Protein AF-A0A7R9IS53-F1 (afdb_monomer_lite)

Radius of gyration: 29.43 Å; chains: 1; bounding box: 81×52×78 Å

Secondary structure (DSSP, 8-state):
---TTHHHHTTT-S-----------HHHHHHHHHHHHHHTT-TT----------S-------HHHHHHHHHHHHHHHHHHHHH-BTTB---TT--HHHHHHHHHHS-HHHHHHHHHHHHSTT----TT-HHHHHHHHHHHHHH-S-SS--HHHHHHHHHHHH---GGGSPPPHHHHHHHHHHHHHHHHHHHTTT-TT-----GGGGTEEEETTEEEE--TTHHHHHHHH-HHHHHHHHHHHHHT--TTT-PPTT--HHHHHHHHHHSHHHHHHHHHHHHHSTT----TT-HHHHHHHHHHHHHHHS-SS--HHHHHHHHHHHH---GGGSPPPHHHHHHHHHHHHHHHHHHHTTT-SSPPPP-GGGGTEEEETTEEEE-PPP---

pLDDT: mean 72.79, std 19.68, range [24.66, 95.25]

Structure (mmCIF, N/CA/C/O backbone):
data_AF-A0A7R9IS53-F1
#
_entry.id   AF-A0A7R9IS53-F1
#
loop_
_atom_site.group_PDB
_atom_site.id
_atom_site.type_symbol
_atom_site.label_atom_id
_atom_site.label_alt_id
_atom_site.label_comp_id
_atom_site.label_asym_id
_atom_site.label_entity_id
_atom_site.label_seq_id
_atom_site.pdbx_PDB_ins_code
_atom_site.Cartn_x
_atom_site.Cartn_y
_atom_site.Cartn_z
_atom_site.occupancy
_atom_site.B_iso_or_equiv
_atom_site.auth_seq_id
_atom_site.auth_comp_id
_atom_site.auth_asym_id
_atom_site.auth_atom_id
_atom_site.pdbx_PDB_model_num
ATOM 1 N N . MET A 1 1 ? -14.153 -26.870 43.955 1.00 35.88 1 MET A N 1
ATOM 2 C CA . MET A 1 1 ? -13.475 -27.761 42.994 1.00 35.88 1 MET A CA 1
ATOM 3 C C . MET A 1 1 ? -14.556 -28.398 42.148 1.00 35.88 1 MET A C 1
ATOM 5 O O . MET A 1 1 ? -15.254 -29.265 42.645 1.00 35.88 1 MET A O 1
ATOM 9 N N . LEU A 1 2 ? -14.766 -27.876 40.944 1.00 25.80 2 LEU A N 1
ATOM 10 C CA . LEU A 1 2 ? -15.643 -28.452 39.926 1.00 25.80 2 LEU A CA 1
ATOM 11 C C . LEU A 1 2 ? -14.821 -28.462 38.636 1.00 25.80 2 LEU A C 1
ATOM 13 O O . LEU A 1 2 ? -14.177 -27.457 38.323 1.00 25.80 2 LEU A O 1
ATOM 17 N N . ASP A 1 3 ? -14.741 -29.635 38.016 1.00 32.47 3 ASP A N 1
ATOM 18 C CA . ASP A 1 3 ? -13.832 -29.966 36.923 1.00 32.47 3 ASP A CA 1
ATOM 19 C C . ASP A 1 3 ? -14.291 -29.410 35.558 1.00 32.47 3 ASP A C 1
ATOM 21 O O . ASP A 1 3 ? -15.359 -28.808 35.415 1.00 32.47 3 ASP A O 1
ATOM 25 N N . GLN A 1 4 ? -13.423 -29.578 34.559 1.00 35.78 4 GLN A N 1
ATOM 26 C CA . GLN A 1 4 ? -13.581 -29.090 33.188 1.00 35.78 4 GLN A CA 1
ATOM 27 C C . GLN A 1 4 ? -14.673 -29.812 32.369 1.00 35.78 4 GLN A C 1
ATOM 29 O O . GLN A 1 4 ? -15.009 -29.323 31.288 1.00 35.78 4 GLN A O 1
ATOM 34 N N . ASP A 1 5 ? -15.280 -30.890 32.870 1.00 35.09 5 ASP A N 1
ATOM 35 C CA . ASP A 1 5 ? -16.275 -31.693 32.149 1.00 35.09 5 ASP A CA 1
ATOM 36 C C . ASP A 1 5 ? -17.717 -31.197 32.373 1.00 35.09 5 ASP A C 1
ATOM 38 O O . ASP A 1 5 ? -18.573 -31.335 31.493 1.00 35.09 5 ASP A O 1
ATOM 42 N N . GLY A 1 6 ? -17.980 -30.463 33.461 1.00 33.03 6 GLY A N 1
ATOM 43 C CA . GLY A 1 6 ? -19.305 -29.887 33.744 1.00 33.03 6 GLY A CA 1
ATOM 44 C C . GLY A 1 6 ? -19.778 -28.806 32.753 1.00 33.03 6 GLY A C 1
ATOM 45 O O . GLY A 1 6 ? -20.973 -28.523 32.657 1.00 33.03 6 GLY A O 1
ATOM 46 N N . MET A 1 7 ? -18.872 -28.202 31.972 1.00 36.09 7 MET A N 1
ATOM 47 C CA . MET A 1 7 ? -19.232 -27.180 30.974 1.00 36.09 7 MET A CA 1
ATOM 48 C C . MET A 1 7 ? -19.668 -27.789 29.628 1.00 36.09 7 MET A C 1
ATOM 50 O O . MET A 1 7 ? -20.393 -27.140 28.870 1.00 36.09 7 MET A O 1
ATOM 54 N N . PHE A 1 8 ? -19.272 -29.034 29.331 1.00 33.66 8 PHE A N 1
ATOM 55 C CA . PHE A 1 8 ? -19.705 -29.743 28.122 1.00 33.66 8 PHE A CA 1
ATOM 56 C C . PHE A 1 8 ? -21.107 -30.352 28.271 1.00 33.66 8 PHE A C 1
ATOM 58 O O . PHE A 1 8 ? -21.862 -30.386 27.298 1.00 33.66 8 PHE A O 1
ATOM 65 N N . GLU A 1 9 ? -21.518 -30.729 29.484 1.00 34.69 9 GLU A N 1
ATOM 66 C CA . GLU A 1 9 ? -22.866 -31.261 29.735 1.00 34.69 9 GLU A CA 1
ATOM 67 C C . GLU A 1 9 ? -23.973 -30.195 29.661 1.00 34.69 9 GLU A C 1
ATOM 69 O O . GLU A 1 9 ? -25.071 -30.474 29.171 1.00 34.69 9 GLU A O 1
ATOM 74 N N . ALA A 1 10 ? -23.673 -28.937 30.005 1.00 32.28 10 ALA A N 1
ATOM 75 C CA . ALA A 1 10 ? -24.603 -27.812 29.835 1.00 32.28 10 ALA A CA 1
ATOM 76 C C . ALA A 1 10 ? -24.895 -27.460 28.357 1.00 32.28 10 ALA A C 1
ATOM 78 O O . ALA A 1 10 ? -25.845 -26.728 28.070 1.00 32.28 10 ALA A O 1
ATOM 79 N N . LEU A 1 11 ? -24.121 -28.008 27.411 1.00 33.66 11 LEU A N 1
ATOM 80 C CA . LEU A 1 11 ? -24.364 -27.907 25.968 1.00 33.66 11 LEU A CA 1
ATOM 81 C C . LEU A 1 11 ? -25.027 -29.164 25.372 1.00 33.66 11 LEU A C 1
ATOM 83 O O . LEU A 1 11 ? -25.507 -29.108 24.240 1.00 33.66 11 LEU A O 1
ATOM 87 N N . ALA A 1 12 ? -25.100 -30.278 26.111 1.00 31.00 12 ALA A N 1
ATOM 88 C CA . ALA A 1 12 ? -25.532 -31.576 25.581 1.00 31.00 12 ALA A CA 1
ATOM 89 C C . ALA A 1 12 ? -26.987 -31.968 25.913 1.00 31.00 12 ALA A C 1
ATOM 91 O O . ALA A 1 12 ? -27.542 -32.865 25.277 1.00 31.00 12 ALA A O 1
ATOM 92 N N . LEU A 1 13 ? -27.664 -31.284 26.841 1.00 30.23 13 LEU A N 1
ATOM 93 C CA . LEU A 1 13 ? -29.052 -31.595 27.214 1.00 30.23 13 LEU A CA 1
ATOM 94 C C . LEU A 1 13 ? -30.056 -30.542 26.725 1.00 30.23 13 LEU A C 1
ATOM 96 O O . LEU A 1 13 ? -30.736 -29.864 27.491 1.00 30.23 13 LEU A O 1
ATOM 100 N N . ARG A 1 14 ? -30.251 -30.504 25.401 1.00 30.44 14 ARG A N 1
ATOM 101 C CA . ARG A 1 14 ? -31.566 -30.194 24.818 1.00 30.44 14 ARG A CA 1
ATOM 102 C C . ARG A 1 14 ? -31.902 -31.227 23.740 1.00 30.44 14 ARG A C 1
ATOM 104 O O . ARG A 1 14 ? -31.305 -31.275 22.671 1.00 30.44 14 ARG A O 1
ATOM 111 N N . ARG A 1 15 ? -32.842 -32.112 24.083 1.00 30.12 15 ARG A N 1
ATOM 112 C CA . ARG A 1 15 ? -33.310 -33.258 23.291 1.00 30.12 15 ARG A CA 1
ATOM 113 C C . ARG A 1 15 ? -33.773 -32.865 21.874 1.00 30.12 15 ARG A C 1
ATOM 115 O O . ARG A 1 15 ? -34.700 -32.082 21.719 1.00 30.12 15 ARG A O 1
ATOM 122 N N . LYS A 1 16 ? -33.158 -33.520 20.881 1.00 33.72 16 LYS A N 1
ATOM 123 C CA . LYS A 1 16 ? -33.708 -34.066 19.617 1.00 33.72 16 LYS A CA 1
ATOM 124 C C . LYS A 1 16 ? -34.986 -33.419 19.034 1.00 33.72 16 LYS A C 1
ATOM 126 O O . LYS A 1 16 ? -36.088 -33.832 19.382 1.00 33.72 16 LYS A O 1
ATOM 131 N N . LYS A 1 17 ? -34.823 -32.602 17.984 1.00 29.05 17 LYS A N 1
ATOM 132 C CA . LYS A 1 17 ? -35.256 -32.880 16.589 1.00 29.05 17 LYS A CA 1
ATOM 133 C C . LYS A 1 17 ? -34.875 -31.700 15.678 1.00 29.05 17 LYS A C 1
ATOM 135 O O . LYS A 1 17 ? -35.074 -30.555 16.053 1.00 29.05 17 LYS A O 1
ATOM 140 N N . SER A 1 18 ? -34.407 -32.030 14.471 1.00 26.05 18 SER A N 1
ATOM 141 C CA . SER A 1 18 ? -34.010 -31.141 13.365 1.00 26.05 18 SER A CA 1
ATOM 142 C C . SER A 1 18 ? -32.633 -30.476 13.485 1.00 26.05 18 SER A C 1
ATOM 144 O O . SER A 1 18 ? -32.428 -29.475 14.161 1.00 26.05 18 SER A O 1
ATOM 146 N N . THR A 1 19 ? -31.683 -31.068 12.769 1.00 34.72 19 THR A N 1
ATOM 147 C CA . THR A 1 19 ? -30.341 -30.582 12.456 1.00 34.72 19 THR A CA 1
ATOM 148 C C . THR A 1 19 ? -30.377 -29.273 11.665 1.00 34.72 19 THR A C 1
ATOM 150 O O . THR A 1 19 ? -30.481 -29.305 10.443 1.00 34.72 19 THR A O 1
ATOM 153 N N . VAL A 1 20 ? -30.207 -28.136 12.341 1.00 27.70 20 VAL A N 1
ATOM 154 C CA . VAL A 1 20 ? -29.546 -26.954 11.766 1.00 27.70 20 VAL A CA 1
ATOM 155 C C . VAL A 1 20 ? -28.671 -26.358 12.863 1.00 27.70 20 VAL A C 1
ATOM 157 O O . VAL A 1 20 ? -29.158 -25.866 13.877 1.00 27.70 20 VAL A O 1
ATOM 160 N N . LEU A 1 21 ? -27.357 -26.465 12.691 1.00 24.66 21 LEU A N 1
ATOM 161 C CA . LEU A 1 21 ? -26.375 -25.823 13.554 1.00 24.66 21 LEU A CA 1
ATOM 162 C C . LEU A 1 21 ? -26.307 -24.352 13.118 1.00 24.66 21 LEU A C 1
ATOM 164 O O . LEU A 1 21 ? -25.476 -23.980 12.294 1.00 24.66 21 LEU A O 1
ATOM 168 N N . GLU A 1 22 ? -27.246 -23.527 13.585 1.00 28.89 22 GLU A N 1
ATOM 169 C CA . GLU A 1 22 ? -27.208 -22.088 13.315 1.00 28.89 22 GLU A CA 1
ATOM 170 C C . GLU A 1 22 ? -26.090 -21.453 14.146 1.00 28.89 22 GLU A C 1
ATOM 172 O O . GLU A 1 22 ? -26.213 -21.217 15.347 1.00 28.89 22 GLU A O 1
ATOM 177 N N . SER A 1 23 ? -24.964 -21.183 13.487 1.00 26.31 23 SER A N 1
ATOM 178 C CA . SER A 1 23 ? -23.977 -20.211 13.946 1.00 26.31 23 SER A CA 1
ATOM 179 C C . SER A 1 23 ? -24.676 -18.855 14.072 1.00 26.31 23 SER A C 1
ATOM 181 O O . SER A 1 23 ? -24.817 -18.152 13.070 1.00 26.31 23 SER A O 1
ATOM 183 N N . GLN A 1 24 ? -25.111 -18.470 15.273 1.00 38.50 24 GLN A N 1
ATOM 184 C CA . GLN A 1 24 ? -25.578 -17.102 15.488 1.00 38.50 24 GLN A CA 1
ATOM 185 C C . GLN A 1 24 ? -24.391 -16.144 15.277 1.00 38.50 24 GLN A C 1
ATOM 187 O O . GLN A 1 24 ? -23.335 -16.331 15.890 1.00 38.50 24 GLN A O 1
ATOM 192 N N . PRO A 1 25 ? -24.494 -15.160 14.364 1.00 42.56 25 PRO A N 1
ATOM 193 C CA . PRO A 1 25 ? -23.431 -14.193 14.144 1.00 42.56 25 PRO A CA 1
ATOM 194 C C . PRO A 1 25 ? -23.166 -13.423 15.437 1.00 42.56 25 PRO A C 1
ATOM 196 O O . PRO A 1 25 ? -24.078 -12.830 16.008 1.00 42.56 25 PRO A O 1
ATOM 199 N N . MET A 1 26 ? -21.905 -13.385 15.865 1.00 47.25 26 MET A N 1
ATOM 200 C CA . MET A 1 26 ? -21.462 -12.629 17.045 1.00 47.25 26 MET A CA 1
ATOM 201 C C . MET A 1 26 ? -21.885 -11.156 16.991 1.00 47.25 26 MET A C 1
ATOM 203 O O . MET A 1 26 ? -22.112 -10.538 18.019 1.00 47.25 26 MET A O 1
ATOM 207 N N . ASP A 1 27 ? -22.031 -10.611 15.785 1.00 43.56 27 ASP A N 1
ATOM 208 C CA . ASP A 1 27 ? -22.543 -9.270 15.501 1.00 43.56 27 ASP A CA 1
ATOM 209 C C . ASP A 1 27 ? -23.934 -9.071 16.085 1.00 43.56 27 ASP A C 1
ATOM 211 O O . ASP A 1 27 ? -24.175 -8.068 16.744 1.00 43.56 27 ASP A O 1
ATOM 215 N N . ILE A 1 28 ? -24.822 -10.049 15.902 1.00 49.22 28 ILE A N 1
ATOM 216 C CA . ILE A 1 28 ? -26.193 -9.998 16.406 1.00 49.22 28 ILE A CA 1
ATOM 217 C C . ILE A 1 28 ? -26.189 -10.077 17.934 1.00 49.22 28 ILE A C 1
ATOM 219 O O . ILE A 1 28 ? -26.941 -9.351 18.573 1.00 49.22 28 ILE A O 1
ATOM 223 N N . GLU A 1 29 ? -25.315 -10.887 18.536 1.00 51.66 29 GLU A N 1
ATOM 224 C CA . GLU A 1 29 ? -25.179 -10.961 19.997 1.00 51.66 29 GLU A CA 1
ATOM 225 C C . GLU A 1 29 ? -24.571 -9.683 20.595 1.00 51.66 29 GLU A C 1
ATOM 227 O O . GLU A 1 29 ? -25.049 -9.202 21.620 1.00 51.66 29 GLU A O 1
ATOM 232 N N . CYS A 1 30 ? -23.558 -9.092 19.951 1.00 52.84 30 CYS A N 1
ATOM 233 C CA . CYS A 1 30 ? -22.977 -7.808 20.347 1.00 52.84 30 CYS A CA 1
ATOM 234 C C . CYS A 1 30 ? -23.987 -6.672 20.225 1.00 52.84 30 CYS A C 1
ATOM 236 O O . CYS A 1 30 ? -24.124 -5.885 21.156 1.00 52.84 30 CYS A O 1
ATOM 238 N N . VAL A 1 31 ? -24.711 -6.603 19.110 1.00 53.12 31 VAL A N 1
ATOM 239 C CA . VAL A 1 31 ? -25.750 -5.597 18.876 1.00 53.12 31 VAL A CA 1
ATOM 240 C C . VAL A 1 31 ? -26.910 -5.794 19.856 1.00 53.12 31 VAL A C 1
ATOM 242 O O . VAL A 1 31 ? -27.308 -4.828 20.498 1.00 53.12 31 VAL A O 1
ATOM 245 N N . SER A 1 32 ? -27.385 -7.027 20.074 1.00 51.19 32 SER A N 1
ATOM 246 C CA . SER A 1 32 ? -28.417 -7.337 21.079 1.00 51.19 32 SER A CA 1
ATOM 247 C C . SER A 1 32 ? -27.964 -6.954 22.487 1.00 51.19 32 SER A C 1
ATOM 249 O O . SER A 1 32 ? -28.707 -6.281 23.189 1.00 51.19 32 SER A O 1
ATOM 251 N N . LEU A 1 33 ? -26.729 -7.295 22.883 1.00 57.53 33 LEU A N 1
ATOM 252 C CA . LEU A 1 33 ? -26.181 -6.891 24.180 1.00 57.53 33 LEU A CA 1
ATOM 253 C C . LEU A 1 33 ? -26.144 -5.371 24.322 1.00 57.53 33 LEU A C 1
ATOM 255 O O . LEU A 1 33 ? -26.526 -4.854 25.365 1.00 57.53 33 LEU A O 1
ATOM 259 N N . LEU A 1 34 ? -25.673 -4.658 23.298 1.00 55.75 34 LEU A N 1
ATOM 260 C CA . LEU A 1 34 ? -25.646 -3.199 23.316 1.00 55.75 34 LEU A CA 1
ATOM 261 C C . LEU A 1 34 ? -27.067 -2.651 23.504 1.00 55.75 34 LEU A C 1
ATOM 263 O O . LEU A 1 34 ? -27.287 -1.861 24.418 1.00 55.75 34 LEU A O 1
ATOM 267 N N . HIS A 1 35 ? -28.046 -3.123 22.728 1.00 53.47 35 HIS A N 1
ATOM 268 C CA . HIS A 1 35 ? -29.448 -2.721 22.877 1.00 53.47 35 HIS A CA 1
ATOM 269 C C . HIS A 1 35 ? -30.009 -3.004 24.279 1.00 53.47 35 HIS A C 1
ATOM 271 O O . HIS A 1 35 ? -30.663 -2.131 24.852 1.00 53.47 35 HIS A O 1
ATOM 277 N N . ASP A 1 36 ? -29.713 -4.167 24.858 1.00 51.78 36 ASP A N 1
ATOM 278 C CA . ASP A 1 36 ? -30.255 -4.577 26.154 1.00 51.78 36 ASP A CA 1
ATOM 279 C C . ASP A 1 36 ? -29.560 -3.879 27.345 1.00 51.78 36 ASP A C 1
ATOM 281 O O . ASP A 1 36 ? -30.212 -3.498 28.319 1.00 51.78 36 ASP A O 1
ATOM 285 N N . ILE A 1 37 ? -28.247 -3.619 27.267 1.00 51.16 37 ILE A N 1
ATOM 286 C CA . ILE A 1 37 ? -27.527 -2.768 28.235 1.00 51.16 37 ILE A CA 1
ATOM 287 C C . ILE A 1 37 ? -28.109 -1.346 28.208 1.00 51.16 37 ILE A C 1
ATOM 289 O O . ILE A 1 37 ? -28.293 -0.732 29.261 1.00 51.16 37 ILE A O 1
ATOM 293 N N . HIS A 1 38 ? -28.424 -0.823 27.019 1.00 51.47 38 HIS A N 1
ATOM 294 C CA . HIS A 1 38 ? -29.022 0.503 26.867 1.00 51.47 38 HIS A CA 1
ATOM 295 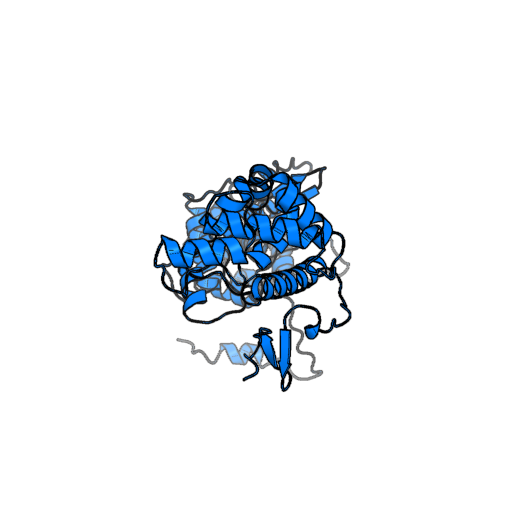C C . HIS A 1 38 ? -30.486 0.565 27.345 1.00 51.47 38 HIS A C 1
ATOM 297 O O . HIS A 1 38 ? -30.906 1.622 27.817 1.00 51.47 38 HIS A O 1
ATOM 303 N N . SER A 1 39 ? -31.249 -0.534 27.271 1.00 45.12 39 SER A N 1
ATOM 304 C CA . SER A 1 39 ? -32.644 -0.598 27.741 1.00 45.12 39 SER A CA 1
ATOM 305 C C . SER A 1 39 ? -32.772 -0.812 29.258 1.00 45.12 39 SER A C 1
ATOM 307 O O . SER A 1 39 ? -33.722 -0.323 29.866 1.00 45.12 39 SER A O 1
ATOM 309 N N . SER A 1 40 ? -31.794 -1.471 29.891 1.00 46.12 40 SER A N 1
ATOM 310 C CA . SER A 1 40 ? -31.853 -1.892 31.304 1.00 46.12 40 SER A CA 1
ATOM 311 C C . SER A 1 40 ? -31.534 -0.793 32.335 1.00 46.12 40 SER A C 1
ATOM 313 O O . SER A 1 40 ? -31.538 -1.067 33.532 1.00 46.12 40 SER A O 1
ATOM 315 N N . ASN A 1 41 ? -31.260 0.447 31.903 1.00 49.06 41 ASN A N 1
ATOM 316 C CA . ASN A 1 41 ? -31.031 1.624 32.763 1.00 49.06 41 ASN A CA 1
ATOM 317 C C . ASN A 1 41 ? -30.033 1.369 33.923 1.00 49.06 41 ASN A C 1
ATOM 319 O O . ASN A 1 41 ? -30.275 1.736 35.074 1.00 49.06 41 ASN A O 1
ATOM 323 N N . ILE A 1 42 ? -28.914 0.705 33.612 1.00 51.59 42 ILE A N 1
ATOM 324 C CA . ILE A 1 42 ? -27.867 0.313 34.569 1.00 51.59 42 ILE A CA 1
ATOM 325 C C . ILE A 1 42 ? -27.257 1.564 35.231 1.00 51.59 42 ILE A C 1
ATOM 327 O O . ILE A 1 42 ? -26.819 2.491 34.544 1.00 51.59 42 ILE A O 1
ATOM 331 N N . SER A 1 43 ? -27.185 1.586 36.568 1.00 43.00 43 SER A N 1
ATOM 332 C CA . SER A 1 43 ? -26.551 2.674 37.329 1.00 43.00 43 SER A CA 1
ATOM 333 C C . SER A 1 43 ? -25.096 2.890 36.887 1.00 43.00 43 SER A C 1
ATOM 335 O O . SER A 1 43 ? -24.345 1.921 36.783 1.00 43.00 43 SER A O 1
ATOM 337 N N . ASN A 1 44 ? -24.692 4.149 36.681 1.00 46.28 44 ASN A N 1
ATOM 338 C CA . ASN A 1 44 ? -23.384 4.587 36.154 1.00 46.28 44 ASN A CA 1
ATOM 339 C C . ASN A 1 44 ? -23.141 4.361 34.646 1.00 46.28 44 ASN A C 1
ATOM 341 O O . ASN A 1 44 ? -22.014 4.550 34.186 1.00 46.28 44 ASN A O 1
ATOM 345 N N . TYR A 1 45 ? -24.164 4.017 33.852 1.00 41.31 45 TYR A N 1
ATOM 346 C CA . TYR A 1 45 ? -24.045 3.951 32.390 1.00 41.31 45 TYR A CA 1
ATOM 347 C C . TYR A 1 45 ? -24.630 5.193 31.699 1.00 41.31 45 TYR A C 1
ATOM 349 O O . TYR A 1 45 ? -25.839 5.407 31.671 1.00 41.31 45 TYR A O 1
ATOM 357 N N . ASN A 1 46 ? -23.758 6.027 31.121 1.00 39.50 46 ASN A N 1
ATOM 358 C CA . ASN A 1 46 ? -24.105 7.361 30.606 1.00 39.50 46 ASN A CA 1
ATOM 359 C C . ASN A 1 46 ? -24.607 7.388 29.145 1.00 39.50 46 ASN A C 1
ATOM 361 O O . ASN A 1 46 ? -24.782 8.468 28.579 1.00 39.50 46 ASN A O 1
ATOM 365 N N . TYR A 1 47 ? -24.822 6.235 28.506 1.00 41.19 47 TYR A N 1
ATOM 366 C CA . TYR A 1 47 ? -25.097 6.149 27.066 1.00 41.19 47 TYR A CA 1
ATOM 367 C C . TYR A 1 47 ? -26.454 5.479 26.807 1.00 41.19 47 TYR A C 1
ATOM 369 O O . TYR A 1 47 ? -26.726 4.406 27.345 1.00 41.19 47 TYR A O 1
ATOM 377 N N . ARG A 1 48 ? -27.313 6.099 25.984 1.00 40.91 48 ARG A N 1
ATOM 378 C CA . ARG A 1 48 ? -28.653 5.587 25.627 1.00 40.91 48 ARG A CA 1
ATOM 379 C C . ARG A 1 48 ? -28.804 5.501 24.102 1.00 40.91 48 ARG A C 1
ATOM 381 O O . ARG A 1 48 ? -28.517 6.475 23.415 1.00 40.91 48 ARG A O 1
ATOM 388 N N . GLY A 1 49 ? -29.251 4.361 23.585 1.00 34.16 49 GLY A N 1
ATOM 389 C CA . GLY A 1 49 ? -29.625 4.175 22.177 1.00 34.16 49 GLY A CA 1
ATOM 390 C C . GLY A 1 49 ? -31.144 4.082 22.003 1.00 34.16 49 GLY A C 1
ATOM 391 O O . GLY A 1 49 ? -31.877 3.979 22.984 1.00 34.16 49 GLY A O 1
ATOM 392 N N . TYR A 1 50 ? -31.623 4.120 20.759 1.00 31.58 50 TYR A N 1
ATOM 393 C CA . TYR A 1 50 ? -33.036 3.915 20.412 1.00 31.58 50 TYR A CA 1
ATOM 394 C C . TYR A 1 50 ? -33.306 2.438 20.096 1.00 31.58 50 TYR A C 1
ATOM 396 O O . TYR A 1 50 ? -32.552 1.810 19.349 1.00 31.58 50 TYR A O 1
ATOM 404 N N . THR A 1 51 ? -34.399 1.897 20.634 1.00 33.78 51 THR A N 1
ATOM 405 C CA . THR A 1 51 ? -34.904 0.559 20.303 1.00 33.78 51 THR A CA 1
ATOM 406 C C . THR A 1 51 ? -35.852 0.658 19.107 1.00 33.78 51 THR A C 1
ATOM 408 O O . THR A 1 51 ? -36.864 1.350 19.187 1.00 33.78 51 THR A O 1
ATOM 411 N N . ILE A 1 52 ? -35.563 -0.043 18.006 1.00 32.38 52 ILE A N 1
ATOM 412 C CA . ILE A 1 52 ? -36.571 -0.325 16.973 1.00 32.38 52 ILE A CA 1
ATOM 413 C C . ILE A 1 52 ? -37.244 -1.631 17.397 1.00 32.38 52 ILE A C 1
ATOM 415 O O . ILE A 1 52 ? -36.737 -2.718 17.126 1.00 32.38 52 ILE A O 1
ATOM 419 N N . LEU A 1 53 ? -38.337 -1.523 18.151 1.00 34.72 53 LEU A N 1
ATOM 420 C CA . LEU A 1 53 ? -39.103 -2.681 18.602 1.00 34.72 53 LEU A CA 1
ATOM 421 C C . LEU A 1 53 ? -39.876 -3.281 17.420 1.00 34.72 53 LEU A C 1
ATOM 423 O O . LEU A 1 53 ? -40.796 -2.664 16.885 1.00 34.72 53 LEU A O 1
ATOM 427 N N . GLY A 1 54 ? -39.509 -4.500 17.026 1.00 33.72 54 GLY A N 1
ATOM 428 C CA . GLY A 1 54 ? -40.415 -5.398 16.315 1.00 33.72 54 GLY A CA 1
ATOM 429 C C . GLY A 1 54 ? -41.390 -6.018 17.315 1.00 33.72 54 GLY A C 1
ATOM 430 O O . GLY A 1 54 ? -40.983 -6.397 18.410 1.00 33.72 54 GLY A O 1
ATOM 431 N N . GLN A 1 55 ? -42.669 -6.111 16.945 1.00 33.47 55 GLN A N 1
ATOM 432 C CA . GLN A 1 55 ? -43.747 -6.699 17.749 1.00 33.47 55 GLN A CA 1
ATOM 433 C C . GLN A 1 55 ? -43.394 -8.133 18.185 1.00 33.47 55 GLN A C 1
ATOM 435 O O . GLN A 1 55 ? -43.608 -9.056 17.407 1.00 33.47 55 GLN A O 1
ATOM 440 N N . ASN A 1 56 ? -42.798 -8.317 19.369 1.00 37.62 56 ASN A N 1
ATOM 441 C CA . ASN A 1 56 ? -42.810 -9.523 20.217 1.00 37.62 56 ASN A CA 1
ATOM 442 C C . ASN A 1 56 ? -41.730 -9.394 21.305 1.00 37.62 56 ASN A C 1
ATOM 444 O O . ASN A 1 56 ? -40.670 -10.023 21.237 1.00 37.62 56 ASN A O 1
ATOM 448 N N . ASP A 1 57 ? -42.012 -8.585 22.327 1.00 40.53 57 ASP A N 1
ATOM 449 C CA . ASP A 1 57 ? -41.148 -8.439 23.497 1.00 40.53 57 ASP A CA 1
ATOM 450 C C . ASP A 1 57 ? -41.139 -9.721 24.337 1.00 40.53 57 ASP A C 1
ATOM 452 O O . ASP A 1 57 ? -42.027 -9.997 25.143 1.00 40.53 57 ASP A O 1
ATOM 456 N N . LYS A 1 58 ? -40.085 -10.517 24.160 1.00 38.78 58 LYS A N 1
ATOM 457 C CA . LYS A 1 58 ? -39.610 -11.447 25.183 1.00 38.78 58 LYS A CA 1
ATOM 458 C C . LYS A 1 58 ? -38.310 -10.877 25.721 1.00 38.78 58 LYS A C 1
ATOM 460 O O . LYS A 1 58 ? -37.313 -10.893 25.002 1.00 38.78 58 LYS A O 1
ATOM 465 N N . TYR A 1 59 ? -38.326 -10.402 26.967 1.00 39.94 59 TYR A N 1
ATOM 466 C CA . TYR A 1 59 ? -37.119 -10.037 27.708 1.00 39.94 59 TYR A CA 1
ATOM 467 C C . TYR A 1 59 ? -36.110 -11.188 27.610 1.00 39.94 59 TYR A C 1
ATOM 469 O O . TYR A 1 59 ? -36.358 -12.289 28.109 1.00 39.94 59 TYR A O 1
ATOM 477 N N . ARG A 1 60 ? -35.005 -10.965 26.895 1.00 42.34 60 ARG A N 1
ATOM 478 C CA . ARG A 1 60 ? -33.920 -11.939 26.783 1.00 42.34 60 ARG A CA 1
ATOM 479 C C . ARG A 1 60 ? -32.933 -11.671 27.908 1.00 42.34 60 ARG A C 1
ATOM 481 O O . ARG A 1 60 ? -32.398 -10.577 28.034 1.00 42.34 60 ARG A O 1
ATOM 488 N N . GLU A 1 61 ? -32.702 -12.683 28.733 1.00 41.34 61 GLU A N 1
ATOM 489 C CA . GLU A 1 61 ? -31.643 -12.655 29.736 1.00 41.34 61 GLU A CA 1
ATOM 490 C C . GLU A 1 61 ? -30.285 -12.470 29.042 1.00 41.34 61 GLU A C 1
ATOM 492 O O . GLU A 1 61 ? -29.916 -13.219 28.129 1.00 41.34 61 GLU A O 1
ATOM 497 N N . ILE A 1 62 ? -29.539 -11.455 29.472 1.00 49.47 62 ILE A N 1
ATOM 498 C CA . ILE A 1 62 ? -28.313 -11.017 28.818 1.00 49.47 62 ILE A CA 1
ATOM 499 C C . ILE A 1 62 ? -27.131 -11.898 29.256 1.00 49.47 62 ILE A C 1
ATOM 501 O O . ILE A 1 62 ? -26.253 -11.495 30.024 1.00 49.47 62 ILE A O 1
ATOM 505 N N . LYS A 1 63 ? -27.075 -13.128 28.741 1.00 53.09 63 LYS A N 1
ATOM 506 C CA . LYS A 1 63 ? -26.007 -14.099 29.055 1.00 53.09 63 LYS A CA 1
ATOM 507 C C . LYS A 1 63 ? -24.600 -13.541 28.825 1.00 53.09 63 LYS A C 1
ATOM 509 O O . LYS A 1 63 ? -23.664 -13.893 29.540 1.00 53.09 63 LYS A O 1
ATOM 514 N N . MET A 1 64 ? -24.451 -12.639 27.854 1.00 56.09 64 MET A N 1
ATOM 515 C CA . MET A 1 64 ? -23.161 -12.051 27.514 1.00 56.09 64 MET A CA 1
ATOM 516 C C . MET A 1 64 ? -22.670 -11.027 28.551 1.00 56.09 64 MET A C 1
ATOM 518 O O . MET A 1 64 ? -21.473 -10.985 28.809 1.00 56.09 64 MET A O 1
ATOM 522 N N . TYR A 1 65 ? -23.555 -10.281 29.225 1.00 62.25 65 TYR A N 1
ATOM 523 C CA . TYR A 1 65 ? -23.160 -9.367 30.308 1.00 62.25 65 TYR A CA 1
ATOM 524 C C . TYR A 1 65 ? -22.570 -10.138 31.494 1.00 62.25 65 TYR A C 1
ATOM 526 O O . TYR A 1 65 ? -21.481 -9.820 31.971 1.00 62.25 65 TYR A O 1
ATOM 534 N N . HIS A 1 66 ? -23.248 -11.210 31.914 1.00 66.38 66 HIS A N 1
ATOM 535 C CA . HIS A 1 66 ? -22.772 -12.080 32.991 1.00 66.38 66 HIS A CA 1
ATOM 536 C C . HIS A 1 66 ? -21.462 -12.796 32.629 1.00 66.38 66 HIS A C 1
ATOM 538 O O . HIS A 1 66 ? -20.598 -12.959 33.487 1.00 66.38 66 HIS A O 1
ATOM 544 N N . ALA A 1 67 ? -21.277 -13.172 31.360 1.00 66.06 67 ALA A N 1
ATOM 545 C CA . ALA A 1 67 ? -20.054 -13.819 30.886 1.00 66.06 67 ALA A CA 1
ATOM 546 C C . ALA A 1 67 ? -18.863 -12.855 30.702 1.00 66.06 67 ALA A C 1
ATOM 548 O O . ALA A 1 67 ? -17.710 -13.270 30.823 1.00 66.06 67 ALA A O 1
ATOM 549 N N . LEU A 1 68 ? -19.119 -11.587 30.367 1.00 72.69 68 LEU A N 1
ATOM 550 C CA . LEU A 1 68 ? -18.087 -10.567 30.147 1.00 72.69 68 LEU A CA 1
ATOM 551 C C . LEU A 1 68 ? -17.702 -9.820 31.424 1.00 72.69 68 LEU A C 1
ATOM 553 O O . LEU A 1 68 ? -16.571 -9.345 31.543 1.00 72.69 68 LEU A O 1
ATOM 557 N N . GLY A 1 69 ? -18.646 -9.687 32.351 1.00 80.62 69 GLY A N 1
ATOM 558 C CA . GLY A 1 69 ? -18.544 -8.778 33.478 1.00 80.62 69 GLY A CA 1
ATOM 559 C C . GLY A 1 69 ? -18.770 -7.313 33.076 1.00 80.62 69 GLY A C 1
ATOM 560 O O . GLY A 1 69 ? -18.823 -6.969 31.887 1.00 80.62 69 GLY A O 1
ATOM 561 N N . PRO A 1 70 ? -18.892 -6.416 34.067 1.00 79.69 70 PRO A N 1
ATOM 562 C CA . PRO A 1 70 ? -19.314 -5.036 33.848 1.00 79.69 70 PRO A CA 1
ATOM 563 C C . PRO A 1 70 ? -18.343 -4.265 32.945 1.00 79.69 70 PRO A C 1
ATOM 565 O O . PRO A 1 70 ? -18.757 -3.715 31.931 1.00 79.69 70 PRO A O 1
ATOM 568 N N . LYS A 1 71 ? -17.036 -4.289 33.237 1.00 84.81 71 LYS A N 1
ATOM 569 C CA . LYS A 1 71 ? -16.029 -3.514 32.488 1.00 84.81 71 LYS A CA 1
ATOM 570 C C . LYS A 1 71 ? -15.961 -3.872 31.001 1.00 84.81 71 LYS A C 1
ATOM 572 O O . LYS A 1 71 ? -15.981 -2.988 30.151 1.00 84.81 71 LYS A O 1
ATOM 577 N N . ARG A 1 72 ? -15.915 -5.163 30.659 1.00 85.12 72 ARG A N 1
ATOM 578 C CA . ARG A 1 72 ? -15.849 -5.592 29.249 1.00 85.12 72 ARG A CA 1
ATOM 579 C C . ARG A 1 72 ? -17.166 -5.374 28.513 1.00 85.12 72 ARG A C 1
ATOM 581 O O . ARG A 1 72 ? -17.145 -5.077 27.325 1.00 85.12 72 ARG A O 1
ATOM 588 N N . SER A 1 73 ? -18.293 -5.448 29.218 1.00 82.06 73 SER A N 1
ATOM 589 C CA . SER A 1 73 ? -19.597 -5.095 28.649 1.00 82.06 73 SER A CA 1
ATOM 590 C C . SER A 1 73 ? -19.657 -3.615 28.257 1.00 82.06 73 SER A C 1
ATOM 592 O O . SER A 1 73 ? -20.084 -3.289 27.154 1.00 82.06 73 SER A O 1
ATOM 594 N N . LEU A 1 74 ? -19.139 -2.725 29.111 1.00 80.62 74 LEU A N 1
ATOM 595 C CA . LEU A 1 74 ? -19.018 -1.290 28.821 1.00 80.62 74 LEU A CA 1
ATOM 596 C C . LEU A 1 74 ? -18.064 -1.006 27.648 1.00 80.62 74 LEU A C 1
ATOM 598 O O . LEU A 1 74 ? -18.330 -0.140 26.817 1.00 80.62 74 LEU A O 1
ATOM 602 N N . ALA A 1 75 ? -16.970 -1.761 27.563 1.00 87.75 75 ALA A N 1
ATOM 603 C CA . ALA A 1 75 ? -15.961 -1.635 26.515 1.00 87.75 75 ALA A CA 1
ATOM 604 C C . ALA A 1 75 ? -16.402 -2.191 25.146 1.00 87.75 75 ALA A C 1
ATOM 606 O O . ALA A 1 75 ? -15.736 -1.943 24.136 1.00 87.75 75 ALA A O 1
ATOM 607 N N . LEU A 1 76 ? -17.509 -2.940 25.085 1.00 84.19 76 LEU A N 1
ATOM 608 C CA . LEU A 1 76 ? -17.891 -3.688 23.889 1.00 84.19 76 LEU A CA 1
ATOM 609 C C . LEU A 1 76 ? -18.140 -2.786 22.676 1.00 84.19 76 LEU A C 1
ATOM 611 O O . LEU A 1 76 ? -17.785 -3.157 21.562 1.00 84.19 76 LEU A O 1
ATOM 615 N N . LEU A 1 77 ? -18.708 -1.598 22.885 1.00 82.69 77 LEU A N 1
ATOM 616 C CA . LEU A 1 77 ? -19.037 -0.670 21.805 1.00 82.69 77 LEU A CA 1
ATOM 617 C C . LEU A 1 77 ? -17.788 -0.262 21.007 1.00 82.69 77 LEU A C 1
ATOM 619 O O . LEU A 1 77 ? -17.747 -0.367 19.781 1.00 82.69 77 LEU A O 1
ATOM 623 N N . MET A 1 78 ? -16.735 0.136 21.720 1.00 89.81 78 MET A N 1
ATOM 624 C CA . MET A 1 78 ? -15.451 0.483 21.118 1.00 89.81 78 MET A CA 1
ATOM 625 C C . MET A 1 78 ? -14.715 -0.748 20.588 1.00 89.81 78 MET A C 1
ATOM 627 O O . MET A 1 78 ? -14.134 -0.692 19.508 1.00 89.81 78 MET A O 1
ATOM 631 N N . TRP A 1 79 ? -14.774 -1.885 21.286 1.00 90.69 79 TRP A N 1
ATOM 632 C CA . TRP A 1 79 ? -14.185 -3.131 20.785 1.00 90.69 79 TRP A CA 1
ATOM 633 C C . TRP A 1 79 ? -14.831 -3.595 19.467 1.00 90.69 79 TRP A C 1
ATOM 635 O O . TRP A 1 79 ? -14.142 -4.060 18.554 1.00 90.69 79 TRP A O 1
ATOM 645 N N . HIS A 1 80 ? -16.146 -3.427 19.327 1.00 84.06 80 HIS A N 1
ATOM 646 C CA . HIS A 1 80 ? -16.869 -3.738 18.101 1.00 84.06 80 HIS A CA 1
ATOM 647 C C . HIS A 1 80 ? -16.421 -2.830 16.948 1.00 84.06 80 HIS A C 1
ATOM 649 O O . HIS A 1 80 ? -16.065 -3.340 15.885 1.00 84.06 80 HIS A O 1
ATOM 655 N N . ALA A 1 81 ? -16.326 -1.515 17.181 1.00 84.56 81 ALA A N 1
ATOM 656 C CA . ALA A 1 81 ? -15.765 -0.580 16.205 1.00 84.56 81 ALA A CA 1
ATOM 657 C C . ALA A 1 81 ? -14.303 -0.918 15.851 1.00 84.56 81 ALA A C 1
ATOM 659 O O . ALA A 1 81 ? -13.898 -0.803 14.700 1.00 84.56 81 ALA A O 1
ATOM 660 N N . LEU A 1 82 ? -13.496 -1.370 16.810 1.00 90.50 82 LEU A N 1
ATOM 661 C CA . LEU A 1 82 ? -12.097 -1.726 16.573 1.00 90.50 82 LEU A CA 1
ATOM 662 C C . LEU A 1 82 ? -11.940 -2.986 15.713 1.00 90.50 82 LEU A C 1
ATOM 664 O O . LEU A 1 82 ? -11.013 -3.077 14.916 1.00 90.50 82 LEU A O 1
ATOM 668 N N . THR A 1 83 ? -12.808 -3.980 15.890 1.00 88.19 83 THR A N 1
ATOM 669 C CA . THR A 1 83 ? -12.668 -5.300 15.245 1.00 88.19 83 THR A CA 1
ATOM 670 C C . THR A 1 83 ? -13.388 -5.426 13.914 1.00 88.19 83 THR A C 1
ATOM 672 O O . THR A 1 83 ? -13.061 -6.315 13.122 1.00 88.19 83 THR A O 1
ATOM 675 N N . GLY A 1 84 ? -14.332 -4.526 13.664 1.00 77.94 84 GLY A N 1
ATOM 676 C CA . GLY A 1 84 ? -14.932 -4.309 12.365 1.00 77.94 84 GLY A CA 1
ATOM 677 C C . GLY A 1 84 ? -16.446 -4.121 12.436 1.00 77.94 84 GLY A C 1
ATOM 678 O O . GLY A 1 84 ? -17.165 -4.987 12.954 1.00 77.94 84 GLY A O 1
ATOM 679 N N . CYS A 1 85 ? -16.912 -3.020 11.856 1.00 75.94 85 CYS A N 1
ATOM 680 C CA . CYS A 1 85 ? -18.304 -2.722 11.516 1.00 75.94 85 CYS A CA 1
ATOM 681 C C . CYS A 1 85 ? -18.358 -2.007 10.150 1.00 75.94 85 CYS A C 1
ATOM 683 O O . CYS A 1 85 ? -17.325 -1.793 9.526 1.00 75.94 85 CYS A O 1
ATOM 685 N N . ASP A 1 86 ? -19.537 -1.632 9.656 1.00 71.75 86 ASP A N 1
ATOM 686 C CA . ASP A 1 86 ? -19.662 -1.019 8.320 1.00 71.75 86 ASP A CA 1
ATOM 687 C C . ASP A 1 86 ? -18.701 0.171 8.070 1.00 71.75 86 ASP A C 1
ATOM 689 O O . ASP A 1 86 ? -18.035 0.191 7.034 1.00 71.75 86 ASP A O 1
ATOM 693 N N . PRO A 1 87 ? -18.545 1.138 9.000 1.00 61.53 87 PRO A N 1
ATOM 694 C CA . PRO A 1 87 ? -17.592 2.242 8.844 1.00 61.53 87 PRO A CA 1
ATOM 695 C C . PRO A 1 87 ? -16.146 1.911 9.248 1.00 61.53 87 PRO A C 1
ATOM 697 O O . PRO A 1 87 ? -15.247 2.696 8.958 1.00 61.53 87 PRO A O 1
ATOM 700 N N . THR A 1 88 ? -15.875 0.793 9.921 1.00 72.38 88 THR A N 1
ATOM 701 C CA . THR A 1 88 ? -14.512 0.404 10.312 1.00 72.38 88 THR A CA 1
ATOM 702 C C . THR A 1 88 ? -14.218 -0.989 9.778 1.00 72.38 88 THR A C 1
ATOM 704 O O . THR A 1 88 ? -14.735 -1.985 10.262 1.00 72.38 88 THR A O 1
ATOM 707 N N . LEU A 1 89 ? -13.390 -1.079 8.739 1.00 72.94 89 LEU A N 1
ATOM 708 C CA . LEU A 1 89 ? -13.140 -2.342 8.044 1.00 72.94 89 LEU A CA 1
ATOM 709 C C . LEU A 1 89 ? -12.717 -3.471 9.000 1.00 72.94 89 LEU A C 1
ATOM 711 O O . LEU A 1 89 ? -11.959 -3.267 9.949 1.00 72.94 89 LEU A O 1
ATOM 715 N N . SER A 1 90 ? -13.179 -4.688 8.717 1.00 79.19 90 SER A N 1
ATOM 716 C CA . SER A 1 90 ? -12.755 -5.881 9.452 1.00 79.19 90 SER A CA 1
ATOM 717 C C . SER A 1 90 ? -11.317 -6.276 9.116 1.00 79.19 90 SER A C 1
ATOM 719 O O . SER A 1 90 ? -10.882 -6.166 7.967 1.00 79.19 90 SER A O 1
ATOM 721 N N . PHE A 1 91 ? -10.609 -6.858 10.082 1.00 84.19 91 PHE A N 1
ATOM 722 C CA . PHE A 1 91 ? -9.283 -7.431 9.853 1.00 84.19 91 PHE A CA 1
ATOM 723 C C . PHE A 1 91 ? -9.356 -8.689 8.981 1.00 84.19 91 PHE A C 1
ATOM 725 O O . PHE A 1 91 ? -9.905 -9.722 9.373 1.00 84.19 91 PHE A O 1
ATOM 732 N N . ARG A 1 92 ? -8.761 -8.628 7.790 1.00 82.12 92 ARG A N 1
ATOM 733 C CA . ARG A 1 92 ? -8.811 -9.734 6.834 1.00 82.12 92 ARG A CA 1
ATOM 734 C C . ARG A 1 92 ? -8.155 -11.000 7.393 1.00 82.12 92 ARG A C 1
ATOM 736 O O . ARG A 1 92 ? -7.061 -10.975 7.949 1.00 82.12 92 ARG A O 1
ATOM 743 N N . GLY A 1 93 ? -8.854 -12.127 7.255 1.00 82.81 93 GLY A N 1
ATOM 744 C CA . GLY A 1 93 ? -8.412 -13.414 7.800 1.00 82.81 93 GLY A CA 1
ATOM 745 C C . GLY A 1 93 ? -8.516 -13.529 9.326 1.00 82.81 93 GLY A C 1
ATOM 746 O O . GLY A 1 93 ? -8.026 -14.508 9.886 1.00 82.81 93 GLY A O 1
ATOM 747 N N . ARG A 1 94 ? -9.148 -12.566 10.015 1.00 86.62 94 ARG A N 1
ATOM 748 C CA . ARG A 1 94 ? -9.383 -12.604 11.465 1.00 86.62 94 ARG A CA 1
ATOM 749 C C . ARG A 1 94 ? -10.880 -12.535 11.743 1.00 86.62 94 ARG A C 1
ATOM 751 O O . ARG A 1 94 ? -11.534 -11.535 11.477 1.00 86.62 94 ARG A O 1
ATOM 758 N N . SER A 1 95 ? -11.435 -13.609 12.298 1.00 82.50 95 SER A N 1
ATOM 759 C CA . SER A 1 95 ? -12.841 -13.621 12.713 1.00 82.50 95 SER A CA 1
ATOM 760 C C . SER A 1 95 ? -13.040 -12.866 14.029 1.00 82.50 95 SER A C 1
ATOM 762 O O . SER A 1 95 ? -12.119 -12.775 14.846 1.00 82.50 95 SER A O 1
ATOM 764 N N . LYS A 1 96 ? -14.269 -12.417 14.311 1.00 79.69 96 LYS A N 1
ATOM 765 C CA . LYS A 1 96 ? -14.602 -11.839 15.626 1.00 79.69 96 LYS A CA 1
ATOM 766 C C . LYS A 1 96 ? -14.372 -12.812 16.778 1.00 79.69 96 LYS A C 1
ATOM 768 O O . LYS A 1 96 ? -13.975 -12.393 17.856 1.00 79.69 96 LYS A O 1
ATOM 773 N N . LYS A 1 97 ? -14.477 -14.124 16.534 1.00 82.44 97 LYS A N 1
ATOM 774 C CA . LYS A 1 97 ? -14.084 -15.159 17.506 1.00 82.44 97 LYS A CA 1
ATOM 775 C C . LYS A 1 97 ? -12.592 -15.107 17.827 1.00 82.44 97 LYS A C 1
ATOM 777 O O . LYS A 1 97 ? -12.218 -15.200 18.992 1.00 82.44 97 LYS A O 1
ATOM 782 N N . MET A 1 98 ? -11.735 -14.933 16.820 1.00 87.69 98 MET A N 1
ATOM 783 C CA . MET A 1 98 ? -10.295 -14.752 17.037 1.00 87.69 98 MET A CA 1
ATOM 784 C C . MET A 1 98 ? -10.000 -13.440 17.762 1.00 87.69 98 MET A C 1
ATOM 786 O O . MET A 1 98 ? -9.221 -13.442 18.709 1.00 87.69 98 MET A O 1
ATOM 790 N N . ALA A 1 99 ? -10.664 -12.357 17.359 1.00 88.25 99 ALA A N 1
ATOM 791 C CA . ALA A 1 99 ? -10.570 -11.046 17.994 1.00 88.25 99 ALA A CA 1
ATOM 792 C C . ALA A 1 99 ? -10.958 -11.104 19.482 1.00 88.25 99 ALA A C 1
ATOM 794 O O . ALA A 1 99 ? -10.240 -10.628 20.358 1.00 88.25 99 ALA A O 1
ATOM 795 N N . PHE A 1 100 ? -12.048 -11.798 19.790 1.00 86.56 100 PHE A N 1
ATOM 796 C CA . PHE A 1 100 ? -12.543 -11.949 21.149 1.00 86.56 100 PHE A CA 1
ATOM 797 C C . PHE A 1 100 ? -11.617 -12.820 22.004 1.00 86.56 100 PHE A C 1
ATOM 799 O O . PHE A 1 100 ? -11.307 -12.490 23.148 1.00 86.56 100 PHE A O 1
ATOM 806 N N . ASN A 1 101 ? -11.097 -13.905 21.428 1.00 86.62 101 ASN A N 1
ATOM 807 C CA . ASN A 1 101 ? -10.084 -14.728 22.083 1.00 86.62 101 ASN A CA 1
ATOM 808 C C . ASN A 1 101 ? -8.784 -13.952 22.329 1.00 86.62 101 ASN A C 1
ATOM 810 O O . 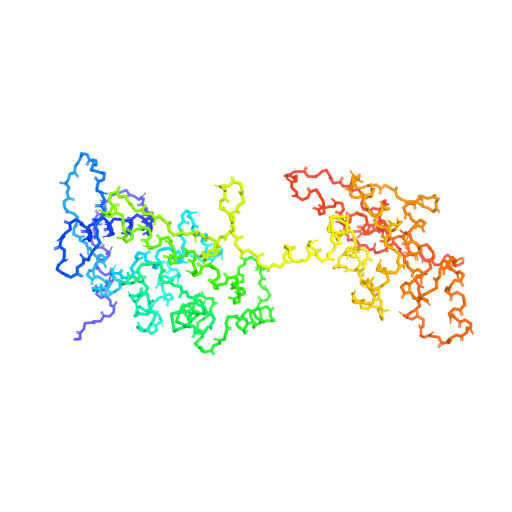ASN A 1 101 ? -8.151 -14.153 23.363 1.00 86.62 101 ASN A O 1
ATOM 814 N N . ALA A 1 102 ? -8.390 -13.062 21.415 1.00 88.88 102 ALA A N 1
ATOM 815 C CA . ALA A 1 102 ? -7.258 -12.168 21.621 1.00 88.88 102 ALA A CA 1
ATOM 816 C C . ALA A 1 102 ? -7.532 -11.193 22.772 1.00 88.88 102 ALA A C 1
ATOM 818 O O . ALA A 1 102 ? -6.669 -11.008 23.624 1.00 88.88 102 ALA A O 1
ATOM 819 N N . TRP A 1 103 ? -8.744 -10.640 22.868 1.00 88.31 103 TRP A N 1
ATOM 820 C CA . TRP A 1 103 ? -9.117 -9.748 23.968 1.00 88.31 103 TRP A CA 1
ATOM 821 C C . TRP A 1 103 ? -9.072 -10.462 25.322 1.00 88.31 103 TRP A C 1
ATOM 823 O O . TRP A 1 103 ? -8.509 -9.934 26.274 1.00 88.31 103 TRP A O 1
ATOM 833 N N . LYS A 1 104 ? -9.556 -11.710 25.392 1.00 84.56 104 LYS A N 1
ATOM 834 C CA . LYS A 1 104 ? -9.469 -12.544 26.603 1.00 84.56 104 LYS A CA 1
ATOM 835 C C . LYS A 1 104 ? -8.036 -12.820 27.057 1.00 84.56 104 LYS A C 1
ATOM 837 O O . LYS A 1 104 ? -7.809 -12.945 28.254 1.00 84.56 104 LYS A O 1
ATOM 842 N N . LYS A 1 105 ? -7.103 -12.951 26.110 1.00 83.25 105 LYS A N 1
ATOM 843 C CA . LYS A 1 105 ? -5.678 -13.201 26.372 1.00 83.25 105 LYS A CA 1
ATOM 844 C C . LYS A 1 105 ? -4.894 -11.933 26.718 1.00 83.25 105 LYS A C 1
ATOM 846 O O . LYS A 1 105 ? -3.752 -12.047 27.152 1.00 83.25 105 LYS A O 1
ATOM 851 N N . ASN A 1 106 ? -5.463 -10.751 26.485 1.00 74.88 106 ASN A N 1
ATOM 852 C CA . ASN A 1 106 ? -4.803 -9.493 26.803 1.00 74.88 106 ASN A CA 1
ATOM 853 C C . ASN A 1 106 ? -4.921 -9.156 28.295 1.00 74.88 106 ASN A C 1
ATOM 855 O O . ASN A 1 106 ? -5.918 -9.519 28.924 1.00 74.88 106 ASN A O 1
ATOM 859 N N . PRO A 1 107 ? -3.947 -8.411 28.845 1.00 68.19 107 PRO A N 1
ATOM 860 C CA . PRO A 1 107 ? -4.077 -7.821 30.169 1.00 68.19 107 PRO A CA 1
ATOM 861 C C . PRO A 1 107 ? -5.290 -6.884 30.248 1.00 68.19 107 PRO A C 1
ATOM 863 O O . PRO A 1 107 ? -5.691 -6.276 29.249 1.00 68.19 107 PRO A O 1
ATOM 866 N N . ASP A 1 108 ? -5.831 -6.700 31.454 1.00 81.56 108 ASP A N 1
ATOM 867 C CA . ASP A 1 108 ? -6.985 -5.821 31.683 1.00 81.56 108 ASP A CA 1
ATOM 868 C C . ASP A 1 108 ? -6.733 -4.365 31.268 1.00 81.56 108 ASP A C 1
ATOM 870 O O . ASP A 1 108 ? -7.683 -3.644 30.973 1.00 81.56 108 ASP A O 1
ATOM 874 N N . SER A 1 109 ? -5.471 -3.956 31.115 1.00 85.06 109 SER A N 1
ATOM 875 C CA . SER A 1 109 ? -5.086 -2.634 30.619 1.00 85.06 109 SER A CA 1
ATOM 876 C C . SER A 1 109 ? -5.611 -2.304 29.216 1.00 85.06 109 SER A C 1
ATOM 878 O O . SER A 1 109 ? -5.844 -1.134 28.927 1.00 85.06 109 SER A O 1
ATOM 880 N N . VAL A 1 110 ? -5.887 -3.298 28.358 1.00 90.44 110 VAL A N 1
ATOM 881 C CA . VAL A 1 110 ? -6.599 -3.059 27.084 1.00 90.44 110 VAL A CA 1
ATOM 882 C C . VAL A 1 110 ? -8.045 -2.643 27.337 1.00 90.44 110 VAL A C 1
ATOM 884 O O . VAL A 1 110 ? -8.554 -1.731 26.692 1.00 90.44 110 VAL A O 1
ATOM 887 N N . THR A 1 111 ? -8.708 -3.294 28.295 1.00 92.44 111 THR A N 1
ATOM 888 C CA . THR A 1 111 ? -10.078 -2.939 28.682 1.00 92.44 111 THR A CA 1
ATOM 889 C C . THR A 1 111 ? -10.103 -1.548 29.309 1.00 92.44 111 THR A C 1
ATOM 891 O O . THR A 1 111 ? -10.949 -0.748 28.934 1.00 92.44 111 THR A O 1
ATOM 894 N N . GLU A 1 112 ? -9.148 -1.221 30.184 1.00 93.31 112 GLU A N 1
ATOM 895 C CA . GLU A 1 112 ? -9.039 0.118 30.781 1.00 93.31 112 GLU A CA 1
ATOM 896 C C . GLU A 1 112 ? -8.789 1.209 29.730 1.00 93.31 112 GLU A C 1
ATOM 898 O O . GLU A 1 112 ? -9.456 2.239 29.754 1.00 93.31 112 GLU A O 1
ATOM 903 N N . ALA A 1 113 ? -7.898 0.978 28.760 1.00 94.00 113 ALA A N 1
ATOM 904 C CA . ALA A 1 113 ? -7.678 1.909 27.651 1.00 94.00 113 ALA A CA 1
ATOM 905 C C . ALA A 1 113 ? -8.961 2.147 26.837 1.00 94.00 113 ALA A C 1
ATOM 907 O O . ALA A 1 113 ? -9.301 3.284 26.513 1.00 94.00 113 ALA A O 1
ATOM 908 N N . ILE A 1 114 ? -9.711 1.080 26.546 1.00 93.69 114 ILE A N 1
ATOM 909 C CA . ILE A 1 114 ? -11.001 1.192 25.861 1.00 93.69 114 ILE A CA 1
ATOM 910 C C . ILE A 1 114 ? -12.012 1.987 26.703 1.00 93.69 114 ILE A C 1
ATOM 912 O O . ILE A 1 114 ? -12.741 2.817 26.160 1.00 93.69 114 ILE A O 1
ATOM 916 N N . LEU A 1 115 ? -12.066 1.759 28.016 1.00 92.00 115 LEU A N 1
ATOM 917 C CA . LEU A 1 115 ? -12.962 2.498 28.905 1.00 92.00 115 LEU A CA 1
ATOM 918 C C . LEU A 1 115 ? -12.614 3.990 28.950 1.00 92.00 115 LEU A C 1
ATOM 920 O O . LEU A 1 115 ? -13.519 4.810 28.834 1.00 92.00 115 LEU A O 1
ATOM 924 N N . GLN A 1 116 ? -11.330 4.351 29.000 1.00 92.75 116 GLN A N 1
ATOM 925 C CA . GLN A 1 116 ? -10.888 5.753 28.957 1.00 92.75 116 GLN A CA 1
ATOM 926 C C . GLN A 1 116 ? -11.312 6.458 27.661 1.00 92.75 116 GLN A C 1
ATOM 928 O O . GLN A 1 116 ? -11.774 7.602 27.697 1.00 92.75 116 GLN A O 1
ATOM 933 N N . ILE A 1 117 ? -11.211 5.766 26.519 1.00 91.12 117 ILE A N 1
ATOM 934 C CA . ILE A 1 117 ? -11.723 6.257 25.231 1.00 91.12 117 ILE A CA 1
ATOM 935 C C . ILE A 1 117 ? -13.232 6.498 25.316 1.00 91.12 117 ILE A C 1
ATOM 937 O O . ILE A 1 117 ? -13.726 7.536 24.877 1.00 91.12 117 ILE A O 1
ATOM 941 N N . MET A 1 118 ? -13.972 5.539 25.873 1.00 88.06 118 MET A N 1
ATOM 942 C CA . MET A 1 118 ? -15.427 5.617 25.975 1.00 88.06 118 MET A CA 1
ATOM 943 C C . MET A 1 118 ? -15.874 6.769 26.880 1.00 88.06 118 MET A C 1
ATOM 945 O O . MET A 1 118 ? -16.769 7.525 26.498 1.00 88.06 118 MET A O 1
ATOM 949 N N . GLU A 1 119 ? -15.223 6.958 28.029 1.00 89.06 119 GLU A N 1
ATOM 950 C CA . GLU A 1 119 ? -15.486 8.049 28.978 1.00 89.06 119 GLU A CA 1
ATOM 951 C C . GLU A 1 119 ? -15.305 9.440 28.358 1.00 89.06 119 GLU A C 1
ATOM 953 O O . GLU A 1 119 ? -15.993 10.388 28.747 1.00 89.06 119 GLU A O 1
ATOM 958 N N . LYS A 1 120 ? -14.415 9.571 27.367 1.00 89.75 120 LYS A N 1
ATOM 959 C CA . LYS A 1 120 ? -14.128 10.831 26.672 1.00 89.75 120 LYS A CA 1
ATOM 960 C C . LYS A 1 120 ? -14.417 10.700 25.172 1.00 89.75 120 LYS A C 1
ATOM 962 O O . LYS A 1 120 ? -13.483 10.545 24.382 1.00 89.75 120 LYS A O 1
ATOM 967 N N . PRO A 1 121 ? -15.691 10.832 24.747 1.00 84.06 121 PRO A N 1
ATOM 968 C CA . PRO A 1 121 ? -16.054 10.770 23.340 1.00 84.06 121 PRO A CA 1
ATOM 969 C C . PRO A 1 121 ? -15.203 11.706 22.478 1.00 84.06 121 PRO A C 1
ATOM 971 O O . PRO A 1 121 ? -15.010 12.884 22.789 1.00 84.06 121 PRO A O 1
ATOM 974 N N . PHE A 1 122 ? -14.737 11.162 21.362 1.00 85.44 122 PHE A N 1
ATOM 975 C CA . PHE A 1 122 ? -13.814 11.769 20.417 1.00 85.44 122 PHE A CA 1
ATOM 976 C C . PHE A 1 122 ? -12.434 12.103 21.004 1.00 85.44 122 PHE A C 1
ATOM 978 O O . PHE A 1 122 ? -11.812 13.087 20.590 1.00 85.44 122 PHE A O 1
ATOM 985 N N . MET A 1 123 ? -11.939 11.296 21.944 1.00 91.44 123 MET A N 1
ATOM 986 C CA . MET A 1 123 ? -10.546 11.342 22.389 1.00 91.44 123 MET A CA 1
ATOM 987 C C . MET A 1 123 ? -9.593 11.329 21.182 1.00 91.44 123 MET A C 1
ATOM 989 O O . MET A 1 123 ? -9.723 10.505 20.277 1.00 91.44 123 MET A O 1
ATOM 993 N N . GLU A 1 124 ? -8.652 12.271 21.141 1.00 90.69 124 GLU A N 1
ATOM 994 C CA . GLU A 1 124 ? -7.577 12.243 20.150 1.00 90.69 124 GLU A CA 1
ATOM 995 C C . GLU A 1 124 ? -6.496 11.275 20.650 1.00 90.69 124 GLU A C 1
ATOM 997 O O . GLU A 1 124 ? -6.049 11.382 21.788 1.00 90.69 124 GLU A O 1
ATOM 1002 N N . ILE A 1 125 ? -6.108 10.319 19.804 1.00 92.44 125 ILE A N 1
ATOM 1003 C CA . ILE A 1 125 ? -5.042 9.351 20.089 1.00 92.44 125 ILE A CA 1
ATOM 1004 C C . ILE A 1 125 ? -3.881 9.550 19.113 1.00 92.44 125 ILE A C 1
ATOM 1006 O O . ILE A 1 125 ? -4.082 9.897 17.943 1.00 92.44 125 ILE A O 1
ATOM 1010 N N . ASP A 1 126 ? -2.662 9.310 19.581 1.00 92.75 126 ASP A N 1
ATOM 1011 C CA . ASP A 1 126 ? -1.431 9.437 18.802 1.00 92.75 126 ASP A CA 1
ATOM 1012 C C . ASP A 1 126 ? -0.413 8.344 19.165 1.00 92.75 126 ASP A C 1
ATOM 1014 O O . ASP A 1 126 ? -0.663 7.499 20.024 1.00 92.75 126 ASP A O 1
ATOM 1018 N N . MET A 1 127 ? 0.746 8.367 18.504 1.00 88.94 127 MET A N 1
ATOM 1019 C CA . MET A 1 127 ? 1.817 7.373 18.662 1.00 88.94 127 MET A CA 1
ATOM 1020 C C . MET A 1 127 ? 2.392 7.268 20.083 1.00 88.94 127 MET A C 1
ATOM 1022 O O . MET A 1 127 ? 3.013 6.257 20.406 1.00 88.94 127 MET A O 1
ATOM 1026 N N . GLY A 1 128 ? 2.247 8.308 20.907 1.00 89.19 128 GLY A N 1
ATOM 1027 C CA . GLY A 1 128 ? 2.708 8.342 22.294 1.00 89.19 128 GLY A CA 1
ATOM 1028 C C . GLY A 1 128 ? 1.609 8.044 23.316 1.00 89.19 128 GLY A C 1
ATOM 1029 O O . GLY A 1 128 ? 1.922 7.854 24.491 1.00 89.19 128 GLY A O 1
ATOM 1030 N N . SER A 1 129 ? 0.345 7.998 22.887 1.00 93.81 129 SER A N 1
ATOM 1031 C CA . SER A 1 129 ? -0.802 7.823 23.778 1.00 93.81 129 SER A CA 1
ATOM 1032 C C . SER A 1 129 ? -0.801 6.471 24.503 1.00 93.81 129 SER A C 1
ATOM 1034 O O . SER A 1 129 ? -0.420 5.426 23.958 1.00 93.81 129 SER A O 1
ATOM 1036 N N . TYR A 1 130 ? -1.249 6.491 25.763 1.00 94.12 130 TYR A N 1
ATOM 1037 C CA . TYR A 1 130 ? -1.412 5.289 26.582 1.00 94.12 130 TYR A CA 1
ATOM 1038 C C . TYR A 1 130 ? -2.388 4.316 25.917 1.00 94.12 130 TYR A C 1
ATOM 1040 O O . TYR A 1 130 ? -2.159 3.107 25.897 1.00 94.12 130 TYR A O 1
ATOM 1048 N N . GLU A 1 131 ? -3.455 4.855 25.343 1.00 94.88 131 GLU A N 1
ATOM 1049 C CA . GLU A 1 131 ? -4.541 4.123 24.729 1.00 94.88 131 GLU A CA 1
ATOM 1050 C C . GLU A 1 131 ? -4.049 3.368 23.497 1.00 94.88 131 GLU A C 1
ATOM 1052 O O . GLU A 1 131 ? -4.227 2.151 23.430 1.00 94.88 131 GLU A O 1
ATOM 1057 N N . LEU A 1 132 ? -3.337 4.038 22.578 1.00 94.25 132 LEU A N 1
ATOM 1058 C CA . LEU A 1 132 ? -2.778 3.369 21.402 1.00 94.25 132 LEU A CA 1
ATOM 1059 C C . LEU A 1 132 ? -1.813 2.253 21.800 1.00 94.25 132 LEU A C 1
ATOM 1061 O O . LEU A 1 132 ? -1.929 1.156 21.276 1.00 94.25 132 LEU A O 1
ATOM 1065 N N . LYS A 1 133 ? -0.919 2.467 22.773 1.00 92.50 133 LYS A N 1
ATOM 1066 C CA . LYS A 1 133 ? 0.022 1.423 23.225 1.00 92.50 133 LYS A CA 1
ATOM 1067 C C . LYS A 1 133 ? -0.688 0.127 23.653 1.00 92.50 133 LYS A C 1
ATOM 1069 O O . LYS A 1 133 ? -0.168 -0.978 23.462 1.00 92.50 133 LYS A O 1
ATOM 1074 N N . HIS A 1 134 ? -1.868 0.243 24.255 1.00 92.56 134 HIS A N 1
ATOM 1075 C CA . HIS A 1 134 ? -2.654 -0.910 24.687 1.00 92.56 134 HIS A CA 1
ATOM 1076 C C . HIS A 1 134 ? -3.490 -1.506 23.548 1.00 92.56 134 HIS A C 1
ATOM 1078 O O . HIS A 1 134 ? -3.592 -2.730 23.453 1.00 92.56 134 HIS A O 1
ATOM 1084 N N . LEU A 1 135 ? -4.003 -0.684 22.631 1.00 93.44 135 LEU A N 1
ATOM 1085 C CA . LEU A 1 135 ? -4.624 -1.167 21.394 1.00 93.44 135 LEU A CA 1
ATOM 1086 C C . LEU A 1 135 ? -3.609 -1.894 20.487 1.00 93.44 135 LEU A C 1
ATOM 1088 O O . LEU A 1 135 ? -3.920 -2.960 19.959 1.00 93.44 135 LEU A O 1
ATOM 1092 N N . ASP A 1 136 ? -2.365 -1.416 20.415 1.00 91.88 136 ASP A N 1
ATOM 1093 C CA . ASP A 1 136 ? -1.253 -2.080 19.730 1.00 91.88 136 ASP A CA 1
ATOM 1094 C C . ASP A 1 136 ? -0.995 -3.464 20.329 1.00 91.88 136 ASP A C 1
ATOM 1096 O O . ASP A 1 136 ? -0.839 -4.454 19.614 1.00 91.88 136 ASP A O 1
ATOM 1100 N N . SER A 1 137 ? -0.967 -3.547 21.664 1.00 90.12 137 SER A N 1
ATOM 1101 C CA . SER A 1 137 ? -0.778 -4.811 22.386 1.00 90.12 137 SER A CA 1
ATOM 1102 C C . SER A 1 137 ? -1.884 -5.805 22.033 1.00 90.12 137 SER A C 1
ATOM 1104 O O . SER A 1 137 ? -1.611 -6.976 21.758 1.00 90.12 137 SER A O 1
ATOM 1106 N N . TYR A 1 138 ? -3.121 -5.318 21.927 1.00 92.00 138 TYR A N 1
ATOM 1107 C CA . TYR A 1 138 ? -4.235 -6.108 21.427 1.00 92.00 138 TYR A CA 1
ATOM 1108 C C . TYR A 1 138 ? -4.025 -6.590 19.984 1.00 92.00 138 TYR A C 1
ATOM 1110 O O . TYR A 1 138 ? -4.202 -7.782 19.706 1.00 92.00 138 TYR A O 1
ATOM 1118 N N . MET A 1 139 ? -3.581 -5.704 19.088 1.00 91.00 139 MET A N 1
ATOM 1119 C CA . MET A 1 139 ? -3.283 -6.025 17.691 1.00 91.00 139 MET A CA 1
ATOM 1120 C C . MET A 1 139 ? -2.194 -7.094 17.569 1.00 91.00 139 MET A C 1
ATOM 1122 O O . MET A 1 139 ? -2.306 -8.041 16.790 1.00 91.00 139 MET A O 1
ATOM 1126 N N . ILE A 1 140 ? -1.153 -6.991 18.391 1.00 89.06 140 ILE A N 1
ATOM 1127 C CA . ILE A 1 140 ? -0.066 -7.966 18.437 1.00 89.06 140 ILE A CA 1
ATOM 1128 C C . ILE A 1 140 ? -0.609 -9.341 18.819 1.00 89.06 140 ILE A C 1
ATOM 1130 O O . ILE A 1 140 ? -0.360 -10.291 18.079 1.00 89.06 140 ILE A O 1
ATOM 1134 N N . ILE A 1 141 ? -1.412 -9.443 19.886 1.00 89.12 141 ILE A N 1
ATOM 1135 C CA . ILE A 1 141 ? -2.003 -10.721 20.321 1.00 89.12 141 ILE A CA 1
ATOM 1136 C C . ILE A 1 141 ? -2.949 -11.311 19.263 1.00 89.12 141 ILE A C 1
ATOM 1138 O O . ILE A 1 141 ? -2.999 -12.532 19.082 1.00 89.12 141 ILE A O 1
ATOM 1142 N N . LEU A 1 142 ? -3.681 -10.467 18.530 1.00 90.81 142 LEU A N 1
ATOM 1143 C CA . LEU A 1 142 ? -4.577 -10.905 17.456 1.00 90.81 142 LEU A CA 1
ATOM 1144 C C . LEU A 1 142 ? -3.831 -11.598 16.301 1.00 90.81 142 LEU A C 1
ATOM 1146 O O . LEU A 1 142 ? -4.342 -12.556 15.702 1.00 90.81 142 LEU A O 1
ATOM 1150 N N . TYR A 1 143 ? -2.619 -11.136 15.990 1.00 88.44 143 TYR A N 1
ATOM 1151 C CA . TYR A 1 143 ? -1.812 -11.667 14.891 1.00 88.44 143 TYR A CA 1
ATOM 1152 C C . TYR A 1 143 ? -0.735 -12.666 15.336 1.00 88.44 143 TYR A C 1
ATOM 1154 O O . TYR A 1 143 ? -0.337 -13.513 14.532 1.00 88.44 143 TYR A O 1
ATOM 1162 N N . SER A 1 144 ? -0.304 -12.631 16.598 1.00 79.50 144 SER A N 1
ATOM 1163 C CA . SER A 1 144 ? 0.681 -13.540 17.186 1.00 79.50 144 SER A CA 1
ATOM 1164 C C . SER A 1 144 ? 0.435 -13.742 18.674 1.00 79.50 144 SER A C 1
ATOM 1166 O O . SER A 1 144 ? 0.292 -12.788 19.419 1.00 79.50 144 SER A O 1
ATOM 1168 N N . ALA A 1 145 ? 0.476 -14.983 19.155 1.00 63.28 145 ALA A N 1
ATOM 1169 C CA . ALA A 1 145 ? 0.262 -15.310 20.570 1.00 63.28 145 ALA A CA 1
ATOM 1170 C C . ALA A 1 145 ? 1.400 -14.853 21.521 1.00 63.28 145 ALA A C 1
ATOM 1172 O O . ALA A 1 145 ? 1.485 -15.340 22.644 1.00 63.28 145 ALA A O 1
ATOM 1173 N N . THR A 1 146 ? 2.287 -13.958 21.081 1.00 65.44 146 THR A N 1
ATOM 1174 C CA . THR A 1 146 ? 3.469 -13.487 21.816 1.00 65.44 146 THR A CA 1
ATOM 1175 C C . THR A 1 146 ? 3.302 -12.034 22.247 1.00 65.44 146 THR A C 1
ATOM 1177 O O . THR A 1 146 ? 3.055 -11.170 21.409 1.00 65.44 146 THR A O 1
ATOM 1180 N N . VAL A 1 147 ? 3.497 -11.754 23.536 1.00 60.72 147 VAL A N 1
ATOM 1181 C CA . VAL A 1 147 ? 3.471 -10.399 24.112 1.00 60.72 147 VAL A CA 1
ATOM 1182 C C . VAL A 1 147 ? 4.847 -9.735 23.953 1.00 60.72 147 VAL A C 1
ATOM 1184 O O . VAL A 1 147 ? 5.866 -10.400 24.121 1.00 60.72 147 VAL A O 1
ATOM 1187 N N . GLY A 1 148 ? 4.888 -8.430 23.655 1.00 61.75 148 GLY A N 1
ATOM 1188 C CA . GLY A 1 148 ? 6.103 -7.605 23.788 1.00 61.75 148 GLY A CA 1
ATOM 1189 C C . GLY A 1 148 ? 6.785 -7.131 22.497 1.00 61.75 148 GLY A C 1
ATOM 1190 O O . GLY A 1 148 ? 7.779 -6.412 22.578 1.00 61.75 148 GLY A O 1
ATOM 1191 N N . ASP A 1 149 ? 6.273 -7.480 21.314 1.00 65.75 149 ASP A N 1
ATOM 1192 C CA . ASP A 1 149 ? 6.733 -6.867 20.058 1.00 65.75 149 ASP A CA 1
ATOM 1193 C C . ASP A 1 149 ? 6.124 -5.471 19.839 1.00 65.75 149 ASP A C 1
ATOM 1195 O O . ASP A 1 149 ? 5.195 -5.067 20.524 1.00 65.75 149 ASP A O 1
ATOM 1199 N N . LYS A 1 150 ? 6.635 -4.721 18.858 1.00 82.69 150 LYS A N 1
ATOM 1200 C CA . LYS A 1 150 ? 5.904 -3.600 18.232 1.00 82.69 150 LYS A CA 1
ATOM 1201 C C . LYS A 1 150 ? 5.200 -4.115 16.978 1.00 82.69 150 LYS A C 1
ATOM 1203 O O . LYS A 1 150 ? 5.724 -5.040 16.355 1.00 82.69 150 LYS A O 1
ATOM 1208 N N . ILE A 1 151 ? 4.105 -3.494 16.533 1.00 85.44 151 ILE A N 1
ATOM 1209 C CA . ILE A 1 151 ? 3.344 -3.940 15.344 1.00 85.44 151 ILE A CA 1
ATOM 1210 C C . ILE A 1 151 ? 4.255 -4.153 14.126 1.00 85.44 151 ILE A C 1
ATOM 1212 O O . ILE A 1 151 ? 4.241 -5.218 13.507 1.00 85.44 151 ILE A O 1
ATOM 1216 N N . ASN A 1 152 ? 5.131 -3.191 13.821 1.00 87.19 152 ASN A N 1
ATOM 1217 C CA . ASN A 1 152 ? 6.080 -3.317 12.707 1.00 87.19 152 ASN A CA 1
ATOM 1218 C C . ASN A 1 152 ? 7.114 -4.439 12.923 1.00 87.19 152 ASN A C 1
ATOM 1220 O O . ASN A 1 152 ? 7.512 -5.108 11.968 1.00 87.19 152 ASN A O 1
ATOM 1224 N N . GLY A 1 153 ? 7.537 -4.665 14.171 1.00 84.19 153 GLY A N 1
ATOM 1225 C CA . GLY A 1 153 ? 8.424 -5.770 14.539 1.00 84.19 153 GLY A CA 1
ATOM 1226 C C . GLY A 1 153 ? 7.758 -7.125 14.303 1.00 84.19 153 GLY A C 1
ATOM 1227 O O . GLY A 1 153 ? 8.351 -8.001 13.671 1.00 84.19 153 GLY A O 1
ATOM 1228 N N . LEU A 1 154 ? 6.493 -7.259 14.709 1.00 85.69 154 LEU A N 1
ATOM 1229 C CA . LEU A 1 154 ? 5.688 -8.447 14.456 1.00 85.69 154 LEU A CA 1
ATOM 1230 C C . LEU A 1 154 ? 5.470 -8.677 12.955 1.00 85.69 154 LEU A C 1
ATOM 1232 O O . LEU A 1 154 ? 5.698 -9.782 12.460 1.00 85.69 154 LEU A O 1
ATOM 1236 N N . ARG A 1 155 ? 5.072 -7.633 12.216 1.00 85.81 155 ARG A N 1
ATOM 1237 C CA . ARG A 1 155 ? 4.869 -7.694 10.761 1.00 85.81 155 ARG A CA 1
ATOM 1238 C C . ARG A 1 155 ? 6.127 -8.193 10.055 1.00 85.81 155 ARG A C 1
ATOM 1240 O O . ARG A 1 155 ? 6.042 -9.088 9.218 1.00 85.81 155 ARG A O 1
ATOM 1247 N N . ARG A 1 156 ? 7.298 -7.677 10.449 1.00 81.19 156 ARG A N 1
ATOM 1248 C CA . ARG A 1 156 ? 8.600 -8.140 9.955 1.00 81.19 156 ARG A CA 1
ATOM 1249 C C . ARG A 1 156 ? 8.812 -9.627 10.255 1.00 81.19 156 ARG A C 1
ATOM 1251 O O . ARG A 1 156 ? 9.128 -10.378 9.339 1.00 81.19 156 ARG A O 1
ATOM 1258 N N . LYS A 1 157 ? 8.616 -10.074 11.499 1.00 82.81 157 LYS A N 1
ATOM 1259 C CA . LYS A 1 157 ? 8.798 -11.487 11.884 1.00 82.81 157 LYS A CA 1
ATOM 1260 C C . LYS A 1 157 ? 7.892 -12.432 11.090 1.00 82.81 157 LYS A C 1
ATOM 1262 O O . LYS A 1 157 ? 8.373 -13.444 10.589 1.00 82.81 157 LYS A O 1
ATOM 1267 N N . ILE A 1 158 ? 6.609 -12.098 10.932 1.00 81.19 158 ILE A N 1
ATOM 1268 C CA . ILE A 1 158 ? 5.660 -12.911 10.152 1.00 81.19 158 ILE A CA 1
ATOM 1269 C C . ILE A 1 158 ? 6.106 -13.013 8.690 1.00 81.19 158 ILE A C 1
ATOM 1271 O O . ILE A 1 158 ? 6.098 -14.110 8.132 1.00 81.19 158 ILE A O 1
ATOM 1275 N N . PHE A 1 159 ? 6.537 -11.895 8.098 1.00 78.69 159 PHE A N 1
ATOM 1276 C CA . PHE A 1 159 ? 7.008 -11.856 6.715 1.00 78.69 159 PHE A CA 1
ATOM 1277 C C . PHE A 1 159 ? 8.213 -12.781 6.485 1.00 78.69 159 PHE A C 1
ATOM 1279 O O . PHE A 1 159 ? 8.205 -13.571 5.546 1.00 78.69 159 PHE A O 1
ATOM 1286 N N . TYR A 1 160 ? 9.216 -12.736 7.370 1.00 72.00 160 TYR A N 1
ATOM 1287 C CA . TYR A 1 160 ? 10.431 -13.548 7.227 1.00 72.00 160 TYR A CA 1
ATOM 1288 C C . TYR A 1 160 ? 10.234 -15.033 7.554 1.00 72.00 160 TYR A C 1
ATOM 1290 O O . TYR A 1 160 ? 10.868 -15.874 6.926 1.00 72.00 160 TYR A O 1
ATOM 1298 N N . HIS A 1 161 ? 9.395 -15.372 8.537 1.00 67.44 161 HIS A N 1
ATOM 1299 C CA . HIS A 1 161 ? 9.365 -16.733 9.088 1.00 67.44 161 HIS A CA 1
ATOM 1300 C C . HIS A 1 161 ? 8.197 -17.602 8.618 1.00 67.44 161 HIS A C 1
ATOM 1302 O O . HIS A 1 161 ? 8.230 -18.807 8.855 1.00 67.44 161 HIS A O 1
ATOM 1308 N N . LYS A 1 162 ? 7.145 -17.034 8.012 1.00 61.22 162 LYS A N 1
ATOM 1309 C CA . LYS A 1 162 ? 5.911 -17.792 7.735 1.00 61.22 162 LYS A CA 1
ATOM 1310 C C . LYS A 1 162 ? 5.349 -17.678 6.320 1.00 61.22 162 LYS A C 1
ATOM 1312 O O . LYS A 1 162 ? 4.251 -18.186 6.142 1.00 61.22 162 LYS A O 1
ATOM 1317 N N . TYR A 1 163 ? 6.053 -17.044 5.369 1.00 53.75 163 TYR A N 1
ATOM 1318 C CA . TYR A 1 163 ? 5.579 -16.737 4.001 1.00 53.75 163 TYR A CA 1
ATOM 1319 C C . TYR A 1 163 ? 4.044 -16.681 3.915 1.00 53.75 163 TYR A C 1
ATOM 1321 O O . TYR A 1 163 ? 3.378 -17.626 3.493 1.00 53.75 163 TYR A O 1
ATOM 1329 N N . GLN A 1 164 ? 3.465 -15.603 4.441 1.00 62.09 164 GLN A N 1
ATOM 1330 C CA . GLN A 1 164 ? 2.015 -15.438 4.461 1.00 62.09 164 GLN A CA 1
ATOM 1331 C C . GLN A 1 164 ? 1.561 -14.559 3.304 1.00 62.09 164 GLN A C 1
ATOM 1333 O O . GLN A 1 164 ? 2.273 -13.639 2.902 1.00 62.09 164 GLN A O 1
ATOM 1338 N N . ASN A 1 165 ? 0.344 -14.818 2.814 1.00 72.44 165 ASN A N 1
ATOM 1339 C CA . ASN A 1 165 ? -0.341 -13.909 1.903 1.00 72.44 165 ASN A CA 1
ATOM 1340 C C . ASN A 1 165 ? -0.283 -12.478 2.502 1.00 72.44 165 ASN A C 1
ATOM 1342 O O . ASN A 1 165 ? -0.701 -12.290 3.652 1.00 72.44 165 ASN A O 1
ATOM 1346 N N . PRO A 1 166 ? 0.223 -11.469 1.763 1.00 73.31 166 PRO A N 1
ATOM 1347 C CA . PRO A 1 166 ? 0.313 -10.089 2.240 1.00 73.31 166 PRO A CA 1
ATOM 1348 C C . PRO A 1 166 ? -0.999 -9.527 2.806 1.00 73.31 166 PRO A C 1
ATOM 1350 O O . PRO A 1 166 ? -0.973 -8.657 3.676 1.00 73.31 166 PRO A O 1
ATOM 1353 N N . GLU A 1 167 ? -2.135 -10.048 2.343 1.00 73.06 167 GLU A N 1
ATOM 1354 C CA . GLU A 1 167 ? -3.485 -9.640 2.730 1.00 73.06 167 GLU A CA 1
ATOM 1355 C C . GLU A 1 167 ? -3.909 -10.092 4.138 1.00 73.06 167 GLU A C 1
ATOM 1357 O O . GLU A 1 167 ? -4.884 -9.561 4.663 1.00 73.06 167 GLU A O 1
ATOM 1362 N N . ILE A 1 168 ? -3.212 -11.058 4.752 1.00 80.62 168 ILE A N 1
ATOM 1363 C CA . ILE A 1 168 ? -3.495 -11.553 6.119 1.00 80.62 168 ILE A CA 1
ATOM 1364 C C . ILE A 1 168 ? -2.434 -11.125 7.146 1.00 80.62 168 ILE A C 1
ATOM 1366 O O . ILE A 1 168 ? -2.445 -11.581 8.297 1.00 80.62 168 ILE A O 1
ATOM 1370 N N . MET A 1 169 ? -1.500 -10.265 6.729 1.00 83.94 169 MET A N 1
ATOM 1371 C CA . MET A 1 169 ? -0.468 -9.704 7.598 1.00 83.94 169 MET A CA 1
ATOM 1372 C C . MET A 1 169 ? -1.053 -8.640 8.541 1.00 83.94 169 MET A C 1
ATOM 1374 O O . MET A 1 169 ? -1.990 -7.943 8.153 1.00 83.94 169 MET A O 1
ATOM 1378 N N . PRO A 1 170 ? -0.484 -8.457 9.750 1.00 87.50 170 PRO A N 1
ATOM 1379 C CA . PRO A 1 170 ? -0.882 -7.359 10.636 1.00 87.50 170 PRO A CA 1
ATOM 1380 C C . PRO A 1 170 ? -0.689 -6.010 9.942 1.00 87.50 170 PRO A C 1
ATOM 1382 O O . PRO A 1 170 ? 0.215 -5.914 9.108 1.00 87.50 170 PRO A O 1
ATOM 1385 N N . PRO A 1 171 ? -1.463 -4.965 10.277 1.00 87.62 171 PRO A N 1
ATOM 1386 C CA . PRO A 1 171 ? -1.265 -3.631 9.708 1.00 87.62 171 PRO A CA 1
ATOM 1387 C C . PRO A 1 171 ? 0.161 -3.107 9.959 1.00 87.62 171 PRO A C 1
ATOM 1389 O O . PRO A 1 171 ? 0.921 -3.656 10.757 1.00 87.62 171 PRO A O 1
ATOM 1392 N N . THR A 1 172 ? 0.567 -2.052 9.252 1.00 87.31 172 THR A N 1
ATOM 1393 C CA . THR A 1 172 ? 1.713 -1.248 9.710 1.00 87.31 172 THR A CA 1
ATOM 1394 C C . THR A 1 172 ? 1.286 -0.409 10.913 1.00 87.31 172 THR A C 1
ATOM 1396 O O . THR A 1 172 ? 0.099 -0.150 11.087 1.00 87.31 172 THR A O 1
ATOM 1399 N N . GLN A 1 173 ? 2.243 0.057 11.718 1.00 89.25 173 GLN A N 1
ATOM 1400 C CA . GLN A 1 173 ? 1.953 0.918 12.872 1.00 89.25 173 GLN A CA 1
ATOM 1401 C C . GLN A 1 173 ? 1.137 2.168 12.490 1.00 89.25 173 GLN A C 1
ATOM 1403 O O . GLN A 1 173 ? 0.200 2.534 13.192 1.00 89.25 173 GLN A O 1
ATOM 1408 N N . ASP A 1 174 ? 1.455 2.793 11.354 1.00 83.88 174 ASP A N 1
ATOM 1409 C CA . ASP A 1 174 ? 0.734 3.981 10.889 1.00 83.88 174 ASP A CA 1
ATOM 1410 C C . ASP A 1 174 ? -0.708 3.640 10.495 1.00 83.88 174 ASP A C 1
ATOM 1412 O O . ASP A 1 174 ? -1.634 4.363 10.852 1.00 83.88 174 ASP A O 1
ATOM 1416 N N . CYS A 1 175 ? -0.917 2.521 9.790 1.00 84.31 175 CYS A N 1
ATOM 1417 C CA . CYS A 1 175 ? -2.258 2.052 9.438 1.00 84.31 175 CYS A CA 1
ATOM 1418 C C . CYS A 1 175 ? -3.072 1.688 10.683 1.00 84.31 175 CYS A C 1
ATOM 1420 O O . CYS A 1 175 ? -4.262 1.991 10.732 1.00 84.31 175 CYS A O 1
ATOM 1422 N N . ASP A 1 176 ? -2.438 1.079 11.687 1.00 89.81 176 ASP A N 1
ATOM 1423 C CA . ASP A 1 176 ? -3.099 0.724 12.940 1.00 89.81 176 ASP A CA 1
ATOM 1424 C C . ASP A 1 176 ? -3.553 1.959 13.725 1.00 89.81 176 ASP A C 1
ATOM 1426 O O . ASP A 1 176 ? -4.703 2.025 14.154 1.00 89.81 176 ASP A O 1
ATOM 1430 N N . LEU A 1 177 ? -2.711 2.997 13.804 1.00 91.62 177 LEU A N 1
ATOM 1431 C CA . LEU A 1 177 ? -3.090 4.284 14.391 1.00 91.62 177 LEU A CA 1
ATOM 1432 C C . LEU A 1 177 ? -4.326 4.876 13.701 1.00 91.62 177 LEU A C 1
ATOM 1434 O O . LEU A 1 177 ? -5.263 5.306 14.376 1.00 91.62 177 LEU A O 1
ATOM 1438 N N . GLN A 1 178 ? -4.346 4.917 12.364 1.00 86.94 178 GLN A N 1
ATOM 1439 C CA . GLN A 1 178 ? -5.497 5.465 11.638 1.00 86.94 178 GLN A CA 1
ATOM 1440 C C . GLN A 1 178 ? -6.752 4.612 11.854 1.00 86.94 178 GLN A C 1
ATOM 1442 O O . GLN A 1 178 ? -7.839 5.160 12.031 1.00 86.94 178 GLN A O 1
ATOM 1447 N N . HIS A 1 179 ? -6.610 3.287 11.910 1.00 89.75 179 HIS A N 1
ATOM 1448 C CA . HIS A 1 179 ? -7.715 2.380 12.213 1.00 89.75 179 HIS A CA 1
ATOM 1449 C C . HIS A 1 179 ? -8.282 2.591 13.613 1.00 89.75 179 HIS A C 1
ATOM 1451 O O . HIS A 1 179 ? -9.492 2.758 13.768 1.00 89.75 179 HIS A O 1
ATOM 1457 N N . CYS A 1 180 ? -7.415 2.692 14.620 1.00 92.75 180 CYS A N 1
ATOM 1458 C CA . CYS A 1 180 ? -7.816 3.002 15.985 1.00 92.75 180 CYS A CA 1
ATOM 1459 C C . CYS A 1 180 ? -8.532 4.356 16.056 1.00 92.75 180 CYS A C 1
ATOM 1461 O O . CYS A 1 180 ? -9.576 4.461 16.695 1.00 92.75 180 CYS A O 1
ATOM 1463 N N . LYS A 1 181 ? -8.045 5.378 15.340 1.00 91.12 181 LYS A N 1
ATOM 1464 C CA . LYS A 1 181 ? -8.699 6.693 15.271 1.00 91.12 181 LYS A CA 1
ATOM 1465 C C . LYS A 1 181 ? -10.121 6.614 14.710 1.00 91.12 181 LYS A C 1
ATOM 1467 O O . LYS A 1 181 ? -11.029 7.230 15.272 1.00 91.12 181 LYS A O 1
ATOM 1472 N N . ARG A 1 182 ? -10.335 5.828 13.650 1.00 87.88 182 ARG A N 1
ATOM 1473 C CA . ARG A 1 182 ? -11.675 5.613 13.079 1.00 87.88 182 ARG A CA 1
ATOM 1474 C C . ARG A 1 182 ? -12.585 4.865 14.044 1.00 87.88 182 ARG A C 1
ATOM 1476 O O . ARG A 1 182 ? -13.739 5.254 14.210 1.00 87.88 182 ARG A O 1
ATOM 1483 N N . ALA A 1 183 ? -12.057 3.841 14.713 1.00 90.69 183 ALA A N 1
ATOM 1484 C CA . ALA A 1 183 ? -12.786 3.101 15.736 1.00 90.69 183 ALA A CA 1
ATOM 1485 C C . ALA A 1 183 ? -13.225 4.012 16.890 1.00 90.69 183 ALA A C 1
ATOM 1487 O O . ALA A 1 183 ? -14.397 3.991 17.260 1.00 90.69 183 ALA A O 1
ATOM 1488 N N . VAL A 1 184 ? -12.334 4.885 17.380 1.00 91.31 184 VAL A N 1
ATOM 1489 C CA . VAL A 1 184 ? -12.663 5.892 18.402 1.00 91.31 184 VAL A CA 1
ATOM 1490 C C . VAL A 1 184 ? -13.793 6.795 17.921 1.00 91.31 184 VAL A C 1
ATOM 1492 O O . VAL A 1 184 ? -14.764 7.004 18.646 1.00 91.31 184 VAL A O 1
ATOM 1495 N N . PHE A 1 185 ? -13.701 7.322 16.699 1.00 86.06 185 PHE A N 1
ATOM 1496 C CA . PHE A 1 185 ? -14.724 8.205 16.143 1.00 86.06 185 PHE A CA 1
ATOM 1497 C C . PHE A 1 185 ? -16.089 7.527 16.056 1.00 86.06 185 PHE A C 1
ATOM 1499 O O . PHE A 1 185 ? -17.081 8.084 16.528 1.00 86.06 185 PHE A O 1
ATOM 1506 N N . GLN A 1 186 ? -16.128 6.304 15.526 1.00 83.75 186 GLN A N 1
ATOM 1507 C CA . GLN A 1 186 ? -17.363 5.545 15.395 1.00 83.75 186 GLN A CA 1
ATOM 1508 C C . GLN A 1 186 ? -17.973 5.195 16.756 1.00 83.75 186 GLN A C 1
ATOM 1510 O O . GLN A 1 186 ? -19.163 5.412 16.981 1.00 83.75 186 GLN A O 1
ATOM 1515 N N . ALA A 1 187 ? -17.156 4.709 17.690 1.00 84.06 187 ALA A N 1
ATOM 1516 C CA . ALA A 1 187 ? -17.605 4.399 19.041 1.00 84.06 187 ALA A CA 1
ATOM 1517 C C . ALA A 1 187 ? -18.134 5.644 19.763 1.00 84.06 187 ALA A C 1
ATOM 1519 O O . ALA A 1 187 ? -19.123 5.573 20.486 1.00 84.06 187 ALA A O 1
ATOM 1520 N N . SER A 1 188 ? -17.529 6.804 19.508 1.00 82.31 188 SER A N 1
ATOM 1521 C CA . SER A 1 188 ? -17.954 8.082 20.081 1.00 82.31 188 SER A CA 1
ATOM 1522 C C . SER A 1 188 ? -19.310 8.536 19.549 1.00 82.31 188 SER A C 1
ATOM 1524 O O . SER A 1 188 ? -20.144 8.990 20.332 1.00 82.31 188 SER A O 1
ATOM 1526 N N . ILE A 1 189 ? -19.557 8.376 18.242 1.00 77.19 189 ILE A N 1
ATOM 1527 C CA . ILE A 1 189 ? -20.877 8.603 17.631 1.00 77.19 189 ILE A CA 1
ATOM 1528 C C . ILE A 1 189 ? -21.928 7.757 18.346 1.00 77.19 189 ILE A C 1
ATOM 1530 O O . ILE A 1 189 ? -22.947 8.282 18.794 1.00 77.19 189 ILE A O 1
ATOM 1534 N N . TRP A 1 190 ? -21.664 6.458 18.492 1.00 78.56 190 TRP A N 1
ATOM 1535 C CA . TRP A 1 190 ? -22.594 5.541 19.140 1.00 78.56 190 TRP A CA 1
ATOM 1536 C C . TRP A 1 190 ? -22.819 5.881 20.615 1.00 78.56 190 TRP A C 1
ATOM 1538 O O . TRP A 1 190 ? -23.964 5.935 21.063 1.00 78.56 190 TRP A O 1
ATOM 1548 N N . ALA A 1 191 ? -21.754 6.200 21.352 1.00 73.69 191 ALA A N 1
ATOM 1549 C CA . ALA A 1 191 ? -21.829 6.628 22.743 1.00 73.69 191 ALA A CA 1
ATOM 1550 C C . ALA A 1 191 ? -22.741 7.862 22.901 1.00 73.69 191 ALA A C 1
ATOM 1552 O O . ALA A 1 191 ? -23.571 7.945 23.806 1.00 73.69 191 ALA A O 1
ATOM 1553 N N . MET A 1 192 ? -22.667 8.817 21.976 1.00 70.25 192 MET A N 1
ATOM 1554 C CA . MET A 1 192 ? -23.466 10.045 22.031 1.00 70.25 192 MET A CA 1
ATOM 1555 C C . MET A 1 192 ? -24.805 9.979 21.294 1.00 70.25 192 MET A C 1
ATOM 1557 O O . MET A 1 192 ? -25.464 11.011 21.169 1.00 70.25 192 MET A O 1
ATOM 1561 N N . SER A 1 193 ? -25.244 8.796 20.859 1.00 66.75 193 SER A N 1
ATOM 1562 C CA . SER A 1 193 ? -26.502 8.617 20.116 1.00 66.75 193 SER A CA 1
ATOM 1563 C C . SER A 1 193 ? -27.746 9.141 20.853 1.00 66.75 193 SER A C 1
ATOM 1565 O O . SER A 1 193 ? -28.698 9.572 20.205 1.00 66.75 193 SER A O 1
ATOM 1567 N N . HIS A 1 194 ? -27.709 9.221 22.188 1.00 68.06 194 HIS A N 1
ATOM 1568 C CA . HIS A 1 194 ? -28.751 9.826 23.029 1.00 68.06 194 HIS A CA 1
ATOM 1569 C C . HIS A 1 194 ? -28.932 11.345 22.853 1.00 68.06 194 HIS A C 1
ATOM 1571 O O . HIS A 1 194 ? -29.921 11.907 23.327 1.00 68.06 194 HIS A O 1
ATOM 1577 N N . LYS A 1 195 ? -27.984 12.046 22.220 1.00 66.12 195 LYS A N 1
ATOM 1578 C CA . LYS A 1 195 ? -28.033 13.504 22.037 1.00 66.12 195 LYS A CA 1
ATOM 1579 C C . LYS A 1 195 ? -28.711 13.840 20.707 1.00 66.12 195 LYS A C 1
ATOM 1581 O O . LYS A 1 195 ? -28.129 13.639 19.647 1.00 66.12 195 LYS A O 1
ATOM 1586 N N . SER A 1 196 ? -29.903 14.443 20.757 1.00 45.34 196 SER A N 1
ATOM 1587 C CA . SER A 1 196 ? -30.757 14.703 19.577 1.00 45.34 196 SER A CA 1
ATOM 1588 C C . SER A 1 196 ? -30.170 15.641 18.508 1.00 45.34 196 SER A C 1
ATOM 1590 O O . SER A 1 196 ? -30.716 15.738 17.413 1.00 45.34 196 SER A O 1
ATOM 1592 N N . LYS A 1 197 ? -29.063 16.339 18.797 1.00 61.34 197 LYS A N 1
ATOM 1593 C CA . LYS A 1 197 ? -28.368 17.259 17.876 1.00 61.34 197 LYS A CA 1
ATOM 1594 C C . LYS A 1 197 ? -26.853 17.157 18.033 1.00 61.34 197 LYS A C 1
ATOM 1596 O O . LYS A 1 197 ? -26.172 18.147 18.309 1.00 61.34 197 LYS A O 1
ATOM 1601 N N . MET A 1 198 ? -26.319 15.943 17.928 1.00 63.19 198 MET A N 1
ATOM 1602 C CA . MET A 1 198 ? -24.873 15.747 17.952 1.00 63.19 198 MET A CA 1
ATOM 1603 C C . MET A 1 198 ? -24.227 16.529 16.799 1.00 63.19 198 MET A C 1
ATOM 1605 O O . MET A 1 198 ? -24.568 16.324 15.638 1.00 63.19 198 MET A O 1
ATOM 1609 N N . LYS A 1 199 ? -23.280 17.419 17.117 1.00 62.22 199 LYS A N 1
ATOM 1610 C CA . LYS A 1 199 ? -22.377 18.010 16.123 1.00 62.22 199 LYS A CA 1
ATOM 1611 C C . LYS A 1 199 ? -21.192 17.052 15.959 1.00 62.22 199 LYS A C 1
ATOM 1613 O O . LYS A 1 199 ? -20.352 17.020 16.863 1.00 62.22 199 LYS A O 1
ATOM 1618 N N . PRO A 1 200 ? -21.134 16.228 14.896 1.00 59.88 200 PRO A N 1
ATOM 1619 C CA . PRO A 1 200 ? -20.003 15.332 14.699 1.00 59.88 200 PRO A CA 1
ATOM 1620 C C . PRO A 1 200 ? -18.718 16.157 14.575 1.00 59.88 200 PRO A C 1
ATOM 1622 O O . PRO A 1 200 ? -18.704 17.216 13.943 1.00 59.88 200 PRO A O 1
ATOM 1625 N N . ARG A 1 201 ? -17.636 15.697 15.214 1.00 74.81 201 ARG A N 1
ATOM 1626 C CA . ARG A 1 201 ? -16.319 16.318 15.026 1.00 74.81 201 ARG A CA 1
ATOM 1627 C C . ARG A 1 201 ? -15.833 16.083 13.599 1.00 74.81 201 ARG A C 1
ATOM 1629 O O . ARG A 1 201 ? -16.274 15.146 12.943 1.00 74.81 201 ARG A O 1
ATOM 1636 N N . ASN A 1 202 ? -14.909 16.928 13.139 1.00 74.12 202 ASN A N 1
ATOM 1637 C CA . ASN A 1 202 ? -14.315 16.784 11.814 1.00 74.12 202 ASN A CA 1
ATOM 1638 C C . ASN A 1 202 ? -13.652 15.394 11.680 1.00 74.12 202 ASN A C 1
ATOM 1640 O O . ASN A 1 202 ? -12.670 15.140 12.388 1.00 74.12 202 ASN A O 1
ATOM 1644 N N . PRO A 1 203 ? -14.144 14.516 10.786 1.00 76.12 203 PRO A N 1
ATOM 1645 C CA . PRO A 1 203 ? -13.609 13.168 10.611 1.00 76.12 203 PRO A CA 1
ATOM 1646 C C . PRO A 1 203 ? -12.141 13.147 10.174 1.00 76.12 203 PRO A C 1
ATOM 1648 O O . PRO A 1 203 ? -11.461 12.147 10.401 1.00 76.12 203 PRO A O 1
ATOM 1651 N N . SER A 1 204 ? -11.621 14.251 9.614 1.00 74.50 204 SER A N 1
ATOM 1652 C CA . SER A 1 204 ? -10.230 14.333 9.155 1.00 74.50 204 SER A CA 1
ATOM 1653 C C . SER A 1 204 ? -9.193 14.115 10.257 1.00 74.50 204 SER A C 1
ATOM 1655 O O . SER A 1 204 ? -8.094 13.620 10.019 1.00 74.50 204 SER A O 1
ATOM 1657 N N . LYS A 1 205 ? -9.562 14.430 11.501 1.00 79.19 205 LYS A N 1
ATOM 1658 C CA . LYS A 1 205 ? -8.726 14.184 12.680 1.00 79.19 205 LYS A CA 1
ATOM 1659 C C . LYS A 1 205 ? -8.722 12.722 13.132 1.00 79.19 205 LYS A C 1
ATOM 1661 O O . LYS A 1 205 ? -7.864 12.328 13.920 1.00 79.19 205 LYS A O 1
ATOM 1666 N N . TYR A 1 206 ? -9.658 11.923 12.625 1.00 79.44 206 TYR A N 1
ATOM 1667 C CA . TYR A 1 206 ? -9.951 10.576 13.099 1.00 79.44 206 TYR A CA 1
ATOM 1668 C C . TYR A 1 206 ? -9.729 9.500 12.030 1.00 79.44 206 TYR A C 1
ATOM 1670 O O . TYR A 1 206 ? -10.469 8.524 11.959 1.00 79.44 206 TYR A O 1
ATOM 1678 N N . GLY A 1 207 ? -8.698 9.654 11.201 1.00 68.81 207 GLY A N 1
ATOM 1679 C CA . GLY A 1 207 ? -8.307 8.610 10.251 1.00 68.81 207 GLY A CA 1
ATOM 1680 C C . GLY A 1 207 ? -9.115 8.575 8.956 1.00 68.81 207 GLY A C 1
ATOM 1681 O O . GLY A 1 207 ? -9.008 7.594 8.213 1.00 68.81 207 GLY A O 1
ATOM 1682 N N . TRP A 1 208 ? -9.864 9.646 8.673 1.00 71.50 208 TRP A N 1
ATOM 1683 C CA . TRP A 1 208 ? -10.529 9.891 7.395 1.00 71.50 208 TRP A CA 1
ATOM 1684 C C . TRP A 1 208 ? -9.897 11.072 6.644 1.00 71.50 208 TRP A C 1
ATOM 1686 O O . TRP A 1 208 ? -9.281 11.945 7.233 1.00 71.50 208 TRP A O 1
ATOM 1696 N N . ASN A 1 209 ? -10.081 11.125 5.337 1.00 62.72 209 ASN A N 1
ATOM 1697 C CA . ASN A 1 209 ? -9.841 12.247 4.449 1.00 62.72 209 ASN A CA 1
ATOM 1698 C C . ASN A 1 209 ? -11.202 12.705 3.938 1.00 62.72 209 ASN A C 1
ATOM 1700 O O . ASN A 1 209 ? -11.994 11.887 3.476 1.00 62.72 209 ASN A O 1
ATOM 1704 N N . VAL A 1 210 ? -11.482 14.003 4.014 1.00 56.62 210 VAL A N 1
ATOM 1705 C CA . VAL A 1 210 ? -12.725 14.568 3.479 1.00 56.62 210 VAL A CA 1
ATOM 1706 C C . VAL A 1 210 ? -12.416 15.134 2.097 1.00 56.62 210 VAL A C 1
ATOM 1708 O O . VAL A 1 210 ? -11.675 16.109 1.993 1.00 56.62 210 VAL A O 1
ATOM 1711 N N . LYS A 1 211 ? -12.965 14.531 1.040 1.00 48.25 211 LYS A N 1
ATOM 1712 C CA . LYS A 1 211 ? -12.934 15.091 -0.322 1.00 48.25 211 LYS A CA 1
ATOM 1713 C C . LYS A 1 211 ? -14.369 15.175 -0.830 1.00 48.25 211 LYS A C 1
ATOM 1715 O O . LYS A 1 211 ? -15.080 14.181 -0.779 1.00 48.25 211 LYS A O 1
ATOM 1720 N N . GLU A 1 212 ? -14.802 16.365 -1.252 1.00 41.22 212 GLU A N 1
ATOM 1721 C CA . GLU A 1 212 ? -16.133 16.590 -1.853 1.00 41.22 212 GLU A CA 1
ATOM 1722 C C . GLU A 1 212 ? -17.314 16.065 -0.999 1.00 41.22 212 GLU A C 1
ATOM 1724 O O . GLU A 1 212 ? -18.273 15.507 -1.518 1.00 41.22 212 GLU A O 1
ATOM 1729 N N . ASN A 1 213 ? -17.252 16.233 0.331 1.00 45.78 213 ASN A N 1
ATOM 1730 C CA . ASN A 1 213 ? -18.218 15.694 1.313 1.00 45.78 213 ASN A CA 1
ATOM 1731 C C . ASN A 1 213 ? -18.295 14.154 1.410 1.00 45.78 213 ASN A C 1
ATOM 1733 O O . ASN A 1 213 ? -19.204 13.627 2.049 1.00 45.78 213 ASN A O 1
ATOM 1737 N N . ILE A 1 214 ? -17.323 13.431 0.853 1.00 37.91 214 ILE A N 1
ATOM 1738 C CA . ILE A 1 214 ? -17.175 11.976 0.972 1.00 37.91 214 ILE A CA 1
ATOM 1739 C C . ILE A 1 214 ? -15.984 11.664 1.895 1.00 37.91 214 ILE A C 1
ATOM 1741 O O . ILE A 1 214 ? -14.942 12.325 1.839 1.00 37.91 214 ILE A O 1
ATOM 1745 N N . LEU A 1 215 ? -16.146 10.666 2.773 1.00 42.69 215 LEU A N 1
ATOM 1746 C CA . LEU A 1 215 ? -15.104 10.194 3.688 1.00 42.69 215 LEU A CA 1
ATOM 1747 C C . LEU A 1 215 ? -14.274 9.084 3.035 1.00 42.69 215 LEU A C 1
ATOM 1749 O O . LEU A 1 215 ? -14.799 8.031 2.686 1.00 42.69 215 LEU A O 1
ATOM 1753 N N . PHE A 1 216 ? -12.969 9.309 2.915 1.00 42.66 216 PHE A N 1
ATOM 1754 C CA . PHE A 1 216 ? -11.979 8.345 2.429 1.00 42.66 216 PHE A CA 1
ATOM 1755 C C . PHE A 1 216 ? -11.044 7.930 3.560 1.00 42.66 216 PHE A C 1
ATOM 1757 O O . PHE A 1 216 ? -10.774 8.719 4.452 1.00 42.66 216 PHE A O 1
ATOM 1764 N N . GLU A 1 217 ? -10.513 6.715 3.560 1.00 46.47 217 GLU A N 1
ATOM 1765 C CA . GLU A 1 217 ? -9.562 6.295 4.593 1.00 46.47 217 GLU A CA 1
ATOM 1766 C C . GLU A 1 217 ? -8.221 7.058 4.479 1.00 46.47 217 GLU A C 1
ATOM 1768 O O . GLU A 1 217 ? -7.704 7.260 3.377 1.00 46.47 217 GLU A O 1
ATOM 1773 N N . LEU A 1 218 ? -7.622 7.474 5.604 1.00 45.88 218 LEU A N 1
ATOM 1774 C CA . LEU A 1 218 ? -6.251 8.006 5.628 1.00 45.88 218 LEU A CA 1
ATOM 1775 C C . LEU A 1 218 ? -5.236 6.871 5.405 1.00 45.88 218 LEU A C 1
ATOM 1777 O O . LEU A 1 218 ? -4.761 6.243 6.349 1.00 45.88 218 LEU A O 1
ATOM 1781 N N . SER A 1 219 ? -4.869 6.625 4.146 1.00 45.62 219 SER A N 1
ATOM 1782 C CA . SER A 1 219 ? -3.725 5.788 3.766 1.00 45.62 219 SER A CA 1
ATOM 1783 C C . SER A 1 219 ? -2.518 6.675 3.421 1.00 45.62 219 SER A C 1
ATOM 1785 O O . SER A 1 219 ? -2.379 7.140 2.286 1.00 45.62 219 SER A O 1
ATOM 1787 N N . TYR A 1 220 ? -1.630 6.950 4.382 1.00 45.44 220 TYR A N 1
ATOM 1788 C CA . TYR A 1 220 ? -0.424 7.740 4.103 1.00 45.44 220 TYR A CA 1
ATOM 1789 C C . TYR A 1 220 ? 0.587 6.946 3.267 1.00 45.44 220 TYR A C 1
ATOM 1791 O O . TYR A 1 220 ? 1.188 5.981 3.740 1.00 45.44 220 TYR A O 1
ATOM 1799 N N . LYS A 1 221 ? 0.744 7.391 2.013 1.00 53.41 221 LYS A N 1
ATOM 1800 C CA . LYS A 1 221 ? 2.009 7.650 1.281 1.00 53.41 221 LYS A CA 1
ATOM 1801 C C . LYS A 1 221 ? 1.774 7.908 -0.208 1.00 53.41 221 LYS A C 1
ATOM 1803 O O . LYS A 1 221 ? 2.646 8.454 -0.867 1.00 53.41 221 LYS A O 1
ATOM 1808 N N . LEU A 1 222 ? 0.601 7.566 -0.740 1.00 52.50 222 LEU A N 1
ATOM 1809 C CA . LEU A 1 222 ? 0.282 7.790 -2.152 1.00 52.50 222 LEU A CA 1
ATOM 1810 C C . LEU A 1 222 ? 0.109 9.272 -2.500 1.00 52.50 222 LEU A C 1
ATOM 1812 O O . LEU A 1 222 ? 0.591 9.683 -3.545 1.00 52.50 222 LEU A O 1
ATOM 1816 N N . GLU A 1 223 ? -0.518 10.076 -1.637 1.00 57.34 223 GLU A N 1
ATOM 1817 C CA . GLU A 1 223 ? -0.788 11.495 -1.925 1.00 57.34 223 GLU A CA 1
ATOM 1818 C C . GLU A 1 223 ? 0.485 12.352 -1.892 1.00 57.34 223 GLU A C 1
ATOM 1820 O O . GLU A 1 223 ? 0.747 13.103 -2.825 1.00 57.34 223 GLU A O 1
ATOM 1825 N N . GLU A 1 224 ? 1.353 12.171 -0.895 1.00 66.19 224 GLU A N 1
ATOM 1826 C CA . GLU A 1 224 ? 2.668 12.829 -0.860 1.00 66.19 224 GLU A CA 1
ATOM 1827 C C . GLU A 1 224 ? 3.561 12.393 -2.027 1.00 66.19 224 GLU A C 1
ATOM 1829 O O . GLU A 1 224 ? 4.212 13.227 -2.655 1.00 66.19 224 GLU A O 1
ATOM 1834 N N . MET A 1 225 ? 3.569 11.095 -2.358 1.00 63.25 225 MET A N 1
ATOM 1835 C CA . MET A 1 225 ? 4.276 10.598 -3.540 1.00 63.25 225 MET A CA 1
ATOM 1836 C C . MET A 1 225 ? 3.702 11.208 -4.817 1.00 63.25 225 MET A C 1
ATOM 1838 O O . MET A 1 225 ? 4.470 11.617 -5.682 1.00 63.25 225 MET A O 1
ATOM 1842 N N . TYR A 1 226 ? 2.378 11.318 -4.919 1.00 72.38 226 TYR A N 1
ATOM 1843 C CA . TYR A 1 226 ? 1.700 11.933 -6.051 1.00 72.38 226 TYR A CA 1
ATOM 1844 C C . TYR A 1 226 ? 2.074 13.410 -6.199 1.00 72.38 226 TYR A C 1
ATOM 1846 O O . TYR A 1 226 ? 2.441 13.842 -7.290 1.00 72.38 226 TYR A O 1
ATOM 1854 N N . HIS A 1 227 ? 2.073 14.174 -5.105 1.00 78.31 227 HIS A N 1
ATOM 1855 C CA . HIS A 1 227 ? 2.490 15.576 -5.111 1.00 78.31 227 HIS A CA 1
ATOM 1856 C C . HIS A 1 227 ? 3.980 15.747 -5.435 1.00 78.31 227 HIS A C 1
ATOM 1858 O O . HIS A 1 227 ? 4.337 16.639 -6.201 1.00 78.31 227 HIS A O 1
ATOM 1864 N N . ALA A 1 228 ? 4.851 14.880 -4.913 1.00 76.94 228 ALA A N 1
ATOM 1865 C CA . ALA A 1 228 ? 6.288 14.935 -5.177 1.00 76.94 228 ALA A CA 1
ATOM 1866 C C . ALA A 1 228 ? 6.661 14.511 -6.610 1.00 76.94 228 ALA A C 1
ATOM 1868 O O . ALA A 1 228 ? 7.650 14.991 -7.168 1.00 76.94 228 ALA A O 1
ATOM 1869 N N . LEU A 1 229 ? 5.905 13.582 -7.200 1.00 79.62 229 LEU A N 1
ATOM 1870 C CA . LEU A 1 229 ? 6.120 13.093 -8.563 1.00 79.62 229 LEU A CA 1
ATOM 1871 C C . LEU A 1 229 ? 5.441 13.982 -9.609 1.00 79.62 229 LEU A C 1
ATOM 1873 O O . LEU A 1 229 ? 5.965 14.136 -10.713 1.00 79.62 229 LEU A O 1
ATOM 1877 N N . GLY A 1 230 ? 4.290 14.554 -9.265 1.00 85.06 230 GLY A N 1
ATOM 1878 C CA . GLY A 1 230 ? 3.374 15.194 -10.195 1.00 85.06 230 GLY A CA 1
ATOM 1879 C C . GLY A 1 230 ? 2.485 14.184 -10.939 1.00 85.06 230 GLY A C 1
ATOM 1880 O O . GLY A 1 230 ? 2.742 12.973 -10.922 1.00 85.06 230 GLY A O 1
ATOM 1881 N N . PRO A 1 231 ? 1.437 14.667 -11.630 1.00 82.31 231 PRO A N 1
ATOM 1882 C CA . PRO A 1 231 ? 0.406 13.824 -12.240 1.00 82.31 231 PRO A CA 1
ATOM 1883 C C . PRO A 1 231 ? 0.971 12.839 -13.272 1.00 82.31 231 PRO A C 1
ATOM 1885 O O . PRO A 1 231 ? 0.731 11.636 -13.186 1.00 82.31 231 PRO A O 1
ATOM 1888 N N . LYS A 1 232 ? 1.797 13.326 -14.206 1.00 86.75 232 LYS A N 1
ATOM 1889 C CA . LYS A 1 232 ? 2.354 12.514 -15.301 1.00 86.75 232 LYS A CA 1
ATOM 1890 C C . LYS A 1 232 ? 3.241 11.372 -14.801 1.00 86.75 232 LYS A C 1
ATOM 1892 O O . LYS A 1 232 ? 3.057 10.220 -15.181 1.00 86.75 232 LYS A O 1
ATOM 1897 N N . ARG A 1 233 ? 4.181 11.660 -13.896 1.00 86.81 233 ARG A N 1
ATOM 1898 C CA . ARG A 1 233 ? 5.084 10.632 -13.347 1.00 86.81 233 ARG A CA 1
ATOM 1899 C C . ARG A 1 233 ? 4.372 9.647 -12.432 1.00 86.81 233 ARG A C 1
ATOM 1901 O O . ARG A 1 233 ? 4.773 8.491 -12.370 1.00 86.81 233 ARG A O 1
ATOM 1908 N N . SER A 1 234 ? 3.321 10.085 -11.746 1.00 86.44 234 SER A N 1
ATOM 1909 C CA . SER A 1 234 ? 2.502 9.190 -10.929 1.00 86.44 234 SER A CA 1
ATOM 1910 C C . SER A 1 234 ? 1.802 8.139 -11.788 1.00 86.44 234 SER A C 1
ATOM 1912 O O . SER A 1 234 ? 1.851 6.957 -11.460 1.00 86.44 234 SER A O 1
ATOM 1914 N N . LEU A 1 235 ? 1.240 8.545 -12.932 1.00 83.50 235 LEU A N 1
ATOM 1915 C CA . LEU A 1 235 ? 0.649 7.625 -13.911 1.00 83.50 235 LEU A CA 1
ATOM 1916 C C . LEU A 1 235 ? 1.702 6.708 -14.555 1.00 83.50 235 LEU A C 1
ATOM 1918 O O . LEU A 1 235 ? 1.463 5.519 -14.756 1.00 83.50 235 LEU A O 1
ATOM 1922 N N . ALA A 1 236 ? 2.897 7.236 -14.816 1.00 89.25 236 ALA A N 1
ATOM 1923 C CA . ALA A 1 236 ? 4.002 6.480 -15.399 1.00 89.25 236 ALA A CA 1
ATOM 1924 C C . ALA A 1 236 ? 4.674 5.485 -14.430 1.00 89.25 236 ALA A C 1
ATOM 1926 O O . ALA A 1 236 ? 5.431 4.614 -14.865 1.00 89.25 236 ALA A O 1
ATOM 1927 N N . LEU A 1 237 ? 4.415 5.586 -13.120 1.00 87.69 237 LEU A N 1
ATOM 1928 C CA . LEU A 1 237 ? 5.139 4.842 -12.085 1.00 87.69 237 LEU A CA 1
ATOM 1929 C C . LEU A 1 237 ? 5.009 3.321 -12.242 1.00 87.69 237 LEU A C 1
ATOM 1931 O O . LEU A 1 237 ? 5.955 2.592 -11.949 1.00 87.69 237 LEU A O 1
ATOM 1935 N N . LEU A 1 238 ? 3.858 2.848 -12.726 1.00 85.06 238 LEU A N 1
ATOM 1936 C CA . LEU A 1 238 ? 3.567 1.426 -12.893 1.00 85.06 238 LEU A CA 1
ATOM 1937 C C . LEU A 1 238 ? 4.474 0.780 -13.951 1.00 85.06 238 LEU A C 1
ATOM 1939 O O . LEU A 1 238 ? 5.160 -0.206 -13.678 1.00 85.06 238 LEU A O 1
ATOM 1943 N N . MET A 1 239 ? 4.538 1.389 -15.134 1.00 92.00 239 MET A N 1
ATOM 1944 C CA . MET A 1 239 ? 5.430 0.956 -16.209 1.00 92.00 239 MET A CA 1
ATOM 1945 C C . MET A 1 239 ? 6.898 1.199 -15.857 1.00 92.00 239 MET A C 1
ATOM 1947 O O . MET A 1 239 ? 7.737 0.333 -16.091 1.00 92.00 239 MET A O 1
ATOM 1951 N N . TRP A 1 240 ? 7.224 2.323 -15.212 1.00 92.88 240 TRP A N 1
ATOM 1952 C CA . TRP A 1 240 ? 8.583 2.579 -14.734 1.00 92.88 240 TRP A CA 1
ATOM 1953 C C . TRP A 1 240 ? 9.054 1.519 -13.722 1.00 92.88 240 TRP A C 1
ATOM 1955 O O . TRP A 1 240 ? 10.213 1.093 -13.744 1.00 92.88 240 TRP A O 1
ATOM 1965 N N . HIS A 1 241 ? 8.160 1.052 -12.846 1.00 89.38 241 HIS A N 1
ATOM 1966 C CA . HIS A 1 241 ? 8.462 -0.013 -11.897 1.00 89.38 241 HIS A CA 1
ATOM 1967 C C . HIS A 1 241 ? 8.763 -1.338 -12.611 1.00 89.38 241 HIS A C 1
ATOM 1969 O O . HIS A 1 241 ? 9.775 -1.959 -12.279 1.00 89.38 241 HIS A O 1
ATOM 1975 N N . ALA A 1 242 ? 7.957 -1.716 -13.613 1.00 86.81 242 ALA A N 1
ATOM 1976 C CA . ALA A 1 242 ? 8.208 -2.889 -14.452 1.00 86.81 242 ALA A CA 1
ATOM 1977 C C . ALA A 1 242 ? 9.535 -2.769 -15.221 1.00 86.81 242 ALA A C 1
ATOM 1979 O O . ALA A 1 242 ? 10.338 -3.698 -15.218 1.00 86.81 242 ALA A O 1
ATOM 1980 N N . LEU A 1 243 ? 9.813 -1.606 -15.812 1.00 92.12 243 LEU A N 1
ATOM 1981 C CA . LEU A 1 243 ? 11.032 -1.346 -16.581 1.00 92.12 243 LEU A CA 1
ATOM 1982 C C . LEU A 1 243 ? 12.298 -1.448 -15.727 1.00 92.12 243 LEU A C 1
ATOM 1984 O O . LEU A 1 243 ? 13.317 -1.950 -16.176 1.00 92.12 243 LEU A O 1
ATOM 1988 N N . THR A 1 244 ? 12.258 -0.966 -14.489 1.00 89.94 244 THR A N 1
ATOM 1989 C CA . THR A 1 244 ? 13.440 -0.925 -13.607 1.00 89.94 244 THR A CA 1
ATOM 1990 C C . THR A 1 244 ? 13.578 -2.160 -12.717 1.00 89.94 244 THR A C 1
ATOM 1992 O O . THR A 1 244 ? 14.443 -2.200 -11.840 1.00 89.94 244 THR A O 1
ATOM 1995 N N . GLY A 1 245 ? 12.701 -3.143 -12.920 1.00 79.50 245 GLY A N 1
ATOM 1996 C CA . GLY A 1 245 ? 12.741 -4.453 -12.294 1.00 79.50 245 GLY A CA 1
ATOM 1997 C C . GLY A 1 245 ? 11.653 -4.682 -11.255 1.00 79.50 245 GLY A C 1
ATOM 1998 O O . GLY A 1 245 ? 11.530 -3.945 -10.273 1.00 79.50 245 GLY A O 1
ATOM 1999 N N . CYS A 1 246 ? 10.904 -5.749 -11.482 1.00 78.56 246 CYS A N 1
ATOM 2000 C CA . CYS A 1 246 ? 9.984 -6.412 -10.565 1.00 78.56 246 CYS A CA 1
ATOM 2001 C C . CYS A 1 246 ? 10.182 -7.929 -10.718 1.00 78.56 246 CYS A C 1
ATOM 2003 O O . CYS A 1 246 ? 10.991 -8.340 -11.553 1.00 78.56 246 CYS A O 1
ATOM 2005 N N . ASP A 1 247 ? 9.476 -8.756 -9.944 1.00 77.69 247 ASP A N 1
ATOM 2006 C CA . ASP A 1 247 ? 9.703 -10.211 -9.957 1.00 77.69 247 ASP A CA 1
ATOM 2007 C C . ASP A 1 247 ? 9.678 -10.815 -11.380 1.00 77.69 247 ASP A C 1
ATOM 2009 O O . ASP A 1 247 ? 10.580 -11.587 -11.699 1.00 77.69 247 ASP A O 1
ATOM 2013 N N . PRO A 1 248 ? 8.751 -10.417 -12.281 1.00 66.69 248 PRO A N 1
ATOM 2014 C CA . PRO A 1 248 ? 8.717 -10.941 -13.648 1.00 66.69 248 PRO A CA 1
ATOM 2015 C C . PRO A 1 248 ? 9.707 -10.302 -14.629 1.00 66.69 248 PRO A C 1
ATOM 2017 O O . PRO A 1 248 ? 9.954 -10.880 -15.674 1.00 66.69 248 PRO A O 1
ATOM 2020 N N . THR A 1 249 ? 10.242 -9.105 -14.378 1.00 75.88 249 THR A N 1
ATOM 2021 C CA . THR A 1 249 ? 11.098 -8.403 -15.364 1.00 75.88 249 THR A CA 1
ATOM 2022 C C . THR A 1 249 ? 12.565 -8.339 -14.971 1.00 75.88 249 THR A C 1
ATOM 2024 O O . THR A 1 249 ? 13.382 -7.966 -15.802 1.00 75.88 249 THR A O 1
ATOM 2027 N N . LEU A 1 250 ? 12.892 -8.735 -13.737 1.00 74.31 250 LEU A N 1
ATOM 2028 C CA . LEU A 1 250 ? 14.229 -8.713 -13.147 1.00 74.31 250 LEU A CA 1
ATOM 2029 C C . LEU A 1 250 ? 14.849 -7.307 -13.064 1.00 74.31 250 LEU A C 1
ATOM 2031 O O . LEU A 1 250 ? 14.532 -6.374 -13.798 1.00 74.31 250 LEU A O 1
ATOM 2035 N N . SER A 1 251 ? 15.739 -7.116 -12.095 1.00 78.75 251 SER A N 1
ATOM 2036 C CA . SER A 1 251 ? 16.443 -5.845 -11.902 1.00 78.75 251 SER A CA 1
ATOM 2037 C C . SER A 1 251 ? 17.764 -5.803 -12.662 1.00 78.75 251 SER A C 1
ATOM 2039 O O . SER A 1 251 ? 18.485 -6.799 -12.712 1.00 78.75 251 SER A O 1
ATOM 2041 N N . PHE A 1 252 ? 18.161 -4.618 -13.122 1.00 84.19 252 PHE A N 1
ATOM 2042 C CA . PHE A 1 252 ? 19.495 -4.397 -13.677 1.00 84.19 252 PHE A CA 1
ATOM 2043 C C . PHE A 1 252 ? 20.577 -4.539 -12.604 1.00 84.19 252 PHE A C 1
ATOM 2045 O O . PHE A 1 252 ? 20.615 -3.796 -11.616 1.00 84.19 252 PHE A O 1
ATOM 2052 N N . ARG A 1 253 ? 21.497 -5.482 -12.804 1.00 82.25 253 ARG A N 1
ATOM 2053 C CA . ARG A 1 253 ? 22.564 -5.756 -11.842 1.00 82.25 253 ARG A CA 1
ATOM 2054 C C . ARG A 1 253 ? 23.463 -4.532 -11.644 1.00 82.25 253 ARG A C 1
ATOM 2056 O O . ARG A 1 253 ? 23.861 -3.856 -12.590 1.00 82.25 253 ARG A O 1
ATOM 2063 N N . GLY A 1 254 ? 23.752 -4.219 -10.381 1.00 82.81 254 GLY A N 1
ATOM 2064 C CA . GLY A 1 254 ? 24.537 -3.039 -10.008 1.00 82.81 254 GLY A CA 1
ATOM 2065 C C . GLY A 1 254 ? 23.799 -1.699 -10.155 1.00 82.81 254 GLY A C 1
ATOM 2066 O O . GLY A 1 254 ? 24.414 -0.653 -9.953 1.00 82.81 254 GLY A O 1
ATOM 2067 N N . ARG A 1 255 ? 22.495 -1.691 -10.478 1.00 87.81 255 ARG A N 1
ATOM 2068 C CA . ARG A 1 255 ? 21.683 -0.467 -10.583 1.00 87.81 255 ARG A CA 1
ATOM 2069 C C . ARG A 1 255 ? 20.549 -0.494 -9.562 1.00 87.81 255 ARG A C 1
ATOM 2071 O O . ARG A 1 255 ? 19.633 -1.303 -9.632 1.00 87.81 255 ARG A O 1
ATOM 2078 N N . SER A 1 256 ? 20.596 0.423 -8.597 1.00 86.56 256 SER A N 1
ATOM 2079 C CA . SER A 1 256 ? 19.535 0.546 -7.589 1.00 86.56 256 SER A CA 1
ATOM 2080 C C . SER A 1 256 ? 18.323 1.322 -8.118 1.00 86.56 256 SER A C 1
ATOM 2082 O O . SER A 1 256 ? 18.460 2.190 -8.983 1.00 86.56 256 SER A O 1
ATOM 2084 N N . LYS A 1 257 ? 17.142 1.119 -7.513 1.00 87.25 257 LYS A N 1
ATOM 2085 C CA . LYS A 1 257 ? 15.941 1.940 -7.782 1.00 87.25 257 LYS A CA 1
ATOM 2086 C C . LYS A 1 257 ? 16.198 3.439 -7.564 1.00 87.25 257 LYS A C 1
ATOM 2088 O O . LYS A 1 257 ? 15.655 4.261 -8.292 1.00 87.25 257 LYS A O 1
ATOM 2093 N N . LYS A 1 258 ? 17.082 3.805 -6.624 1.00 89.06 258 LYS A N 1
ATOM 2094 C CA . LYS A 1 258 ? 17.519 5.197 -6.413 1.00 89.06 258 LYS A CA 1
ATOM 2095 C C . LYS A 1 258 ? 18.283 5.744 -7.626 1.00 89.06 258 LYS A C 1
ATOM 2097 O O . LYS A 1 258 ? 18.014 6.860 -8.058 1.00 89.06 258 LYS A O 1
ATOM 2102 N N . MET A 1 259 ? 19.207 4.966 -8.199 1.00 90.62 259 MET A N 1
ATOM 2103 C CA . MET A 1 259 ? 19.930 5.352 -9.421 1.00 90.62 259 MET A CA 1
ATOM 2104 C C . MET A 1 259 ? 18.986 5.455 -10.619 1.00 90.62 259 MET A C 1
ATOM 2106 O O . MET A 1 259 ? 19.024 6.449 -11.340 1.00 90.62 259 MET A O 1
ATOM 2110 N N . ALA A 1 260 ? 18.100 4.472 -10.774 1.00 90.62 260 ALA A N 1
ATOM 2111 C CA . ALA A 1 260 ? 17.068 4.449 -11.803 1.00 90.62 260 ALA A CA 1
ATOM 2112 C C . ALA A 1 260 ? 16.155 5.684 -11.730 1.00 90.62 260 ALA A C 1
ATOM 2114 O O . ALA A 1 260 ? 15.838 6.298 -12.750 1.00 90.62 260 ALA A O 1
ATOM 2115 N N . PHE A 1 261 ? 15.776 6.093 -10.520 1.00 90.25 261 PHE A N 1
ATOM 2116 C CA . PHE A 1 261 ? 14.935 7.264 -10.307 1.00 90.25 261 PHE A CA 1
ATOM 2117 C C . PHE A 1 261 ? 15.689 8.568 -10.589 1.00 90.25 261 PHE A C 1
ATOM 2119 O O . PHE A 1 261 ? 15.158 9.474 -11.227 1.00 90.25 261 PHE A O 1
ATOM 2126 N N . ASN A 1 262 ? 16.961 8.652 -10.194 1.00 89.44 262 ASN A N 1
ATOM 2127 C CA . ASN A 1 262 ? 17.812 9.795 -10.525 1.00 89.44 262 ASN A CA 1
ATOM 2128 C C . ASN A 1 262 ? 18.040 9.930 -12.039 1.00 89.44 262 ASN A C 1
ATOM 2130 O O . ASN A 1 262 ? 18.069 11.050 -12.541 1.00 89.44 262 ASN A O 1
ATOM 2134 N N . ALA A 1 263 ? 18.163 8.819 -12.773 1.00 89.12 263 ALA A N 1
ATOM 2135 C CA . ALA A 1 263 ? 18.218 8.834 -14.235 1.00 89.12 263 ALA A CA 1
ATOM 2136 C C . ALA A 1 263 ? 16.916 9.388 -14.838 1.00 89.12 263 ALA A C 1
ATOM 2138 O O . ALA A 1 263 ? 16.959 10.237 -15.723 1.00 89.12 263 ALA A O 1
ATOM 2139 N N . TRP A 1 264 ? 15.761 9.000 -14.287 1.00 89.75 264 TRP A N 1
ATOM 2140 C CA . TRP A 1 264 ? 14.456 9.488 -14.746 1.00 89.75 264 TRP A CA 1
ATOM 2141 C C . TRP A 1 264 ? 14.260 10.984 -14.462 1.00 89.75 264 TRP A C 1
ATOM 2143 O O . TRP A 1 264 ? 13.659 11.707 -15.257 1.00 89.75 264 TRP A O 1
ATOM 2153 N N . LYS A 1 265 ? 14.833 11.493 -13.362 1.00 86.75 265 LYS A N 1
ATOM 2154 C CA . LYS A 1 265 ? 14.858 12.936 -13.079 1.00 86.75 265 LYS A CA 1
ATOM 2155 C C . LYS A 1 265 ? 15.642 13.742 -14.115 1.00 86.75 265 LYS A C 1
ATOM 2157 O O . LYS A 1 265 ? 15.254 14.872 -14.384 1.00 86.75 265 LYS A O 1
ATOM 2162 N N . LYS A 1 266 ? 16.713 13.174 -14.680 1.00 82.44 266 LYS A N 1
ATOM 2163 C CA . LYS A 1 266 ? 17.599 13.848 -15.645 1.00 82.44 266 LYS A CA 1
ATOM 2164 C C . LYS A 1 266 ? 17.027 13.936 -17.066 1.00 82.44 266 LYS A C 1
ATOM 2166 O O . LYS A 1 266 ? 17.513 14.753 -17.836 1.00 82.44 266 LYS A O 1
ATOM 2171 N N . ASN A 1 267 ? 16.021 13.130 -17.411 1.00 68.38 267 ASN A N 1
ATOM 2172 C CA . ASN A 1 267 ? 15.335 13.180 -18.708 1.00 68.38 267 ASN A CA 1
ATOM 2173 C C . ASN A 1 267 ? 13.811 13.098 -18.502 1.00 68.38 267 ASN A C 1
ATOM 2175 O O . ASN A 1 267 ? 13.217 12.033 -18.687 1.00 68.38 267 ASN A O 1
ATOM 2179 N N . PRO A 1 268 ? 13.195 14.183 -17.997 1.00 64.44 268 PRO A N 1
ATOM 2180 C CA . PRO A 1 268 ? 11.878 14.130 -17.381 1.00 64.44 268 PRO A CA 1
ATOM 2181 C C . PRO A 1 268 ? 10.750 13.895 -18.381 1.00 64.44 268 PRO A C 1
ATOM 2183 O O . PRO A 1 268 ? 9.913 13.034 -18.125 1.00 64.44 268 PRO A O 1
ATOM 2186 N N . ASP A 1 269 ? 10.718 14.620 -19.494 1.00 78.94 269 ASP A N 1
ATOM 2187 C CA . ASP A 1 269 ? 9.462 14.769 -20.231 1.00 78.94 269 ASP A CA 1
ATOM 2188 C C . ASP A 1 269 ? 9.319 13.702 -21.310 1.00 78.94 269 ASP A C 1
ATOM 2190 O O . ASP A 1 269 ? 8.364 12.938 -21.299 1.00 78.94 269 ASP A O 1
ATOM 2194 N N . SER A 1 270 ? 10.329 13.543 -22.161 1.00 86.50 270 SER A N 1
ATOM 2195 C CA . SER A 1 270 ? 10.266 12.642 -23.317 1.00 86.50 270 SER A CA 1
ATOM 2196 C C . SER A 1 270 ? 10.107 11.153 -22.945 1.00 86.50 270 SER A C 1
ATOM 2198 O O . SER A 1 270 ? 9.324 10.430 -23.558 1.00 86.50 270 SER A O 1
ATOM 2200 N N . VAL A 1 271 ? 10.774 10.700 -21.875 1.00 90.88 271 VAL A N 1
ATOM 2201 C CA . VAL A 1 271 ? 10.627 9.334 -21.332 1.00 90.88 271 VAL A CA 1
ATOM 2202 C C . VAL A 1 271 ? 9.265 9.151 -20.667 1.00 90.88 271 VAL A C 1
ATOM 2204 O O . VAL A 1 271 ? 8.646 8.098 -20.801 1.00 90.88 271 VAL A O 1
ATOM 2207 N N . THR A 1 272 ? 8.790 10.166 -19.941 1.00 93.25 272 THR A N 1
ATOM 2208 C CA . THR A 1 272 ? 7.481 10.096 -19.283 1.00 93.25 272 THR A CA 1
ATOM 2209 C C . THR A 1 272 ? 6.363 10.053 -20.319 1.00 93.25 272 THR A C 1
ATOM 2211 O O . THR A 1 272 ? 5.472 9.228 -20.170 1.00 93.25 272 THR A O 1
ATOM 2214 N N . GLU A 1 273 ? 6.434 10.842 -21.395 1.00 93.69 273 GLU A N 1
ATOM 2215 C CA . GLU A 1 273 ? 5.456 10.789 -22.492 1.00 93.69 273 GLU A CA 1
ATOM 2216 C C . GLU A 1 273 ? 5.435 9.422 -23.184 1.00 93.69 273 GLU A C 1
ATOM 2218 O O . GLU A 1 273 ? 4.363 8.853 -23.373 1.00 93.69 273 GLU A O 1
ATOM 2223 N N . ALA A 1 274 ? 6.600 8.841 -23.489 1.00 94.44 274 ALA A N 1
ATOM 2224 C CA . ALA A 1 274 ? 6.675 7.487 -24.043 1.00 94.44 274 ALA A CA 1
ATOM 2225 C C . ALA A 1 274 ? 6.016 6.450 -23.116 1.00 94.44 274 ALA A C 1
ATOM 2227 O O . ALA A 1 274 ? 5.231 5.616 -23.562 1.00 94.44 274 ALA A O 1
ATOM 2228 N N . ILE A 1 275 ? 6.283 6.527 -21.808 1.00 94.69 275 ILE A N 1
ATOM 2229 C CA . ILE A 1 275 ? 5.644 5.646 -20.828 1.00 94.69 275 ILE A CA 1
ATOM 2230 C C . ILE A 1 275 ? 4.122 5.864 -20.784 1.00 94.69 275 ILE A C 1
ATOM 2232 O O . ILE A 1 275 ? 3.373 4.891 -20.700 1.00 94.69 275 ILE A O 1
ATOM 2236 N N . LEU A 1 276 ? 3.651 7.110 -20.833 1.00 93.12 276 LEU A N 1
ATOM 2237 C CA . LEU A 1 276 ? 2.220 7.411 -20.819 1.00 93.12 276 LEU A CA 1
ATOM 2238 C C . LEU A 1 276 ? 1.514 6.849 -22.058 1.00 93.12 276 LEU A C 1
ATOM 2240 O O . LEU A 1 276 ? 0.471 6.222 -21.904 1.00 93.12 276 LEU A O 1
ATOM 2244 N N . GLN A 1 277 ? 2.112 6.955 -23.247 1.00 93.44 277 GLN A N 1
ATOM 2245 C CA . GLN A 1 277 ? 1.559 6.370 -24.478 1.00 93.44 277 GLN A CA 1
ATOM 2246 C C . GLN A 1 277 ? 1.404 4.844 -24.381 1.00 93.44 277 GLN A C 1
ATOM 2248 O O . GLN A 1 277 ? 0.382 4.292 -24.797 1.00 93.44 277 GLN A O 1
ATOM 2253 N N . ILE A 1 278 ? 2.383 4.161 -23.775 1.00 92.19 278 ILE A N 1
ATOM 2254 C CA . ILE A 1 278 ? 2.301 2.721 -23.482 1.00 92.19 278 ILE A CA 1
ATOM 2255 C C . ILE A 1 278 ? 1.142 2.435 -22.518 1.00 92.19 278 ILE A C 1
ATOM 2257 O O . ILE A 1 278 ? 0.373 1.496 -22.720 1.00 92.19 278 ILE A O 1
ATOM 2261 N N . MET A 1 279 ? 1.008 3.238 -21.460 1.00 89.50 279 MET A N 1
ATOM 2262 C CA . MET A 1 279 ? -0.023 3.055 -20.434 1.00 89.50 279 MET A CA 1
ATOM 2263 C C . MET A 1 279 ? -1.441 3.327 -20.955 1.00 89.50 279 MET A C 1
ATOM 2265 O O . MET A 1 279 ? -2.379 2.645 -20.543 1.00 89.50 279 MET A O 1
ATOM 2269 N N . GLU A 1 280 ? -1.605 4.275 -21.878 1.00 90.25 280 GLU A N 1
ATOM 2270 C CA . GLU A 1 280 ? -2.876 4.569 -22.552 1.00 90.25 280 GLU A CA 1
ATOM 2271 C C . GLU A 1 280 ? -3.330 3.433 -23.476 1.00 90.25 280 GLU A C 1
ATOM 2273 O O . GLU A 1 280 ? -4.531 3.225 -23.670 1.00 90.25 280 GLU A O 1
ATOM 2278 N N . LYS A 1 281 ? -2.382 2.664 -24.026 1.00 91.06 281 LYS A N 1
ATOM 2279 C CA . LYS A 1 281 ? -2.648 1.539 -24.930 1.00 91.06 281 LYS A CA 1
ATOM 2280 C C . LYS A 1 281 ? -2.048 0.244 -24.370 1.00 91.06 281 LYS A C 1
ATOM 2282 O O . LYS A 1 281 ? -1.007 -0.209 -24.852 1.00 91.06 281 LYS A O 1
ATOM 2287 N N . PRO A 1 282 ? -2.716 -0.405 -23.392 1.00 86.44 282 PRO A N 1
ATOM 2288 C CA . PRO A 1 282 ? -2.248 -1.668 -22.837 1.00 86.44 282 PRO A CA 1
ATOM 2289 C C . PRO A 1 282 ? -1.949 -2.696 -23.929 1.00 86.44 282 PRO A C 1
ATOM 2291 O O . PRO A 1 282 ? -2.747 -2.903 -24.845 1.00 86.44 282 PRO A O 1
ATOM 2294 N N . PHE A 1 283 ? -0.818 -3.377 -23.776 1.00 88.00 283 PHE A N 1
ATOM 2295 C CA . PHE A 1 283 ? -0.247 -4.340 -24.711 1.00 88.00 283 PHE A CA 1
ATOM 2296 C C . PHE A 1 283 ? 0.230 -3.747 -26.043 1.00 88.00 283 PHE A C 1
ATOM 2298 O O . PHE A 1 283 ? 0.316 -4.487 -27.025 1.00 88.00 283 PHE A O 1
ATOM 2305 N N . MET A 1 284 ? 0.570 -2.455 -26.080 1.00 92.19 284 MET A N 1
ATOM 2306 C CA . MET A 1 284 ? 1.267 -1.836 -27.209 1.00 92.19 284 MET A CA 1
ATOM 2307 C C . MET A 1 284 ? 2.456 -2.703 -27.658 1.00 92.19 284 MET A C 1
ATOM 2309 O O . MET A 1 284 ? 3.285 -3.115 -26.845 1.00 92.19 284 MET A O 1
ATOM 2313 N N . GLU A 1 285 ? 2.522 -3.013 -28.951 1.00 91.50 285 GLU A N 1
ATOM 2314 C CA . GLU A 1 285 ? 3.699 -3.651 -29.536 1.00 91.50 285 GLU A CA 1
ATOM 2315 C C . GLU A 1 285 ? 4.759 -2.564 -29.776 1.00 91.50 285 GLU A C 1
ATOM 2317 O O . GLU A 1 285 ? 4.451 -1.510 -30.328 1.00 91.50 285 GLU A O 1
ATOM 2322 N N . ILE A 1 286 ? 5.989 -2.815 -29.325 1.00 93.50 286 ILE A N 1
ATOM 2323 C CA . ILE A 1 286 ? 7.139 -1.925 -29.525 1.00 93.50 286 ILE A CA 1
ATOM 2324 C C . ILE A 1 286 ? 8.220 -2.650 -30.331 1.00 93.50 286 ILE A C 1
ATOM 2326 O O . ILE A 1 286 ? 8.417 -3.862 -30.187 1.00 93.50 286 ILE A O 1
ATOM 2330 N N . ASP A 1 287 ? 8.934 -1.907 -31.167 1.00 93.69 287 ASP A N 1
ATOM 2331 C CA . ASP A 1 287 ? 9.998 -2.402 -32.039 1.00 93.69 287 ASP A CA 1
ATOM 2332 C C . ASP A 1 287 ? 11.149 -1.390 -32.152 1.00 93.69 287 ASP A C 1
ATOM 2334 O O . ASP A 1 287 ? 11.102 -0.305 -31.576 1.00 93.69 287 ASP A O 1
ATOM 2338 N N . MET A 1 288 ? 12.193 -1.756 -32.900 1.00 90.19 288 MET A N 1
ATOM 2339 C CA . MET A 1 288 ? 13.422 -0.968 -33.061 1.00 90.19 288 MET A CA 1
ATOM 2340 C C . MET A 1 288 ? 13.220 0.438 -33.649 1.00 90.19 288 MET A C 1
ATOM 2342 O O . MET A 1 288 ? 14.089 1.293 -33.478 1.00 90.19 288 MET A O 1
ATOM 2346 N N . GLY A 1 289 ? 12.123 0.675 -34.369 1.00 89.75 289 GLY A N 1
ATOM 2347 C CA . GLY A 1 289 ? 11.791 1.967 -34.968 1.00 89.75 289 GLY A CA 1
ATOM 2348 C C . GLY A 1 289 ? 10.800 2.789 -34.145 1.00 89.75 289 GLY A C 1
ATOM 2349 O O . GLY A 1 289 ? 10.549 3.946 -34.486 1.00 89.75 289 GLY A O 1
ATOM 2350 N N . SER A 1 290 ? 10.235 2.217 -33.079 1.00 93.94 290 SER A N 1
ATOM 2351 C CA . SER A 1 290 ? 9.159 2.841 -32.315 1.00 93.94 290 SER A CA 1
ATOM 2352 C C . SER A 1 290 ? 9.639 4.081 -31.550 1.00 93.94 290 SER A C 1
ATOM 2354 O O . SER A 1 290 ? 10.762 4.148 -31.030 1.00 93.94 290 SER A O 1
ATOM 2356 N N . TYR A 1 291 ? 8.766 5.091 -31.475 1.00 93.81 291 TYR A N 1
ATOM 2357 C CA . TYR A 1 291 ? 9.020 6.311 -30.706 1.00 93.81 291 TYR A CA 1
ATOM 2358 C C . TYR A 1 291 ? 9.288 5.966 -29.239 1.00 93.81 291 TYR A C 1
ATOM 2360 O O . TYR A 1 291 ? 10.220 6.492 -28.634 1.00 93.81 291 TYR A O 1
ATOM 2368 N N . GLU A 1 292 ? 8.505 5.052 -28.681 1.00 95.25 292 GLU A N 1
ATOM 2369 C CA . GLU A 1 292 ? 8.565 4.643 -27.288 1.00 95.25 292 GLU A CA 1
ATOM 2370 C C . GLU A 1 292 ? 9.904 3.982 -26.968 1.00 95.25 292 GLU A C 1
ATOM 2372 O O . GLU A 1 292 ? 10.573 4.411 -26.026 1.00 95.25 292 GLU A O 1
ATOM 2377 N N . LEU A 1 293 ? 10.348 3.016 -27.786 1.00 94.44 293 LEU A N 1
ATOM 2378 C CA . LEU A 1 293 ? 11.635 2.356 -27.572 1.00 94.44 293 LEU A CA 1
ATOM 2379 C C . LEU A 1 293 ? 12.786 3.362 -27.621 1.00 94.44 293 LEU A C 1
ATOM 2381 O O . LEU A 1 293 ? 13.604 3.377 -26.712 1.00 94.44 293 LEU A O 1
ATOM 2385 N N . LYS A 1 294 ? 12.815 4.278 -28.597 1.00 92.50 294 LYS A N 1
ATOM 2386 C CA . LYS A 1 294 ? 13.867 5.309 -28.692 1.00 92.50 294 LYS A CA 1
ATOM 2387 C C . LYS A 1 294 ? 14.035 6.115 -27.391 1.00 92.50 294 LYS A C 1
ATOM 2389 O O . LYS A 1 294 ? 15.148 6.511 -27.024 1.00 92.50 294 LYS A O 1
ATOM 2394 N N . HIS A 1 295 ? 12.936 6.384 -26.692 1.00 92.75 295 HIS A N 1
ATOM 2395 C CA . HIS A 1 295 ? 12.951 7.133 -25.436 1.00 92.75 295 HIS A CA 1
ATOM 2396 C C . HIS A 1 295 ? 13.293 6.246 -24.232 1.00 92.75 295 HIS A C 1
ATOM 2398 O O . HIS A 1 295 ? 14.014 6.695 -23.338 1.00 92.75 295 HIS A O 1
ATOM 2404 N N . LEU A 1 296 ? 12.864 4.981 -24.229 1.00 93.44 296 LEU A N 1
ATOM 2405 C CA . LEU A 1 296 ? 13.302 3.987 -23.245 1.00 93.44 296 LEU A CA 1
ATOM 2406 C C . LEU A 1 296 ? 14.810 3.690 -23.362 1.00 93.44 296 LEU A C 1
ATOM 2408 O O . LEU A 1 296 ? 15.503 3.670 -22.345 1.00 93.44 296 LEU A O 1
ATOM 2412 N N . ASP A 1 297 ? 15.352 3.617 -24.578 1.00 91.94 297 ASP A N 1
ATOM 2413 C CA . ASP A 1 297 ? 16.788 3.481 -24.842 1.00 91.94 297 ASP A CA 1
ATOM 2414 C C . ASP A 1 297 ? 17.561 4.673 -24.271 1.00 91.94 297 ASP A C 1
ATOM 2416 O O . ASP A 1 297 ? 18.582 4.527 -23.594 1.00 91.94 297 ASP A O 1
ATOM 2420 N N . SER A 1 298 ? 17.048 5.884 -24.511 1.00 90.31 298 SER A N 1
ATOM 2421 C CA . SER A 1 298 ? 17.636 7.120 -23.988 1.00 90.31 298 SER A CA 1
ATOM 2422 C C . SER A 1 298 ? 17.681 7.107 -22.458 1.00 90.31 298 SER A C 1
ATOM 2424 O O . SER A 1 298 ? 18.663 7.545 -21.855 1.00 90.31 298 SER A O 1
ATOM 2426 N N . TYR A 1 299 ? 16.644 6.566 -21.814 1.00 92.19 299 TYR A N 1
ATOM 2427 C CA . TYR A 1 299 ? 16.634 6.335 -20.373 1.00 92.19 299 TYR A CA 1
ATOM 2428 C C . TYR A 1 299 ? 17.698 5.310 -19.943 1.00 92.19 299 TYR A C 1
ATOM 2430 O O . TYR A 1 299 ? 18.433 5.562 -18.980 1.00 92.19 299 TYR A O 1
ATOM 2438 N N . MET A 1 300 ? 17.835 4.202 -20.677 1.00 90.56 300 MET A N 1
ATOM 2439 C CA . MET A 1 300 ? 18.828 3.158 -20.410 1.00 90.56 300 MET A CA 1
ATOM 2440 C C . MET A 1 300 ? 20.261 3.693 -20.484 1.00 90.56 300 MET A C 1
ATOM 2442 O O . MET A 1 300 ? 21.082 3.452 -19.598 1.00 90.56 300 MET A O 1
ATOM 2446 N N . ILE A 1 301 ? 20.558 4.498 -21.500 1.00 89.31 301 ILE A N 1
ATOM 2447 C CA . ILE A 1 301 ? 21.864 5.140 -21.678 1.00 89.31 301 ILE A CA 1
ATOM 2448 C C . ILE A 1 301 ? 22.199 6.010 -20.461 1.00 89.31 301 ILE A C 1
ATOM 2450 O O . ILE A 1 301 ? 23.255 5.845 -19.846 1.00 89.31 301 ILE A O 1
ATOM 2454 N N . ILE A 1 302 ? 21.267 6.866 -20.034 1.00 89.12 302 ILE A N 1
ATOM 2455 C CA . ILE A 1 302 ? 21.465 7.754 -18.880 1.00 89.12 302 ILE A CA 1
ATOM 2456 C C . ILE A 1 302 ? 21.673 6.957 -17.586 1.00 89.12 302 ILE A C 1
ATOM 2458 O O . ILE A 1 302 ? 22.497 7.354 -16.756 1.00 89.12 302 ILE A O 1
ATOM 2462 N N . LEU A 1 303 ? 20.976 5.831 -17.405 1.00 90.50 303 LEU A N 1
ATOM 2463 C CA . LEU A 1 303 ? 21.139 4.961 -16.235 1.00 90.50 303 LEU A CA 1
ATOM 2464 C C . LEU A 1 303 ? 22.570 4.408 -16.100 1.00 90.50 303 LEU A C 1
ATOM 2466 O O . LEU A 1 303 ? 23.066 4.219 -14.981 1.00 90.50 303 LEU A O 1
ATOM 2470 N N . TYR A 1 304 ? 23.246 4.172 -17.224 1.00 88.25 304 TYR A N 1
ATOM 2471 C CA . TYR A 1 304 ? 24.575 3.564 -17.248 1.00 88.25 304 TYR A CA 1
ATOM 2472 C C . TYR A 1 304 ? 25.726 4.565 -17.399 1.00 88.25 304 TYR A C 1
ATOM 2474 O O . TYR A 1 304 ? 26.790 4.329 -16.820 1.00 88.25 304 TYR A O 1
ATOM 2482 N N . SER A 1 305 ? 25.539 5.678 -18.111 1.00 82.50 305 SER A N 1
ATOM 2483 C CA . SER A 1 305 ? 26.614 6.636 -18.417 1.00 82.50 305 SER A CA 1
ATOM 2484 C C . SER A 1 305 ? 26.397 8.048 -17.888 1.00 82.50 305 SER A C 1
ATOM 2486 O O . SER A 1 305 ? 27.358 8.811 -17.822 1.00 82.50 305 SER A O 1
ATOM 2488 N N . ALA A 1 306 ? 25.161 8.402 -17.518 1.00 65.94 306 ALA A N 1
ATOM 2489 C CA . ALA A 1 306 ? 24.733 9.771 -17.230 1.00 65.94 306 ALA A CA 1
ATOM 2490 C C . ALA A 1 306 ? 24.986 10.788 -18.370 1.00 65.94 306 ALA A C 1
ATOM 2492 O O . ALA A 1 306 ? 24.913 11.991 -18.121 1.00 65.94 306 ALA A O 1
ATOM 2493 N N . THR A 1 307 ? 25.247 10.322 -19.597 1.00 69.56 307 THR A N 1
ATOM 2494 C CA . THR A 1 307 ? 25.409 11.141 -20.812 1.00 69.56 307 THR A CA 1
ATOM 2495 C C . THR A 1 307 ? 24.217 10.954 -21.752 1.00 69.56 307 THR A C 1
ATOM 2497 O O . THR A 1 307 ? 23.553 9.923 -21.714 1.00 69.56 307 THR A O 1
ATOM 2500 N N . VAL A 1 308 ? 23.928 11.954 -22.589 1.00 65.88 308 VAL A N 1
ATOM 2501 C CA . VAL A 1 308 ? 22.828 11.926 -23.572 1.00 65.88 308 VAL A CA 1
ATOM 2502 C C . VAL A 1 308 ? 23.405 11.725 -24.979 1.00 65.88 308 VAL A C 1
ATOM 2504 O O . VAL A 1 308 ? 24.488 12.228 -25.267 1.00 65.88 308 VAL A O 1
ATOM 2507 N N . GLY A 1 309 ? 22.686 11.013 -25.854 1.00 65.56 309 GLY A N 1
ATOM 2508 C CA . GLY A 1 309 ? 22.959 10.988 -27.301 1.00 65.56 309 GLY A CA 1
ATOM 2509 C C . GLY A 1 309 ? 23.761 9.798 -27.841 1.00 65.56 309 GLY A C 1
ATOM 2510 O O . GLY A 1 309 ? 24.052 9.768 -29.034 1.00 65.56 309 GLY A O 1
ATOM 2511 N N . ASP A 1 310 ? 24.106 8.810 -27.011 1.00 72.75 310 ASP A N 1
ATOM 2512 C CA . ASP A 1 310 ? 24.677 7.544 -27.493 1.00 72.75 310 ASP A CA 1
ATOM 2513 C C . ASP A 1 310 ? 23.591 6.579 -28.016 1.00 72.75 310 ASP A C 1
ATOM 2515 O O . ASP A 1 310 ? 22.399 6.811 -27.848 1.00 72.75 310 ASP A O 1
ATOM 2519 N N . LYS A 1 311 ? 24.000 5.477 -28.655 1.00 84.75 311 LYS A N 1
ATOM 2520 C CA . LYS A 1 311 ? 23.156 4.280 -28.855 1.00 84.75 311 LYS A CA 1
ATOM 2521 C C . LYS A 1 311 ? 23.551 3.224 -27.826 1.00 84.75 311 LYS A C 1
ATOM 2523 O O . LYS A 1 311 ? 24.728 3.178 -27.470 1.00 84.75 311 LYS A O 1
ATOM 2528 N N . ILE A 1 312 ? 22.649 2.332 -27.408 1.00 87.88 312 ILE A N 1
ATOM 2529 C CA . ILE A 1 312 ? 22.934 1.326 -26.362 1.00 87.88 312 ILE A CA 1
ATOM 2530 C C . ILE A 1 312 ? 24.197 0.514 -26.674 1.00 87.88 312 ILE A C 1
ATOM 2532 O O . ILE A 1 312 ? 25.116 0.460 -25.857 1.00 87.88 312 ILE A O 1
ATOM 2536 N N . ASN A 1 313 ? 24.306 -0.041 -27.885 1.00 89.75 313 ASN A N 1
ATOM 2537 C CA . ASN A 1 313 ? 25.492 -0.804 -28.295 1.00 89.75 313 ASN A CA 1
ATOM 2538 C C . ASN A 1 313 ? 26.758 0.067 -28.373 1.00 89.75 313 ASN A C 1
ATOM 2540 O O . ASN A 1 313 ? 27.846 -0.389 -28.021 1.00 89.75 313 ASN A O 1
ATOM 2544 N N . GLY A 1 314 ? 26.623 1.331 -28.787 1.00 87.38 314 GLY A N 1
ATOM 2545 C CA . GLY A 1 314 ? 27.726 2.294 -28.793 1.00 87.38 314 GLY A CA 1
ATOM 2546 C C . GLY A 1 314 ? 28.228 2.590 -27.379 1.00 87.38 314 GLY A C 1
ATOM 2547 O O . GLY A 1 314 ? 29.433 2.547 -27.130 1.00 87.38 314 GLY A O 1
ATOM 2548 N N . LEU A 1 315 ? 27.308 2.797 -26.433 1.00 87.88 315 LEU A N 1
ATOM 2549 C CA . LEU A 1 315 ? 27.631 2.985 -25.026 1.00 87.88 315 LEU A CA 1
ATOM 2550 C C . LEU A 1 315 ? 28.279 1.731 -24.431 1.00 87.88 315 LEU A C 1
ATOM 2552 O O . LEU A 1 315 ? 29.316 1.831 -23.776 1.00 87.88 315 LEU A O 1
ATOM 2556 N N . ARG A 1 316 ? 27.691 0.554 -24.671 1.00 87.56 316 ARG A N 1
ATOM 2557 C CA . ARG A 1 316 ? 28.225 -0.731 -24.205 1.00 87.56 316 ARG A CA 1
ATOM 2558 C C . ARG A 1 316 ? 29.665 -0.917 -24.679 1.00 87.56 316 ARG A C 1
ATOM 2560 O O . ARG A 1 316 ? 30.537 -1.204 -23.863 1.00 87.56 316 ARG A O 1
ATOM 2567 N N . ARG A 1 317 ? 29.929 -0.649 -25.963 1.00 86.50 317 ARG A N 1
ATOM 2568 C CA . ARG A 1 317 ? 31.272 -0.678 -26.557 1.00 86.50 317 ARG A CA 1
ATOM 2569 C C . ARG A 1 317 ? 32.228 0.296 -25.859 1.00 86.50 317 ARG A C 1
ATOM 2571 O O . ARG A 1 317 ? 33.328 -0.100 -25.487 1.00 86.50 317 ARG A O 1
ATOM 2578 N N . LYS A 1 318 ? 31.821 1.551 -25.639 1.00 85.94 318 LYS A N 1
ATOM 2579 C CA . LYS A 1 318 ? 32.647 2.554 -24.939 1.00 85.94 318 LYS A CA 1
ATOM 2580 C C . LYS A 1 318 ? 32.976 2.134 -23.504 1.00 85.94 318 LYS A C 1
ATOM 2582 O O . LYS A 1 318 ? 34.124 2.257 -23.090 1.00 85.94 318 LYS A O 1
ATOM 2587 N N . ILE A 1 319 ? 31.995 1.635 -22.749 1.00 84.81 319 ILE A N 1
ATOM 2588 C CA . ILE A 1 319 ? 32.203 1.163 -21.370 1.00 84.81 319 ILE A CA 1
ATOM 2589 C C . ILE A 1 319 ? 33.181 -0.014 -21.349 1.00 84.81 319 ILE A C 1
ATOM 2591 O O . ILE A 1 319 ? 34.078 -0.033 -20.506 1.00 84.81 319 ILE A O 1
ATOM 2595 N N . PHE A 1 320 ? 33.036 -0.952 -22.287 1.00 83.19 320 PHE A N 1
ATOM 2596 C CA . PHE A 1 320 ? 33.911 -2.113 -22.399 1.00 83.19 320 PHE A CA 1
ATOM 2597 C C . PHE A 1 320 ? 35.373 -1.706 -22.638 1.00 83.19 320 PHE A C 1
ATOM 2599 O O . PHE A 1 320 ? 36.244 -2.092 -21.865 1.00 83.19 320 PHE A O 1
ATOM 2606 N N . TYR A 1 321 ? 35.636 -0.857 -23.639 1.00 80.06 321 TYR A N 1
ATOM 2607 C CA . TYR A 1 321 ? 37.007 -0.461 -23.983 1.00 80.06 321 TYR A CA 1
ATOM 2608 C C . TYR A 1 321 ? 37.649 0.519 -22.994 1.00 80.06 321 TYR A C 1
ATOM 2610 O O . TYR A 1 321 ? 38.849 0.434 -22.757 1.00 80.06 321 TYR A O 1
ATOM 2618 N N . HIS A 1 322 ? 36.888 1.462 -22.427 1.00 72.75 322 HIS A N 1
ATOM 2619 C CA . HIS A 1 322 ? 37.474 2.579 -21.674 1.00 72.75 322 HIS A CA 1
ATOM 2620 C C . HIS A 1 322 ? 37.407 2.441 -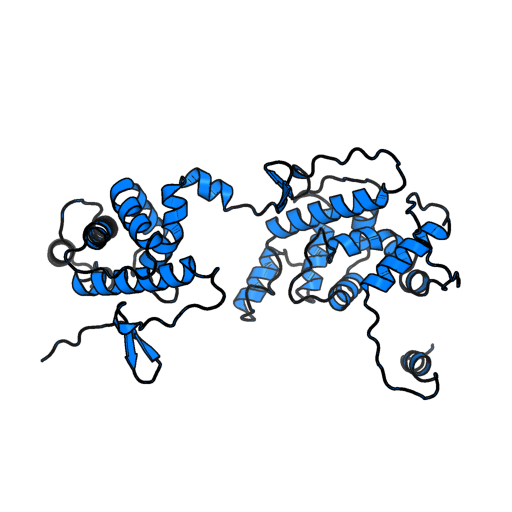20.152 1.00 72.75 322 HIS A C 1
ATOM 2622 O O . HIS A 1 322 ? 38.069 3.207 -19.457 1.00 72.75 322 HIS A O 1
ATOM 2628 N N . LYS A 1 323 ? 36.594 1.527 -19.607 1.00 68.19 323 LYS A N 1
ATOM 2629 C CA . LYS A 1 323 ? 36.387 1.420 -18.150 1.00 68.19 323 LYS A CA 1
ATOM 2630 C C . LYS A 1 323 ? 36.667 0.037 -17.562 1.00 68.19 323 LYS A C 1
ATOM 2632 O O . LYS A 1 323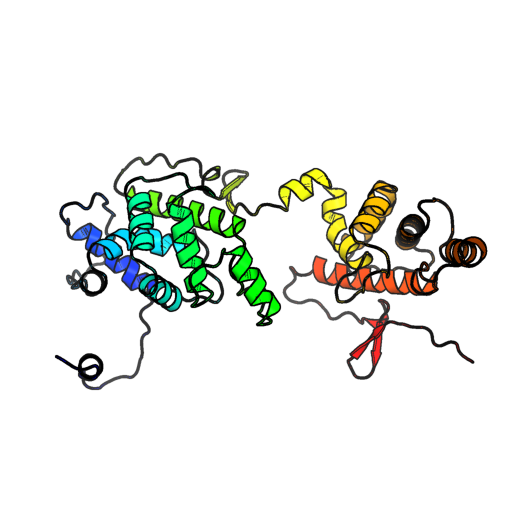 ? 36.515 -0.100 -16.352 1.00 68.19 323 LYS A O 1
ATOM 2637 N N . TYR A 1 324 ? 37.040 -0.951 -18.386 1.00 61.56 324 TYR A N 1
ATOM 2638 C CA . TYR A 1 324 ? 37.355 -2.333 -17.983 1.00 61.56 324 TYR A CA 1
ATOM 2639 C C . TYR A 1 324 ? 36.393 -2.874 -16.905 1.00 61.56 324 TYR A C 1
ATOM 2641 O O . TYR A 1 324 ? 36.794 -3.318 -15.831 1.00 61.56 324 TYR A O 1
ATOM 2649 N N . GLN A 1 325 ? 35.085 -2.744 -17.149 1.00 64.69 325 GLN A N 1
ATOM 2650 C CA . GLN A 1 325 ? 34.068 -3.122 -16.167 1.00 64.69 325 GLN A CA 1
ATOM 2651 C C . GLN A 1 325 ? 33.752 -4.616 -16.217 1.00 64.69 325 GLN A C 1
ATOM 2653 O O . GLN A 1 325 ? 33.766 -5.223 -17.287 1.00 64.69 325 GLN A O 1
ATOM 2658 N N . ASN A 1 326 ? 33.389 -5.181 -15.059 1.00 74.75 326 ASN A N 1
ATOM 2659 C CA . ASN A 1 326 ? 32.820 -6.525 -14.972 1.00 74.75 326 ASN A CA 1
ATOM 2660 C C . ASN A 1 326 ? 31.655 -6.649 -15.990 1.00 74.75 326 ASN A C 1
ATOM 2662 O O . ASN A 1 326 ? 30.737 -5.819 -15.960 1.00 74.75 326 ASN A O 1
ATOM 2666 N N . PRO A 1 327 ? 31.662 -7.664 -16.878 1.00 75.81 327 PRO A N 1
ATOM 2667 C CA . PRO A 1 327 ? 30.607 -7.874 -17.866 1.00 75.81 327 PRO A CA 1
ATOM 2668 C C . PRO A 1 327 ? 29.184 -7.886 -17.295 1.00 75.81 327 PRO A C 1
ATOM 2670 O O . PRO A 1 327 ? 28.242 -7.482 -17.975 1.00 75.81 327 PRO A O 1
ATOM 2673 N N . GLU A 1 328 ? 29.033 -8.294 -16.036 1.00 74.31 328 GLU A N 1
ATOM 2674 C CA . GLU A 1 328 ? 27.757 -8.405 -15.329 1.00 74.31 328 GLU A CA 1
ATOM 2675 C C . GLU A 1 328 ? 27.113 -7.055 -14.966 1.00 74.31 328 GLU A C 1
ATOM 2677 O O . GLU A 1 328 ? 25.928 -7.019 -14.646 1.00 74.31 328 GLU A O 1
ATOM 2682 N N . ILE A 1 329 ? 27.868 -5.948 -14.990 1.00 81.38 329 ILE A N 1
ATOM 2683 C CA . ILE A 1 329 ? 27.368 -4.590 -14.682 1.00 81.38 329 ILE A CA 1
ATOM 2684 C C . ILE A 1 329 ? 27.302 -3.680 -15.917 1.00 81.38 329 ILE A C 1
ATOM 2686 O O . ILE A 1 329 ? 27.046 -2.474 -15.796 1.00 81.38 329 ILE A O 1
ATOM 2690 N N . MET A 1 330 ? 27.534 -4.249 -17.102 1.00 84.94 330 MET A N 1
ATOM 2691 C CA . MET A 1 330 ? 27.405 -3.554 -18.380 1.00 84.94 330 MET A CA 1
ATOM 2692 C C . MET A 1 330 ? 25.933 -3.273 -18.730 1.00 84.94 330 MET A C 1
ATOM 2694 O O . MET A 1 330 ? 25.047 -4.013 -18.294 1.00 84.94 330 MET A O 1
ATOM 2698 N N . PRO A 1 331 ? 25.644 -2.225 -19.528 1.00 87.06 331 PRO A N 1
ATOM 2699 C CA . PRO A 1 331 ? 24.306 -2.034 -20.092 1.00 87.06 331 PRO A CA 1
ATOM 2700 C C . PRO A 1 331 ? 23.932 -3.222 -20.981 1.00 87.06 331 PRO A C 1
ATOM 2702 O O . PRO A 1 331 ? 24.844 -3.827 -21.552 1.00 87.06 331 PRO A O 1
ATOM 2705 N N . PRO A 1 332 ? 22.643 -3.563 -21.139 1.00 88.44 332 PRO A N 1
ATOM 2706 C CA . PRO A 1 332 ? 22.224 -4.620 -22.059 1.00 88.44 332 PRO A CA 1
ATOM 2707 C C . PRO A 1 332 ? 22.710 -4.353 -23.495 1.00 88.44 332 PRO A C 1
ATOM 2709 O O . PRO A 1 332 ? 23.115 -3.242 -23.839 1.00 88.44 332 PRO A O 1
ATOM 2712 N N . THR A 1 333 ? 22.711 -5.378 -24.349 1.00 89.94 333 THR A N 1
ATOM 2713 C CA . THR A 1 333 ? 22.750 -5.145 -25.803 1.00 89.94 333 THR A CA 1
ATOM 2714 C C . THR A 1 333 ? 21.420 -4.540 -26.249 1.00 89.94 333 THR A C 1
ATOM 2716 O O . THR A 1 333 ? 20.414 -4.693 -25.560 1.00 89.94 333 THR A O 1
ATOM 2719 N N . GLN A 1 334 ? 21.400 -3.881 -27.408 1.00 91.12 334 GLN A N 1
ATOM 2720 C CA . GLN A 1 334 ? 20.180 -3.291 -27.965 1.00 91.12 334 GLN A CA 1
ATOM 2721 C C . GLN A 1 334 ? 19.032 -4.311 -28.077 1.00 91.12 334 GLN A C 1
ATOM 2723 O O . GLN A 1 334 ? 17.902 -4.010 -27.705 1.00 91.12 334 GLN A O 1
ATOM 2728 N N . ASP A 1 335 ? 19.324 -5.536 -28.520 1.00 87.81 335 ASP A N 1
ATOM 2729 C CA . ASP A 1 335 ? 18.301 -6.576 -28.653 1.00 87.81 335 ASP A CA 1
ATOM 2730 C C . ASP A 1 335 ? 17.789 -7.055 -27.292 1.00 87.81 335 ASP A C 1
ATOM 2732 O O . ASP A 1 335 ? 16.585 -7.234 -27.111 1.00 87.81 335 ASP A O 1
ATOM 2736 N N . CYS A 1 336 ? 18.680 -7.219 -26.307 1.00 87.94 336 CYS A N 1
ATOM 2737 C CA . CYS A 1 336 ? 18.275 -7.567 -24.946 1.00 87.94 336 CYS A CA 1
ATOM 2738 C C . CYS A 1 336 ? 17.430 -6.458 -24.311 1.00 87.94 336 CYS A C 1
ATOM 2740 O O . CYS A 1 336 ? 16.468 -6.767 -23.609 1.00 87.94 336 CYS A O 1
ATOM 2742 N N . ASP A 1 337 ? 17.758 -5.191 -24.573 1.00 90.44 337 ASP A N 1
ATOM 2743 C CA . ASP A 1 337 ? 16.984 -4.056 -24.073 1.00 90.44 337 ASP A CA 1
ATOM 2744 C C . ASP A 1 337 ? 15.587 -3.999 -24.695 1.00 90.44 337 ASP A C 1
ATOM 2746 O O . ASP A 1 337 ? 14.601 -3.849 -23.975 1.00 90.44 337 ASP A O 1
ATOM 2750 N N . LEU A 1 338 ? 15.470 -4.248 -26.006 1.00 92.44 338 LEU A N 1
ATOM 2751 C CA . LEU A 1 338 ? 14.175 -4.382 -26.674 1.00 92.44 338 LEU A CA 1
ATOM 2752 C C . LEU A 1 338 ? 13.319 -5.477 -26.024 1.00 92.44 338 LEU A C 1
ATOM 2754 O O . LEU A 1 338 ? 12.147 -5.246 -25.718 1.00 92.44 338 LEU A O 1
ATOM 2758 N N . GLN A 1 339 ? 13.880 -6.670 -25.799 1.00 89.50 339 GLN A N 1
ATOM 2759 C CA . GLN A 1 339 ? 13.123 -7.759 -25.169 1.00 89.50 339 GLN A CA 1
ATOM 2760 C C . GLN A 1 339 ? 12.732 -7.418 -23.727 1.00 89.50 339 GLN A C 1
ATOM 2762 O O . GLN A 1 339 ? 11.611 -7.709 -23.312 1.00 89.50 339 GLN A O 1
ATOM 2767 N N . HIS A 1 340 ? 13.618 -6.766 -22.975 1.00 90.69 340 HIS A N 1
ATOM 2768 C CA . HIS A 1 340 ? 13.325 -6.299 -21.622 1.00 90.69 340 HIS A CA 1
ATOM 2769 C C . HIS A 1 340 ? 12.195 -5.265 -21.600 1.00 90.69 340 HIS A C 1
ATOM 2771 O O . HIS A 1 340 ? 11.236 -5.407 -20.839 1.00 90.69 340 HIS A O 1
ATOM 2777 N N . CYS A 1 341 ? 12.246 -4.270 -22.487 1.00 93.25 341 CYS A N 1
ATOM 2778 C CA . CYS A 1 341 ? 11.189 -3.278 -22.640 1.00 93.25 341 CYS A CA 1
ATOM 2779 C C . CYS A 1 341 ? 9.858 -3.944 -23.004 1.00 93.25 341 CYS A C 1
ATOM 2781 O O . CYS A 1 341 ? 8.832 -3.626 -22.406 1.00 93.25 341 CYS A O 1
ATOM 2783 N N . LYS A 1 342 ? 9.865 -4.932 -23.907 1.00 92.75 342 LYS A N 1
ATOM 2784 C CA . LYS A 1 342 ? 8.674 -5.720 -24.256 1.00 92.75 342 LYS A CA 1
ATOM 2785 C C . LYS A 1 342 ? 8.080 -6.452 -23.048 1.00 92.75 342 LYS A C 1
ATOM 2787 O O . LYS A 1 342 ? 6.864 -6.397 -22.847 1.00 92.75 342 LYS A O 1
ATOM 2792 N N . ARG A 1 343 ? 8.918 -7.073 -22.207 1.00 90.50 343 ARG A N 1
ATOM 2793 C CA . ARG A 1 343 ? 8.476 -7.721 -20.958 1.00 90.50 343 ARG A CA 1
ATOM 2794 C C . ARG A 1 343 ? 7.875 -6.708 -19.988 1.00 90.50 343 ARG A C 1
ATOM 2796 O O . ARG A 1 343 ? 6.815 -6.962 -19.414 1.00 90.50 343 ARG A O 1
ATOM 2803 N N . ALA A 1 344 ? 8.513 -5.548 -19.845 1.00 91.69 344 ALA A N 1
ATOM 2804 C CA . ALA A 1 344 ? 8.019 -4.466 -19.003 1.00 91.69 344 ALA A CA 1
ATOM 2805 C C . ALA A 1 344 ? 6.652 -3.947 -19.472 1.00 91.69 344 ALA A C 1
ATOM 2807 O O . ALA A 1 344 ? 5.748 -3.822 -18.647 1.00 91.69 344 ALA A O 1
ATOM 2808 N N . VAL A 1 345 ? 6.466 -3.742 -20.784 1.00 92.81 345 VAL A N 1
ATOM 2809 C CA . VAL A 1 345 ? 5.174 -3.348 -21.371 1.00 92.81 345 VAL A CA 1
ATOM 2810 C C . VAL A 1 345 ? 4.100 -4.375 -21.038 1.00 92.81 345 VAL A C 1
ATOM 2812 O O . VAL A 1 345 ? 3.019 -4.008 -20.579 1.00 92.81 345 VAL A O 1
ATOM 2815 N N . PHE A 1 346 ? 4.384 -5.663 -21.226 1.00 87.81 346 PHE A N 1
ATOM 2816 C CA . PHE A 1 346 ? 3.432 -6.731 -20.931 1.00 87.81 346 PHE A CA 1
ATOM 2817 C C . PHE A 1 346 ? 3.022 -6.751 -19.461 1.00 87.81 346 PHE A C 1
ATOM 2819 O O . PHE A 1 346 ? 1.828 -6.752 -19.158 1.00 87.81 346 PHE A O 1
ATOM 2826 N N . GLN A 1 347 ? 3.996 -6.689 -18.552 1.00 85.88 347 GLN A N 1
ATOM 2827 C CA . GLN A 1 347 ? 3.737 -6.694 -17.116 1.00 85.88 347 GLN A CA 1
ATOM 2828 C C . GLN A 1 347 ? 2.942 -5.460 -16.671 1.00 85.88 347 GLN A C 1
ATOM 2830 O O . GLN A 1 347 ? 1.952 -5.582 -15.947 1.00 85.88 347 GLN A O 1
ATOM 2835 N N . ALA A 1 348 ? 3.330 -4.274 -17.144 1.00 83.88 348 ALA A N 1
ATOM 2836 C CA . ALA A 1 348 ? 2.630 -3.031 -16.845 1.00 83.88 348 ALA A CA 1
ATOM 2837 C C . ALA A 1 348 ? 1.198 -3.034 -17.392 1.00 83.88 348 ALA A C 1
ATOM 2839 O O . ALA A 1 348 ? 0.281 -2.569 -16.721 1.00 83.88 348 ALA A O 1
ATOM 2840 N N . SER A 1 349 ? 0.990 -3.624 -18.570 1.00 85.19 349 SER A N 1
ATOM 2841 C CA . SER A 1 349 ? -0.330 -3.752 -19.191 1.00 85.19 349 SER A CA 1
ATOM 2842 C C . SER A 1 349 ? -1.261 -4.644 -18.376 1.00 85.19 349 SER A C 1
ATOM 2844 O O . SER A 1 349 ? -2.418 -4.281 -18.171 1.00 85.19 349 SER A O 1
ATOM 2846 N N . ILE A 1 350 ? -0.758 -5.773 -17.857 1.00 80.38 350 ILE A N 1
ATOM 2847 C CA . ILE A 1 350 ? -1.513 -6.640 -16.938 1.00 80.38 350 ILE A CA 1
ATOM 2848 C C . ILE A 1 350 ? -1.976 -5.834 -15.723 1.00 80.38 350 ILE A C 1
ATOM 2850 O O . ILE A 1 350 ? -3.157 -5.858 -15.376 1.00 80.38 350 ILE A O 1
ATOM 2854 N N . TRP A 1 351 ? -1.068 -5.081 -15.098 1.00 81.25 351 TRP A N 1
ATOM 2855 C CA . TRP A 1 351 ? -1.409 -4.264 -13.937 1.00 81.25 351 TRP A CA 1
ATOM 2856 C C . TRP A 1 351 ? -2.396 -3.139 -14.273 1.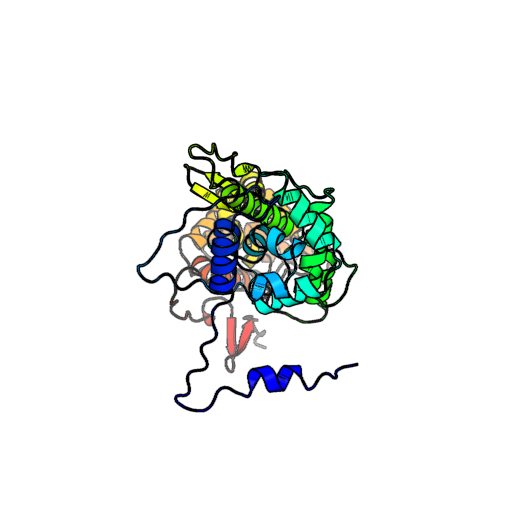00 81.25 351 TRP A C 1
ATOM 2858 O O . TRP A 1 351 ? -3.356 -2.936 -13.529 1.00 81.25 351 TRP A O 1
ATOM 2868 N N . ALA A 1 352 ? -2.224 -2.457 -15.408 1.00 74.94 352 ALA A N 1
ATOM 2869 C CA . ALA A 1 352 ? -3.114 -1.388 -15.868 1.00 74.94 352 ALA A CA 1
ATOM 2870 C C . ALA A 1 352 ? -4.556 -1.878 -16.094 1.00 74.94 352 ALA A C 1
ATOM 2872 O O . ALA A 1 352 ? -5.516 -1.135 -15.894 1.00 74.94 352 ALA A O 1
ATOM 2873 N N . MET A 1 353 ? -4.728 -3.150 -16.465 1.00 72.81 353 MET A N 1
ATOM 2874 C CA . MET A 1 353 ? -6.041 -3.767 -16.675 1.00 72.81 353 MET A CA 1
ATOM 2875 C C . MET A 1 353 ? -6.518 -4.638 -15.515 1.00 72.81 353 MET A C 1
ATOM 2877 O O . MET A 1 353 ? -7.520 -5.332 -15.666 1.00 72.81 353 MET A O 1
ATOM 2881 N N . SER A 1 354 ? -5.859 -4.582 -14.356 1.00 68.31 354 SER A N 1
ATOM 2882 C CA . SER A 1 354 ? -6.231 -5.371 -13.171 1.00 68.31 354 SER A CA 1
ATOM 2883 C C . SER A 1 354 ? -7.668 -5.130 -12.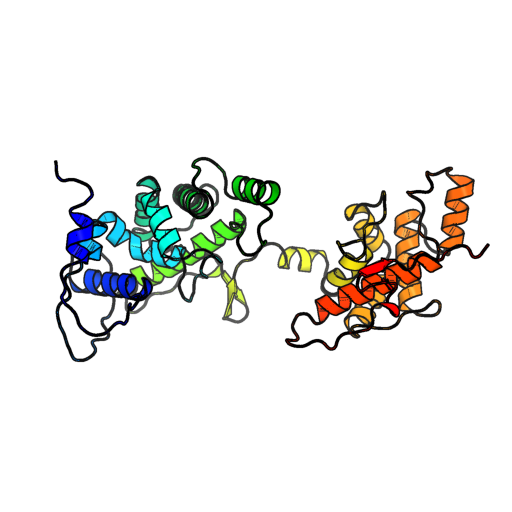683 1.00 68.31 354 SER A C 1
ATOM 2885 O O . SER A 1 354 ? -8.255 -5.998 -12.047 1.00 68.31 354 SER A O 1
ATOM 2887 N N . HIS A 1 355 ? -8.272 -3.992 -13.038 1.00 66.12 355 HIS A N 1
ATOM 2888 C CA . HIS A 1 355 ? -9.676 -3.676 -12.765 1.00 66.12 355 HIS A CA 1
ATOM 2889 C C . HIS A 1 355 ? -10.677 -4.481 -13.621 1.00 66.12 355 HIS A C 1
ATOM 2891 O O . HIS A 1 355 ? -11.875 -4.470 -13.342 1.00 66.12 355 HIS A O 1
ATOM 2897 N N . LYS A 1 356 ? -10.228 -5.166 -14.683 1.00 63.56 356 LYS A N 1
ATOM 2898 C CA . LYS A 1 356 ? -11.093 -5.963 -15.566 1.00 63.56 356 LYS A CA 1
ATOM 2899 C C . LYS A 1 356 ? -11.219 -7.388 -15.030 1.00 63.56 356 LYS A C 1
ATOM 2901 O O . LYS A 1 356 ? -10.242 -8.125 -14.969 1.00 63.56 356 LYS A O 1
ATOM 2906 N N . SER A 1 357 ? -12.449 -7.807 -14.731 1.00 46.06 357 SER A N 1
ATOM 2907 C CA . SER A 1 357 ? -12.766 -9.125 -14.152 1.00 46.06 357 SER A CA 1
ATOM 2908 C C . SER A 1 357 ? -12.396 -10.325 -15.036 1.00 46.06 357 SER A C 1
ATOM 2910 O O . SER A 1 357 ? -12.199 -11.426 -14.529 1.00 46.06 357 SER A O 1
ATOM 2912 N N . LYS A 1 358 ? -12.296 -10.133 -16.358 1.00 55.56 358 LYS A N 1
ATOM 2913 C CA . LYS A 1 358 ? -11.837 -11.142 -17.322 1.00 55.56 358 LYS A CA 1
ATOM 2914 C C . LYS A 1 358 ? -10.919 -10.488 -18.346 1.00 55.56 358 LYS A C 1
ATOM 2916 O O . LYS A 1 358 ? -11.364 -9.690 -19.170 1.00 55.56 358 LYS A O 1
ATOM 2921 N N . MET A 1 359 ? -9.642 -10.847 -18.321 1.00 63.31 359 MET A N 1
ATOM 2922 C CA . MET A 1 359 ? -8.671 -10.408 -19.318 1.00 63.31 359 MET A CA 1
ATOM 2923 C C . MET A 1 359 ? -8.472 -11.522 -20.348 1.00 63.31 359 MET A C 1
ATOM 2925 O O . MET A 1 359 ? -8.284 -12.681 -19.982 1.00 63.31 359 MET A O 1
ATOM 2929 N N . LYS A 1 360 ? -8.523 -11.190 -21.644 1.00 67.75 360 LYS A N 1
ATOM 2930 C CA . LYS A 1 360 ? -8.187 -12.167 -22.688 1.00 67.75 360 LYS A CA 1
ATOM 2931 C C . LYS A 1 360 ? -6.702 -12.533 -22.553 1.00 67.75 360 LYS A C 1
ATOM 2933 O O . LYS A 1 360 ? -5.884 -11.609 -22.503 1.00 67.75 360 LYS A O 1
ATOM 2938 N N . PRO A 1 361 ? -6.344 -13.828 -22.515 1.00 62.81 361 PRO A N 1
ATOM 2939 C CA . PRO A 1 361 ? -4.949 -14.236 -22.473 1.00 62.81 361 PRO A CA 1
ATOM 2940 C C . PRO A 1 361 ? -4.228 -13.693 -23.710 1.00 62.81 361 PRO A C 1
ATOM 2942 O O . PRO A 1 361 ? -4.702 -13.822 -24.840 1.00 62.81 361 PRO A O 1
ATOM 2945 N N . ARG A 1 362 ? -3.094 -13.030 -23.484 1.00 77.38 362 ARG A N 1
ATOM 2946 C CA . ARG A 1 362 ? -2.200 -12.555 -24.541 1.00 77.38 362 ARG A CA 1
ATOM 2947 C C . ARG A 1 362 ? -1.009 -13.490 -24.617 1.00 77.38 362 ARG A C 1
ATOM 2949 O O . ARG A 1 362 ? -0.511 -13.918 -23.583 1.00 77.38 362 ARG A O 1
ATOM 2956 N N . ASN A 1 363 ? -0.562 -13.782 -25.835 1.00 77.75 363 ASN A N 1
ATOM 2957 C CA . ASN A 1 363 ? 0.600 -14.630 -26.058 1.00 77.75 363 ASN A CA 1
ATOM 2958 C C . ASN A 1 363 ? 1.875 -13.914 -25.553 1.00 77.75 363 ASN A C 1
ATOM 2960 O O . ASN A 1 363 ? 2.259 -12.909 -26.160 1.00 77.75 363 ASN A O 1
ATOM 2964 N N . PRO A 1 364 ? 2.543 -14.415 -24.495 1.00 79.19 364 PRO A N 1
ATOM 2965 C CA . PRO A 1 364 ? 3.749 -13.797 -23.944 1.00 79.19 364 PRO A CA 1
ATOM 2966 C C . PRO A 1 364 ? 4.925 -13.777 -24.928 1.00 79.19 364 PRO A C 1
ATOM 2968 O O . PRO A 1 364 ? 5.817 -12.943 -24.787 1.00 79.19 364 PRO A O 1
ATOM 2971 N N . SER A 1 365 ? 4.916 -14.629 -25.963 1.00 80.00 365 SER A N 1
ATOM 2972 C CA . SER A 1 365 ? 5.998 -14.705 -26.953 1.00 80.00 365 SER A CA 1
ATOM 2973 C C . SER A 1 365 ? 6.179 -13.455 -27.797 1.00 80.00 365 SER A C 1
ATOM 2975 O O . SER A 1 365 ? 7.275 -13.181 -28.275 1.00 80.00 365 SER A O 1
ATOM 2977 N N . LYS A 1 366 ? 5.136 -12.634 -27.917 1.00 82.75 366 LYS A N 1
ATOM 2978 C CA . LYS A 1 366 ? 5.247 -11.315 -28.548 1.00 82.75 366 LYS A CA 1
ATOM 2979 C C . LYS A 1 366 ? 5.929 -10.272 -27.658 1.00 82.75 366 LYS A C 1
ATOM 2981 O O . LYS A 1 366 ? 6.301 -9.205 -28.141 1.00 82.75 366 LYS A O 1
ATOM 2986 N N . TYR A 1 367 ? 6.109 -10.585 -26.377 1.00 83.75 367 TYR A N 1
ATOM 2987 C CA . TYR A 1 367 ? 6.531 -9.649 -25.343 1.00 83.75 367 TYR A CA 1
ATOM 2988 C C . TYR A 1 367 ? 7.827 -10.068 -24.635 1.00 83.75 367 TYR A C 1
ATOM 2990 O O . TYR A 1 367 ? 7.996 -9.815 -23.448 1.00 83.75 367 TYR A O 1
ATOM 2998 N N . GLY A 1 368 ? 8.754 -10.707 -25.350 1.00 78.31 368 GLY A N 1
ATOM 2999 C CA . GLY A 1 368 ? 10.092 -10.995 -24.821 1.00 78.31 368 GLY A CA 1
ATOM 3000 C C . GLY A 1 368 ? 10.210 -12.234 -23.936 1.00 78.31 368 GLY A C 1
ATOM 3001 O O . GLY A 1 368 ? 11.208 -12.367 -23.221 1.00 78.31 368 GLY A O 1
ATOM 3002 N N . TRP A 1 369 ? 9.238 -13.149 -24.032 1.00 77.19 369 TRP A N 1
ATOM 3003 C CA . TRP A 1 369 ? 9.258 -14.475 -23.410 1.00 77.19 369 TRP A CA 1
ATOM 3004 C C . TRP A 1 369 ? 9.343 -15.619 -24.431 1.00 77.19 369 TRP A C 1
ATOM 3006 O O . TRP A 1 369 ? 8.733 -15.576 -25.490 1.00 77.19 369 TRP A O 1
ATOM 3016 N N . ASN A 1 370 ? 10.023 -16.702 -24.082 1.00 74.06 370 ASN A N 1
ATOM 3017 C CA . ASN A 1 370 ? 9.901 -18.005 -24.726 1.00 74.06 370 ASN A CA 1
ATOM 3018 C C . ASN A 1 370 ? 8.994 -18.900 -23.882 1.00 74.06 370 ASN A C 1
ATOM 3020 O O . ASN A 1 370 ? 9.151 -18.966 -22.666 1.00 74.06 370 ASN A O 1
ATOM 3024 N N . VAL A 1 371 ? 8.074 -19.616 -24.526 1.00 66.12 371 VAL A N 1
ATOM 3025 C CA . VAL A 1 371 ? 7.245 -20.630 -23.864 1.00 66.12 371 VAL A CA 1
ATOM 3026 C C . VAL A 1 371 ? 7.849 -21.995 -24.174 1.00 66.12 371 VAL A C 1
ATOM 3028 O O . VAL A 1 371 ? 7.881 -22.400 -25.334 1.00 66.12 371 VAL A O 1
ATOM 3031 N N . LYS A 1 372 ? 8.331 -22.707 -23.154 1.00 69.38 372 LYS A N 1
ATOM 3032 C CA . LYS A 1 372 ? 8.712 -24.123 -23.267 1.00 69.38 372 LYS A CA 1
ATOM 3033 C C . LYS A 1 372 ? 8.025 -24.896 -22.155 1.00 69.38 372 LYS A C 1
ATOM 3035 O O . LYS A 1 372 ? 8.145 -24.508 -21.002 1.00 69.38 372 LYS A O 1
ATOM 3040 N N . GLU A 1 373 ? 7.291 -25.952 -22.504 1.00 60.25 373 GLU A N 1
ATOM 3041 C CA . GLU A 1 373 ? 6.647 -26.851 -21.526 1.00 60.25 373 GLU A CA 1
ATOM 3042 C C . GLU A 1 373 ? 5.768 -26.113 -20.489 1.00 60.25 373 GLU A C 1
ATOM 3044 O O . GLU A 1 373 ? 5.756 -26.448 -19.310 1.00 60.25 373 GLU A O 1
ATOM 3049 N N . ASN A 1 374 ? 5.033 -25.079 -20.922 1.00 57.47 374 ASN A N 1
ATOM 3050 C CA . ASN A 1 374 ? 4.237 -24.177 -20.067 1.00 57.47 374 ASN A CA 1
ATOM 3051 C C . ASN A 1 374 ? 5.034 -23.329 -19.054 1.00 57.47 374 ASN A C 1
ATOM 3053 O O . ASN A 1 374 ? 4.438 -22.679 -18.197 1.00 57.47 374 ASN A O 1
ATOM 3057 N N . ILE A 1 375 ? 6.359 -23.271 -19.178 1.00 54.62 375 ILE A N 1
ATOM 3058 C CA . ILE A 1 375 ? 7.239 -22.408 -18.390 1.00 54.62 375 ILE A CA 1
ATOM 3059 C C . ILE A 1 375 ? 7.700 -21.236 -19.268 1.00 54.62 375 ILE A C 1
ATOM 3061 O O . ILE A 1 375 ? 8.045 -21.405 -20.443 1.00 54.62 375 ILE A O 1
ATOM 3065 N N . LEU A 1 376 ? 7.675 -20.029 -18.696 1.00 62.25 376 LEU A N 1
ATOM 3066 C CA . LEU A 1 376 ? 8.168 -18.815 -19.342 1.00 62.25 376 LEU A CA 1
ATOM 3067 C C . LEU A 1 376 ? 9.664 -18.653 -19.070 1.00 62.25 376 LEU A C 1
ATOM 3069 O O . LEU A 1 376 ? 10.089 -18.574 -17.921 1.00 62.25 376 LEU A O 1
ATOM 3073 N N . PHE A 1 377 ? 10.447 -18.561 -20.139 1.00 60.62 377 PHE A N 1
ATOM 3074 C CA . PHE A 1 377 ? 11.875 -18.259 -20.104 1.00 60.62 377 PHE A CA 1
ATOM 3075 C C . PHE A 1 377 ? 12.126 -16.917 -20.778 1.00 60.62 377 PHE A C 1
ATOM 3077 O O . PHE A 1 377 ? 11.436 -16.573 -21.737 1.00 60.62 377 PHE A O 1
ATOM 3084 N N . GLU A 1 378 ? 13.115 -16.150 -20.326 1.00 62.75 378 GLU A N 1
ATOM 3085 C CA . GLU A 1 378 ? 13.510 -14.949 -21.062 1.00 62.75 378 GLU A CA 1
ATOM 3086 C C . GLU A 1 378 ? 13.956 -15.324 -22.484 1.00 62.75 378 GLU A C 1
ATOM 3088 O O . GLU A 1 378 ? 14.628 -16.337 -22.699 1.00 62.75 378 GLU A O 1
ATOM 3093 N N . LEU A 1 379 ? 13.570 -14.511 -23.471 1.00 57.41 379 LEU A N 1
ATOM 3094 C CA . LEU A 1 379 ? 14.124 -14.609 -24.820 1.00 57.41 379 LEU A CA 1
ATOM 3095 C C . LEU A 1 379 ? 15.611 -14.225 -24.773 1.00 57.41 379 LEU A C 1
ATOM 3097 O O . LEU A 1 379 ? 15.963 -13.052 -24.870 1.00 57.41 379 LEU A O 1
ATOM 3101 N N . SER A 1 380 ? 16.478 -15.223 -24.597 1.00 48.44 380 SER A N 1
ATOM 3102 C CA . SER A 1 380 ? 17.909 -15.131 -24.863 1.00 48.44 380 SER A CA 1
ATOM 3103 C C . SER A 1 380 ? 18.183 -15.698 -26.253 1.00 48.44 380 SER A C 1
ATOM 3105 O O . SER A 1 380 ? 17.771 -16.813 -26.582 1.00 48.44 380 SER A O 1
ATOM 3107 N N . TYR A 1 381 ? 18.852 -14.917 -27.101 1.00 43.00 381 TYR A N 1
ATOM 3108 C CA . TYR A 1 381 ? 19.375 -15.451 -28.351 1.00 43.00 381 TYR A CA 1
ATOM 3109 C C . TYR A 1 381 ? 20.482 -16.445 -28.004 1.00 43.00 381 TYR A C 1
ATOM 3111 O O . TYR A 1 381 ? 21.447 -16.095 -27.320 1.00 43.00 381 TYR A O 1
ATOM 3119 N N . LYS A 1 382 ? 20.334 -17.693 -28.458 1.00 34.28 382 LYS A N 1
ATOM 3120 C CA . LYS A 1 382 ? 21.500 -18.556 -28.626 1.00 34.28 382 LYS A CA 1
ATOM 3121 C C . LYS A 1 382 ? 22.339 -17.928 -29.735 1.00 34.28 382 LYS A C 1
ATOM 3123 O O . LYS A 1 382 ? 21.784 -17.531 -30.756 1.00 34.28 382 LYS A O 1
ATOM 3128 N N . LEU A 1 383 ? 23.646 -17.815 -29.511 1.00 31.09 383 LEU A N 1
ATOM 3129 C CA . LEU A 1 383 ? 24.586 -17.698 -30.619 1.00 31.09 383 LEU A CA 1
ATOM 3130 C C . LEU A 1 383 ? 24.344 -18.942 -31.480 1.00 31.09 383 LEU A C 1
ATOM 3132 O O . LEU A 1 383 ? 24.515 -20.057 -30.987 1.00 31.09 383 LEU A O 1
ATOM 3136 N N . GLU A 1 384 ? 23.811 -18.756 -32.684 1.00 31.28 384 GLU A N 1
ATOM 3137 C CA . GLU A 1 384 ? 23.920 -19.788 -33.711 1.00 31.28 384 GLU A CA 1
ATOM 3138 C C . GLU A 1 384 ? 25.422 -19.947 -33.981 1.00 31.28 384 GLU A C 1
ATOM 3140 O O . GLU A 1 384 ? 26.118 -18.941 -34.152 1.00 31.28 384 GLU A O 1
ATOM 3145 N N . GLU A 1 385 ? 25.915 -21.181 -33.849 1.00 32.34 385 GLU A N 1
ATOM 3146 C CA . GLU A 1 385 ? 27.307 -21.548 -34.144 1.00 32.34 385 GLU A CA 1
ATOM 3147 C C . GLU A 1 385 ? 27.662 -21.300 -35.610 1.00 32.34 385 GLU A C 1
ATOM 3149 O O . GLU A 1 385 ? 26.801 -21.572 -36.482 1.00 32.34 385 GLU A O 1
#

Foldseek 3Di:
DDDPVVVVVVVVPDDDDDDDPDPDAVVCLLVVLVQLVQVVPDPPQQFHADDPDDPDDDPDDNPVCVVQDDLVSLLSLLLDLLQDDPQFHHQPPFGVVLLVVLVVLADCLQSVLSVVLLVDQLDQDDPPDSSLVSLQQSLLCSLDVDGDDGLVRSLVCCVPPPVDDPSNGRDDSVLSSLSSLSSSQSSSCNRCNVPPDDDRDDCVSRQWDQDPNDTHGPDPDLVVVCVVLDDLSSLLVLLLDLLCDDPQLHHQPPFDPVLLVVLCVLVPDQQSVLSVVLLVPQLDQDDPPDSSLVSLQQSLLCSQPVDGDAGLVRSLVCCVPPVVDDPSNGRDDSVLSSLSSLSSSNSSSCVSCVVPPDDDDDDCVSRQWDADPNDTDGPDDDPPD

Sequence (385 aa):
MLDQDGMFEALALRRKKSTVLESQPMDIECVSLLHDIHSSNISNYNYRGYTILGQNDKYREIKMYHALGPKRSLALLMWHALTGCDPTLSFRGRSKKMAFNAWKKNPDSVTEAILQIMEKPFMEIDMGSYELKHLDSYMIILYSATVGDKINGLRRKIFYHKYQNPEIMPPTQDCDLQHCKRAVFQASIWAMSHKSKMKPRNPSKYGWNVKENILFELSYKLEEMYHALGPKRSLALLMWHALTGCDPTLSFRGRSKKMAFNAWKKNPDSVTEAILQIMEKPFMEIDMGSYELKHLDSYMIILYSATVGDKINGLRRKIFYHKYQNPEIMPPTQDCDLQHCKRAVFQASIWAMSHKSKMKPRNPSKYGWNVKENILFELSYKLEE

Organism: NCBI:txid61484